Protein AF-A0A7S2QHV6-F1 (afdb_monomer_lite)

Organism: NCBI:txid1333877

Secondary structure (DSSP, 8-state):
-------PPPPP--PPPP-PPPPB--GGGTTTS-------HHHHHHHHHHB------HHHHHHHHHHHTTSTTTTT--HHHHHHHHHH-EEEEE-TT-EEEBTTB---EEEEEEEEEEEEEETTEEEEEE-TT-EE-TT---TT--S--EEEEEEEEEEEEEEHHHHHHHHHHHHHHHHHHHHHHHHTSGGGTT--HHHHHHHHHHPEEEEE-TT-EEE-TT----EEEEEEES-EEEESSSS-TTPPEEEEE-TT-EE-HHHHHS-PPPSSEEEESS-EEEEEEEHHHHHHHHGGGHHHHHHHHHHHHHHHHSTTGGGS-HHHHHHHHHH-------TT-B--S--SSSEEEEE--SSEEEETTEEEEETT-EEEEES-----EE-

Radius of gyration: 29.72 Å; chains: 1; bounding box: 81×38×84 Å

Sequence (387 aa):
MPSSSAVPSSPGSAASEPAAVAPRATSAKATRRLAVQPEAAAVRERLQRHWRSRAKDAEARRLIRHGVKQIPGCQEHSDADLLPLENAMEFYAFSDGEAVEVEEEPSGYLFVVHEGSLRVRKAGQPAGQLTRGCVFGGDNFLWGAQGLVSAHAEGAAGVWATSGPTFQRLLRQRVEEYAAENARFLASLASFAGLPAKQLALLANAFFEEVVEAGTVLVSKGDTTTALYFVRKGSLRVVDGSAAEGAQELGRIGPGHGFGERALLYGEPRAATVVAVEDCELLRIGAPELRAALGADLLAYLEGCLILAALRGSPTYSEFSFTQQSAIVRAMQVRDFPRDARDVIPSGGELFLLVVIAGNLVRDGVPLLSRGDYLEADGCSIVATAS

Structure (mmCIF, N/CA/C/O backbone):
data_AF-A0A7S2QHV6-F1
#
_entry.id   AF-A0A7S2QHV6-F1
#
loop_
_atom_site.group_PDB
_atom_site.id
_atom_site.type_symbol
_atom_site.label_atom_id
_atom_site.label_alt_id
_atom_site.label_comp_id
_atom_site.label_asym_id
_atom_site.label_entity_id
_atom_site.label_seq_id
_atom_site.pdbx_PDB_ins_code
_atom_site.Cartn_x
_atom_site.Cartn_y
_atom_site.Cartn_z
_atom_site.occupancy
_atom_site.B_iso_or_equiv
_atom_site.auth_seq_id
_atom_site.auth_comp_id
_atom_site.auth_asym_id
_atom_site.auth_atom_id
_atom_site.pdbx_PDB_model_num
ATOM 1 N N . MET A 1 1 ? -46.762 21.021 -45.444 1.00 43.72 1 MET A N 1
ATOM 2 C CA . MET A 1 1 ? -47.208 20.690 -44.074 1.00 43.72 1 MET A CA 1
ATOM 3 C C . MET A 1 1 ? -48.193 19.536 -44.177 1.00 43.72 1 MET A C 1
ATOM 5 O O . MET A 1 1 ? -48.998 19.597 -45.101 1.00 43.72 1 MET A O 1
ATOM 9 N N . PRO A 1 2 ? -48.161 18.520 -43.295 1.00 42.91 2 PRO A N 1
ATOM 10 C CA . PRO A 1 2 ? -47.127 18.237 -42.287 1.00 42.91 2 PRO A CA 1
ATOM 11 C C . PRO A 1 2 ? -45.820 17.777 -43.012 1.00 42.91 2 PRO A C 1
ATOM 13 O O . PRO A 1 2 ? -45.589 18.286 -44.111 1.00 42.91 2 PRO A O 1
ATOM 16 N N . SER A 1 3 ? -44.848 17.006 -42.510 1.00 26.61 3 SER A N 1
ATOM 17 C CA . SER A 1 3 ? -44.702 16.202 -41.284 1.00 26.61 3 SER A CA 1
ATOM 18 C C . SER A 1 3 ? -43.245 16.209 -40.795 1.00 26.61 3 SER A C 1
ATOM 20 O O . SER A 1 3 ? -42.355 16.685 -41.493 1.00 26.61 3 SER A O 1
ATOM 22 N N . SER A 1 4 ? -43.004 15.640 -39.611 1.00 37.62 4 SER A N 1
ATOM 23 C CA . SER A 1 4 ? -41.677 15.303 -39.083 1.00 37.62 4 SER A CA 1
ATOM 24 C C . SER A 1 4 ? -41.693 13.852 -38.598 1.00 37.62 4 SER A C 1
ATOM 26 O O . SER A 1 4 ? -42.656 13.442 -37.950 1.00 37.62 4 SER A O 1
ATOM 28 N N . SER A 1 5 ? -40.644 13.085 -38.896 1.00 29.56 5 SER A N 1
ATOM 29 C CA . SER A 1 5 ? -40.405 11.761 -38.314 1.00 29.56 5 SER A CA 1
ATOM 30 C C . SER A 1 5 ? -38.927 11.629 -37.953 1.00 29.56 5 SER A C 1
ATOM 32 O O . SER A 1 5 ? -38.096 11.263 -38.785 1.00 29.56 5 SER A O 1
ATOM 34 N N . ALA A 1 6 ? -38.600 11.963 -36.707 1.00 31.89 6 ALA A N 1
ATOM 35 C CA . ALA A 1 6 ? -37.291 11.676 -36.141 1.00 31.89 6 ALA A CA 1
ATOM 36 C C . ALA A 1 6 ? -37.147 10.165 -35.893 1.00 31.89 6 ALA A C 1
ATOM 38 O O . ALA A 1 6 ? -38.071 9.530 -35.384 1.00 31.89 6 ALA A O 1
ATOM 39 N N . VAL A 1 7 ? -35.973 9.614 -36.198 1.00 31.64 7 VAL A N 1
ATOM 40 C CA . VAL A 1 7 ? -35.534 8.299 -35.714 1.00 31.64 7 VAL A CA 1
ATOM 41 C C . VAL A 1 7 ? -34.332 8.553 -34.800 1.00 31.64 7 VAL A C 1
ATOM 43 O O . VAL A 1 7 ? -33.402 9.238 -35.231 1.00 31.64 7 VAL A O 1
ATOM 46 N N . PRO A 1 8 ? -34.346 8.091 -33.538 1.00 28.58 8 PRO A N 1
ATOM 47 C CA . PRO A 1 8 ? -33.295 8.418 -32.584 1.00 28.58 8 PRO A CA 1
ATOM 48 C C . PRO A 1 8 ? -32.030 7.595 -32.848 1.00 28.58 8 PRO A C 1
ATOM 50 O O . PRO A 1 8 ? -32.081 6.377 -33.010 1.00 28.58 8 PRO A O 1
ATOM 53 N N . SER A 1 9 ? -30.880 8.263 -32.827 1.00 29.02 9 SER A N 1
ATOM 54 C CA . SER A 1 9 ? -29.572 7.616 -32.748 1.00 29.02 9 SER A CA 1
ATOM 55 C C . SER A 1 9 ? -29.386 6.985 -31.366 1.00 29.02 9 SER A C 1
ATOM 57 O O . SER A 1 9 ? -29.380 7.701 -30.361 1.00 29.02 9 SER A O 1
ATOM 59 N N . SER A 1 10 ? -29.215 5.664 -31.312 1.00 29.34 10 SER A N 1
ATOM 60 C CA . SER A 1 10 ? -28.913 4.937 -30.075 1.00 29.34 10 SER A CA 1
ATOM 61 C C . SER A 1 10 ? -27.640 5.482 -29.410 1.00 29.34 10 SER A C 1
ATOM 63 O O . SER A 1 10 ? -26.626 5.618 -30.100 1.00 29.34 10 SER A O 1
ATOM 65 N N . PRO A 1 11 ? -27.635 5.761 -28.093 1.00 29.77 11 PRO A N 1
ATOM 66 C CA . PRO A 1 11 ? -26.401 6.075 -27.389 1.00 29.77 11 PRO A CA 1
ATOM 67 C C . PRO A 1 11 ? -25.504 4.834 -27.368 1.00 29.77 11 PRO A C 1
ATOM 69 O O . PRO A 1 11 ? -25.950 3.735 -27.031 1.00 29.77 11 PRO A O 1
ATOM 72 N N . GLY A 1 12 ? -24.240 5.010 -27.758 1.00 27.19 12 GLY A N 1
ATOM 73 C CA . GLY A 1 12 ? -23.244 3.946 -27.704 1.00 27.19 12 GLY A CA 1
ATOM 74 C C . GLY A 1 12 ? -23.049 3.445 -26.274 1.00 27.19 12 GLY A C 1
ATOM 75 O O . GLY A 1 12 ? -23.110 4.227 -25.326 1.00 27.19 12 GLY A O 1
ATOM 76 N N . SER A 1 13 ? -22.812 2.139 -26.141 1.00 26.39 13 SER A N 1
ATOM 77 C CA . SER A 1 13 ? -22.499 1.488 -24.868 1.00 26.39 13 SER A CA 1
ATOM 78 C C . SER A 1 13 ? -21.359 2.222 -24.160 1.00 26.39 13 SER A C 1
ATOM 80 O O . SER A 1 13 ? -20.215 2.183 -24.617 1.00 26.39 13 SER A O 1
ATOM 82 N N . ALA A 1 14 ? -21.670 2.889 -23.048 1.00 25.50 14 ALA A N 1
ATOM 83 C CA . ALA A 1 14 ? -20.652 3.338 -22.117 1.00 25.50 14 ALA A CA 1
ATOM 84 C C . ALA A 1 14 ? -20.036 2.083 -21.493 1.00 25.50 14 ALA A C 1
ATOM 86 O O . ALA A 1 14 ? -20.691 1.392 -20.711 1.00 25.50 14 ALA A O 1
ATOM 87 N N . ALA A 1 15 ? -18.796 1.769 -21.873 1.00 25.89 15 ALA A N 1
ATOM 88 C CA . ALA A 1 15 ? -18.032 0.730 -21.206 1.00 25.89 15 ALA A CA 1
ATOM 89 C C . ALA A 1 15 ? -17.903 1.117 -19.728 1.00 25.89 15 ALA A C 1
ATOM 91 O O . ALA A 1 15 ? -17.345 2.165 -19.403 1.00 25.89 15 ALA A O 1
ATOM 92 N N . SER A 1 16 ? -18.471 0.298 -18.847 1.00 24.73 16 SER A N 1
ATOM 93 C CA . SER A 1 16 ? -18.361 0.481 -17.405 1.00 24.73 16 SER A CA 1
ATOM 94 C C . SER A 1 16 ? -16.895 0.384 -16.998 1.00 24.73 16 SER A C 1
ATOM 96 O O . SER A 1 16 ? -16.276 -0.662 -17.207 1.00 24.73 16 SER A O 1
ATOM 98 N N . GLU A 1 17 ? -16.357 1.448 -16.402 1.00 25.11 17 GLU A N 1
ATOM 99 C CA . GLU A 1 17 ? -15.065 1.387 -15.720 1.00 25.11 17 GLU A CA 1
ATOM 100 C C . GLU A 1 17 ? -15.107 0.248 -14.682 1.00 25.11 17 GLU A C 1
ATOM 102 O O . GLU A 1 17 ? -16.084 0.156 -13.927 1.00 25.11 17 GLU A O 1
ATOM 107 N N . PRO A 1 18 ? -14.099 -0.644 -14.631 1.00 27.06 18 PRO A N 1
ATOM 108 C CA . PRO A 1 18 ? -14.024 -1.631 -13.566 1.00 27.06 18 PRO A CA 1
ATOM 109 C C . PRO A 1 18 ? -13.892 -0.894 -12.232 1.00 27.06 18 PRO A C 1
ATOM 111 O O . PRO A 1 18 ? -13.081 0.023 -12.094 1.00 27.06 18 PRO A O 1
ATOM 114 N N . ALA A 1 19 ? -14.714 -1.276 -11.255 1.00 27.72 19 ALA A N 1
ATOM 115 C CA . ALA A 1 19 ? -14.740 -0.625 -9.954 1.00 27.72 19 ALA A CA 1
ATOM 116 C C . ALA A 1 19 ? -13.365 -0.744 -9.279 1.00 27.72 19 ALA A C 1
ATOM 118 O O . ALA A 1 19 ? -12.976 -1.825 -8.841 1.00 27.72 19 ALA A O 1
ATOM 119 N N . ALA A 1 20 ? -12.637 0.373 -9.191 1.00 29.36 20 ALA A N 1
ATOM 120 C CA . ALA A 1 20 ? -11.370 0.423 -8.479 1.00 29.36 20 ALA A CA 1
ATOM 121 C C . ALA A 1 20 ? -11.591 -0.005 -7.021 1.00 29.36 20 ALA A C 1
ATOM 123 O O . ALA A 1 20 ? -12.338 0.642 -6.280 1.00 29.36 20 ALA A O 1
ATOM 124 N N . VAL A 1 21 ? -10.946 -1.102 -6.615 1.00 33.69 21 VAL A N 1
ATOM 125 C CA . VAL A 1 21 ? -10.949 -1.558 -5.223 1.00 33.69 21 VAL A CA 1
ATOM 126 C C . VAL A 1 21 ? -10.386 -0.427 -4.366 1.00 33.69 21 VAL A C 1
ATOM 128 O O . VAL A 1 21 ? -9.312 0.102 -4.653 1.00 33.69 21 VAL A O 1
ATOM 131 N N . ALA A 1 22 ? -11.136 -0.016 -3.341 1.00 31.11 22 ALA A N 1
ATOM 132 C CA . ALA A 1 22 ? -10.750 1.120 -2.515 1.00 31.11 22 ALA A CA 1
ATOM 133 C C . ALA A 1 22 ? -9.360 0.873 -1.890 1.00 31.11 22 ALA A C 1
ATOM 135 O O . ALA A 1 22 ? -9.153 -0.188 -1.290 1.00 31.11 22 ALA A O 1
ATOM 136 N N . PRO A 1 23 ? -8.407 1.818 -2.015 1.00 35.72 23 PRO A N 1
ATOM 137 C CA . PRO A 1 23 ? -7.075 1.645 -1.453 1.00 35.72 23 PRO A CA 1
ATOM 138 C C . PRO A 1 23 ? -7.175 1.503 0.066 1.00 35.72 23 PRO A C 1
ATOM 140 O O . PRO A 1 23 ? -7.913 2.244 0.711 1.00 35.72 23 PRO A O 1
ATOM 143 N N . ARG A 1 24 ? -6.395 0.593 0.658 1.00 41.44 24 ARG A N 1
ATOM 144 C CA . ARG A 1 24 ? -6.215 0.579 2.115 1.00 41.44 24 ARG A CA 1
ATOM 145 C C . ARG A 1 24 ? -5.326 1.763 2.490 1.00 41.44 24 ARG A C 1
ATOM 147 O O . ARG A 1 24 ? -4.117 1.699 2.253 1.00 41.44 24 ARG A O 1
ATOM 154 N N . ALA A 1 25 ? -5.873 2.846 3.049 1.00 38.34 25 ALA A N 1
ATOM 155 C CA . ALA A 1 25 ? -5.022 3.958 3.460 1.00 38.34 25 ALA A CA 1
ATOM 156 C C . ALA A 1 25 ? -4.052 3.548 4.573 1.00 38.34 25 ALA A C 1
ATOM 158 O O . ALA A 1 25 ? -4.424 2.956 5.590 1.00 38.34 25 ALA A O 1
ATOM 159 N N . THR A 1 26 ? -2.803 3.987 4.439 1.00 41.47 26 THR A N 1
ATOM 160 C CA . THR A 1 26 ? -1.880 4.062 5.568 1.00 41.47 26 THR A CA 1
ATOM 161 C C . THR A 1 26 ? -2.423 5.091 6.569 1.00 41.47 26 THR A C 1
ATOM 163 O O . THR A 1 26 ? -2.436 6.299 6.318 1.00 41.47 26 THR A O 1
ATOM 166 N N . SER A 1 27 ? -2.901 4.635 7.736 1.00 43.44 27 SER A N 1
ATOM 167 C CA . SER A 1 27 ? -3.654 5.478 8.689 1.00 43.44 27 SER A CA 1
ATOM 168 C C . SER A 1 27 ? -2.802 6.504 9.469 1.00 43.44 27 SER A C 1
ATOM 170 O O . SER A 1 27 ? -3.228 7.057 10.484 1.00 43.44 27 SER A O 1
ATOM 172 N N . ALA A 1 28 ? -1.629 6.870 8.942 1.00 39.69 28 ALA A N 1
ATOM 173 C CA . ALA A 1 28 ? -0.712 7.883 9.471 1.00 39.69 28 ALA A CA 1
ATOM 174 C C . ALA A 1 28 ? -1.341 9.288 9.633 1.00 39.69 28 ALA A C 1
ATOM 176 O O . ALA A 1 28 ? -0.853 10.105 10.417 1.00 39.69 28 ALA A O 1
ATOM 177 N N . LYS A 1 29 ? -2.442 9.590 8.924 1.00 36.50 29 LYS A N 1
ATOM 178 C CA . LYS A 1 29 ? -3.247 10.807 9.157 1.00 36.50 29 LYS A CA 1
ATOM 179 C C . LYS A 1 29 ? -4.182 10.698 10.371 1.00 36.50 29 LYS A C 1
ATOM 181 O O . LYS A 1 29 ? -4.443 11.724 10.997 1.00 36.50 29 LYS A O 1
ATOM 186 N N . ALA A 1 30 ? -4.664 9.503 10.717 1.00 36.59 30 ALA A N 1
ATOM 187 C CA . ALA A 1 30 ? -5.619 9.286 11.808 1.00 36.59 30 ALA A CA 1
ATOM 188 C C . ALA A 1 30 ? -4.948 9.379 13.189 1.00 36.59 30 ALA A C 1
ATOM 190 O O . ALA A 1 30 ? -5.420 10.089 14.077 1.00 36.59 30 ALA A O 1
ATOM 191 N N . THR A 1 31 ? -3.782 8.746 13.352 1.00 36.47 31 THR A N 1
ATOM 192 C CA . THR A 1 31 ? -3.024 8.726 14.618 1.00 36.47 31 THR A CA 1
ATOM 193 C C . THR A 1 31 ? -2.484 10.092 15.053 1.00 36.47 31 THR A C 1
ATOM 195 O O . THR A 1 31 ? -2.134 10.262 16.218 1.00 36.47 31 THR A O 1
ATOM 198 N N . ARG A 1 32 ? -2.432 11.091 14.161 1.00 36.31 32 ARG A N 1
ATOM 199 C CA . ARG A 1 32 ? -1.796 12.395 14.424 1.00 36.31 32 ARG A CA 1
ATOM 200 C C . ARG A 1 32 ? -2.684 13.429 15.136 1.00 36.31 32 ARG A C 1
ATOM 202 O O . ARG A 1 32 ? -2.203 14.525 15.412 1.00 36.31 32 ARG A O 1
ATOM 209 N N . ARG A 1 33 ? -3.965 13.125 15.388 1.00 37.44 33 ARG A N 1
ATOM 210 C CA . ARG A 1 33 ? -4.943 14.057 15.998 1.00 37.44 33 ARG A CA 1
ATOM 211 C C . ARG A 1 33 ? -5.517 13.625 17.344 1.00 37.44 33 ARG A C 1
ATOM 213 O O . ARG A 1 33 ? -6.157 14.441 17.998 1.00 37.44 33 ARG A O 1
ATOM 220 N N . LEU A 1 34 ? -5.290 12.385 17.761 1.00 42.38 34 LEU A N 1
ATOM 221 C CA . LEU A 1 34 ? -5.773 11.896 19.045 1.00 42.38 34 LEU A CA 1
ATOM 222 C C . LEU A 1 34 ? -4.774 12.320 20.134 1.00 42.38 34 LEU A C 1
ATOM 224 O O . LEU A 1 34 ? -3.744 11.674 20.340 1.00 42.38 34 LEU A O 1
ATOM 228 N N . ALA A 1 35 ? -5.065 13.424 20.822 1.00 37.78 35 ALA A N 1
ATOM 229 C CA . ALA A 1 35 ? -4.463 13.673 22.128 1.00 37.78 35 ALA A CA 1
ATOM 230 C C . ALA A 1 35 ? -4.906 12.569 23.112 1.00 37.78 35 ALA A C 1
ATOM 232 O O . ALA A 1 35 ? -5.857 11.835 22.850 1.00 37.78 35 ALA A O 1
ATOM 233 N N . VAL A 1 36 ? -4.180 12.411 24.218 1.00 44.94 36 VAL A N 1
ATOM 234 C CA . VAL A 1 36 ? -4.599 11.553 25.334 1.00 44.94 36 VAL A CA 1
ATOM 235 C C . VAL A 1 36 ? -4.432 12.353 26.603 1.00 44.94 36 VAL A C 1
ATOM 237 O O . VAL A 1 36 ? -3.305 12.696 26.966 1.00 44.94 36 VAL A O 1
ATOM 240 N N . GLN A 1 37 ? -5.531 12.611 27.302 1.00 50.34 37 GLN A N 1
ATOM 241 C CA . GLN A 1 37 ? -5.430 12.891 28.727 1.00 50.34 37 GLN A CA 1
ATOM 242 C C . GLN A 1 37 ? -5.133 11.574 29.461 1.00 50.34 37 GLN A C 1
ATOM 244 O O . GLN A 1 37 ? -5.752 10.554 29.143 1.00 50.34 37 GLN A O 1
ATOM 249 N N . PRO A 1 38 ? -4.163 11.545 30.395 1.00 50.72 38 PRO A N 1
ATOM 250 C CA . PRO A 1 38 ? -3.884 10.344 31.169 1.00 50.72 38 PRO A CA 1
ATOM 251 C C . PRO A 1 38 ? -5.138 9.911 31.934 1.00 50.72 38 PRO A C 1
ATOM 253 O O . PRO A 1 38 ? -5.833 10.733 32.523 1.00 50.72 38 PRO A O 1
ATOM 256 N N . GLU A 1 39 ? -5.400 8.606 31.916 1.00 59.81 39 GLU A N 1
ATOM 257 C CA . GLU A 1 39 ? -6.546 7.972 32.567 1.00 59.81 39 GLU A CA 1
ATOM 258 C C . GLU A 1 39 ? -6.599 8.353 34.057 1.00 59.81 39 GLU A C 1
ATOM 260 O O . GLU A 1 39 ? -5.723 7.969 34.839 1.00 59.81 39 GLU A O 1
ATOM 265 N N . ALA A 1 40 ? -7.614 9.123 34.459 1.00 63.81 40 ALA A N 1
ATOM 266 C CA . ALA A 1 40 ? -7.789 9.516 35.851 1.00 63.81 40 ALA A CA 1
ATOM 267 C C . ALA A 1 40 ? -8.090 8.272 36.703 1.00 63.81 40 ALA A C 1
ATOM 269 O O . ALA A 1 40 ? -9.060 7.551 36.457 1.00 63.81 40 ALA A O 1
ATOM 270 N N . ALA A 1 41 ? -7.267 8.017 37.726 1.00 71.12 41 ALA A N 1
ATOM 271 C CA . ALA A 1 41 ? -7.353 6.797 38.537 1.00 71.12 41 ALA A CA 1
ATOM 272 C C . ALA A 1 41 ? -8.740 6.591 39.183 1.00 71.12 41 ALA A C 1
ATOM 274 O O . ALA A 1 41 ? -9.208 5.457 39.282 1.00 71.12 41 ALA A O 1
ATOM 275 N N . ALA A 1 42 ? -9.422 7.683 39.544 1.00 73.75 42 ALA A N 1
ATOM 276 C CA . ALA A 1 42 ? -10.784 7.665 40.073 1.00 73.75 42 ALA A CA 1
ATOM 277 C C . ALA A 1 42 ? -11.818 7.138 39.057 1.00 73.75 42 ALA A C 1
ATOM 279 O O . ALA A 1 42 ? -12.709 6.371 39.430 1.00 73.75 42 ALA A O 1
ATOM 280 N N . VAL A 1 43 ? -11.669 7.454 37.763 1.00 77.88 43 VAL A N 1
ATOM 281 C CA . VAL A 1 43 ? -12.558 6.937 36.712 1.00 77.88 43 VAL A CA 1
ATOM 282 C C . VAL A 1 43 ? -12.327 5.448 36.475 1.00 77.88 43 VAL A C 1
ATOM 284 O O . VAL A 1 43 ? -13.297 4.695 36.376 1.00 77.88 43 VAL A O 1
ATOM 287 N N . ARG A 1 44 ? -11.065 4.991 36.476 1.00 81.56 44 ARG A N 1
ATOM 288 C CA . ARG A 1 44 ? -10.747 3.552 36.453 1.00 81.56 44 ARG A CA 1
ATOM 289 C C . ARG A 1 44 ? -11.427 2.825 37.612 1.00 81.56 44 ARG A C 1
ATOM 291 O O . ARG A 1 44 ? -12.075 1.804 37.405 1.00 81.56 44 ARG A O 1
ATOM 298 N N . GLU A 1 45 ? -11.310 3.359 38.825 1.00 84.44 45 GLU A N 1
ATOM 299 C CA . GLU A 1 45 ? -11.911 2.774 40.027 1.00 84.44 45 GLU A CA 1
ATOM 300 C C . GLU A 1 45 ? -13.451 2.829 40.016 1.00 84.44 45 GLU A C 1
ATOM 302 O O . GLU A 1 45 ? -14.105 1.932 40.557 1.00 84.44 45 GLU A O 1
ATOM 307 N N . ARG A 1 46 ? -14.062 3.841 39.380 1.00 85.94 46 ARG A N 1
ATOM 308 C CA . ARG A 1 46 ? -15.504 3.850 39.078 1.00 85.94 46 ARG A CA 1
ATOM 309 C C . ARG A 1 46 ? -15.847 2.695 38.142 1.00 85.94 46 ARG A C 1
ATOM 311 O O . ARG A 1 46 ? -16.603 1.814 38.538 1.00 85.94 46 ARG A O 1
ATOM 318 N N . LEU A 1 47 ? -15.257 2.648 36.947 1.00 89.12 47 LEU A N 1
ATOM 319 C CA . LEU A 1 47 ? -15.556 1.623 35.940 1.00 89.12 47 LEU A CA 1
ATOM 320 C C . LEU A 1 47 ? -15.324 0.200 36.469 1.00 89.12 47 LEU A C 1
ATOM 322 O O . LEU A 1 47 ? -16.158 -0.673 36.239 1.00 89.12 47 LEU A O 1
ATOM 326 N N . GLN A 1 48 ? -14.277 -0.038 37.263 1.00 91.00 48 GLN A N 1
ATOM 327 C CA . GLN A 1 48 ? -13.991 -1.363 37.823 1.00 91.00 48 GLN A CA 1
ATOM 328 C C . GLN A 1 48 ? -15.132 -1.918 38.700 1.00 91.00 48 GLN A C 1
ATOM 330 O O . GLN A 1 48 ? -15.343 -3.130 38.723 1.00 91.00 48 GLN A O 1
ATOM 335 N N . ARG A 1 49 ? -15.920 -1.061 39.368 1.00 93.56 49 ARG A N 1
ATOM 336 C CA . ARG A 1 49 ? -17.117 -1.474 40.133 1.00 93.56 49 ARG A CA 1
ATOM 337 C C . ARG A 1 49 ? -18.261 -1.961 39.232 1.00 93.56 49 ARG A C 1
ATOM 339 O O . ARG A 1 49 ? -19.053 -2.815 39.641 1.00 93.56 49 ARG A O 1
ATOM 346 N N . HIS A 1 50 ? -18.314 -1.476 37.994 1.00 96.00 50 HIS A N 1
ATOM 347 C CA . HIS A 1 50 ? -19.301 -1.852 36.976 1.00 96.00 50 HIS A CA 1
ATOM 348 C C . HIS A 1 50 ? -18.831 -3.003 36.072 1.00 96.00 50 HIS A C 1
ATOM 350 O O . HIS A 1 50 ? -19.653 -3.574 35.359 1.00 96.00 50 HIS A O 1
ATOM 356 N N . TRP A 1 51 ? -17.550 -3.396 36.118 1.00 96.88 51 TRP A N 1
ATOM 357 C CA . TRP A 1 51 ? -17.005 -4.506 35.323 1.00 96.88 51 TRP A CA 1
ATOM 358 C C . TRP A 1 51 ? -17.769 -5.809 35.583 1.00 96.88 51 TRP A C 1
ATOM 360 O O . TRP A 1 51 ? -18.017 -6.179 36.736 1.00 96.88 51 TRP A O 1
ATOM 370 N N . ARG A 1 52 ? -18.134 -6.533 34.522 1.00 96.19 52 ARG A N 1
ATOM 371 C CA . ARG A 1 52 ? -18.735 -7.871 34.612 1.00 96.19 52 ARG A CA 1
ATOM 372 C C . ARG A 1 52 ? -18.109 -8.784 33.564 1.00 96.19 52 ARG A C 1
ATOM 374 O O . ARG A 1 52 ? -17.976 -8.409 32.402 1.00 96.19 52 ARG A O 1
ATOM 381 N N . SER A 1 53 ? -17.806 -10.020 33.953 1.00 93.88 53 SER A N 1
ATOM 382 C CA . SER A 1 53 ? -17.400 -11.050 32.994 1.00 93.88 53 SER A CA 1
ATOM 383 C C . SER A 1 53 ? -18.543 -11.332 32.012 1.00 93.88 53 SER A C 1
ATOM 385 O O . SER A 1 53 ? -19.624 -11.761 32.418 1.00 93.88 53 SER A O 1
ATOM 387 N N . ARG A 1 54 ? -18.307 -11.082 30.719 1.00 93.56 54 ARG A N 1
ATOM 388 C CA . ARG A 1 54 ? -19.240 -11.361 29.619 1.00 93.56 54 ARG A CA 1
ATOM 389 C C . ARG A 1 54 ? -18.458 -11.865 28.411 1.00 93.56 54 ARG A C 1
ATOM 391 O O . ARG A 1 54 ? -17.445 -11.280 28.030 1.00 93.56 54 ARG A O 1
ATOM 398 N N . ALA A 1 55 ? -18.928 -12.947 27.796 1.00 90.62 55 ALA A N 1
ATOM 399 C CA . ALA A 1 55 ? -18.327 -13.465 26.572 1.00 90.62 55 ALA A CA 1
ATOM 400 C C . ALA A 1 55 ? -18.575 -12.506 25.392 1.00 90.62 55 ALA A C 1
ATOM 402 O O . ALA A 1 55 ? -19.666 -11.956 25.250 1.00 90.62 55 ALA A O 1
ATOM 403 N N . LYS A 1 56 ? -17.576 -12.338 24.516 1.00 93.50 56 LYS A N 1
ATOM 404 C CA . LYS A 1 56 ? -17.740 -11.647 23.226 1.00 93.50 56 LYS A CA 1
ATOM 405 C C . LYS A 1 56 ? -18.166 -12.641 22.155 1.00 93.50 56 LYS A C 1
ATOM 407 O O . LYS A 1 56 ? -17.327 -13.158 21.412 1.00 93.50 56 LYS A O 1
ATOM 412 N N . ASP A 1 57 ? -19.463 -12.913 22.111 1.00 92.00 57 ASP A N 1
ATOM 413 C CA . ASP A 1 57 ? -20.082 -13.671 21.028 1.00 92.00 57 ASP A CA 1
ATOM 414 C C . ASP A 1 57 ? -20.011 -12.927 19.674 1.00 92.00 57 ASP A C 1
ATOM 416 O O . ASP A 1 57 ? -19.498 -11.807 19.551 1.00 92.00 57 ASP A O 1
ATOM 420 N N . ALA A 1 58 ? -20.518 -13.572 18.623 1.00 91.88 58 ALA A N 1
ATOM 421 C CA . ALA A 1 58 ? -20.505 -13.023 17.272 1.00 91.88 58 ALA A CA 1
ATOM 422 C C . ALA A 1 58 ? -21.386 -11.769 17.103 1.00 91.88 58 ALA A C 1
ATOM 424 O O . ALA A 1 58 ? -21.173 -11.006 16.161 1.00 91.88 58 ALA A O 1
ATOM 425 N N . GLU A 1 59 ? -22.386 -11.537 17.957 1.00 91.06 59 GLU A N 1
ATOM 426 C CA . GLU A 1 59 ? -23.190 -10.314 17.923 1.00 91.06 59 GLU A CA 1
ATOM 427 C C . GLU A 1 59 ? -22.437 -9.155 18.584 1.00 91.06 59 GLU A C 1
ATOM 429 O O . GLU A 1 59 ? -22.254 -8.111 17.956 1.00 91.06 59 GLU A O 1
ATOM 434 N N . ALA A 1 60 ? -21.909 -9.361 19.794 1.00 92.62 60 ALA A N 1
ATOM 435 C CA . ALA A 1 60 ? -21.113 -8.371 20.514 1.00 92.62 60 ALA A CA 1
ATOM 436 C C . ALA A 1 60 ? -19.913 -7.889 19.681 1.00 92.62 60 ALA A C 1
ATOM 438 O O . ALA A 1 60 ? -19.679 -6.685 19.577 1.00 92.62 60 ALA A O 1
ATOM 439 N N . ARG A 1 61 ? -19.202 -8.809 19.011 1.00 94.44 61 ARG A N 1
ATOM 440 C CA . ARG A 1 61 ? -18.093 -8.472 18.099 1.00 94.44 61 ARG A CA 1
ATOM 441 C C . ARG A 1 61 ? -18.532 -7.636 16.904 1.00 94.44 61 ARG A C 1
ATOM 443 O O . ARG A 1 61 ? -17.905 -6.620 16.619 1.00 94.44 61 ARG A O 1
ATOM 450 N N . ARG A 1 62 ? -19.624 -8.020 16.230 1.00 93.00 62 ARG A N 1
ATOM 451 C CA . ARG A 1 62 ? -20.180 -7.244 15.106 1.00 93.00 62 ARG A CA 1
ATOM 452 C C . ARG A 1 62 ? -20.605 -5.844 15.542 1.00 93.00 62 ARG A C 1
ATOM 454 O O . ARG A 1 62 ? -20.336 -4.894 14.815 1.00 93.00 62 ARG A O 1
ATOM 461 N N . LEU A 1 63 ? -21.195 -5.709 16.730 1.00 93.44 63 LEU A N 1
ATOM 462 C CA . LEU A 1 63 ? -21.606 -4.421 17.283 1.00 93.44 63 LEU A CA 1
ATOM 463 C C . LEU A 1 63 ? -20.404 -3.518 17.603 1.00 93.44 63 LEU A C 1
ATOM 465 O O . LEU A 1 63 ? -20.379 -2.371 17.162 1.00 93.44 63 LEU A O 1
ATOM 469 N N . ILE A 1 64 ? -19.391 -4.046 18.305 1.00 93.31 64 ILE A N 1
ATOM 470 C CA . ILE A 1 64 ? -18.133 -3.334 18.587 1.00 93.31 64 ILE A CA 1
ATOM 471 C C . ILE A 1 64 ? -17.488 -2.870 17.279 1.00 93.31 64 ILE A C 1
ATOM 473 O O . ILE A 1 64 ? -17.182 -1.691 17.125 1.00 93.31 64 ILE A O 1
ATOM 477 N N . ARG A 1 65 ? -17.323 -3.782 16.315 1.00 92.62 65 ARG A N 1
ATOM 478 C CA . ARG A 1 65 ? -16.701 -3.502 15.018 1.00 92.62 65 ARG A CA 1
ATOM 479 C C . ARG A 1 65 ? -17.455 -2.437 14.232 1.00 92.62 65 ARG A C 1
ATOM 481 O O . ARG A 1 65 ? -16.834 -1.505 13.731 1.00 92.62 65 ARG A O 1
ATOM 488 N N . HIS A 1 66 ? -18.778 -2.562 14.130 1.00 90.06 66 HIS A N 1
ATOM 489 C CA . HIS A 1 66 ? -19.621 -1.588 13.442 1.00 90.06 66 HIS A CA 1
ATOM 490 C C . HIS A 1 66 ? -19.490 -0.196 14.069 1.00 90.06 66 HIS A C 1
ATOM 492 O O . HIS A 1 66 ? -19.322 0.782 13.341 1.00 90.06 66 HIS A O 1
ATOM 498 N N . GLY A 1 67 ? -19.506 -0.129 15.403 1.00 87.12 67 GLY A N 1
ATOM 499 C CA . GLY A 1 67 ? -19.319 1.105 16.152 1.00 87.12 67 GLY A CA 1
ATOM 500 C C . GLY A 1 67 ? -17.935 1.726 15.942 1.00 87.12 67 GLY A C 1
ATOM 501 O O . GLY A 1 67 ? -17.832 2.901 15.600 1.00 87.12 67 GLY A O 1
ATOM 502 N N . VAL A 1 68 ? -16.860 0.946 16.091 1.00 84.88 68 VAL A N 1
ATOM 503 C CA . VAL A 1 68 ? -15.481 1.415 15.862 1.00 84.88 68 VAL A CA 1
ATOM 504 C C . VAL A 1 68 ? -15.301 1.921 14.429 1.00 84.88 68 VAL A C 1
ATOM 506 O O . VAL A 1 68 ? -14.674 2.957 14.228 1.00 84.88 68 VAL A O 1
ATOM 509 N N . LYS A 1 69 ? -15.914 1.271 13.431 1.00 85.56 69 LYS A N 1
ATOM 510 C CA . LYS A 1 69 ? -15.918 1.748 12.037 1.00 85.56 69 LYS A CA 1
ATOM 511 C C . LYS A 1 69 ? -16.746 3.024 11.799 1.00 85.56 69 LYS A C 1
ATOM 513 O O . LYS A 1 69 ? -16.742 3.514 10.678 1.00 85.56 69 LYS A O 1
ATOM 518 N N . GLN A 1 70 ? -17.407 3.601 12.808 1.00 81.38 70 GLN A N 1
ATOM 519 C CA . GLN A 1 70 ? -17.944 4.971 12.725 1.00 81.38 70 GLN A CA 1
ATOM 520 C C . GLN A 1 70 ? -16.894 6.042 13.077 1.00 81.38 70 GLN A C 1
ATOM 522 O O . GLN A 1 70 ? -17.103 7.221 12.798 1.00 81.38 70 GLN A O 1
ATOM 527 N N . ILE A 1 71 ? -15.763 5.659 13.682 1.00 77.81 71 ILE A N 1
ATOM 528 C CA . ILE A 1 71 ? -14.697 6.588 14.072 1.00 77.81 71 ILE A CA 1
ATOM 529 C C . ILE A 1 71 ? -13.906 7.024 12.822 1.00 77.81 71 ILE A C 1
ATOM 531 O O . ILE A 1 71 ? -13.441 6.161 12.069 1.00 77.81 71 ILE A O 1
ATOM 535 N N . PRO A 1 72 ? -13.683 8.336 12.602 1.00 68.94 72 PRO A N 1
ATOM 536 C CA . PRO A 1 72 ? -12.833 8.830 11.521 1.00 68.94 72 PRO A CA 1
ATOM 537 C C . PRO A 1 72 ? -11.425 8.222 11.538 1.00 68.94 72 PRO A C 1
ATOM 539 O O . PRO A 1 72 ? -10.718 8.277 12.542 1.00 68.94 72 PRO A O 1
ATOM 542 N N . GLY A 1 73 ? -11.009 7.650 10.408 1.00 68.19 73 GLY A N 1
ATOM 543 C CA . GLY A 1 73 ? -9.742 6.933 10.263 1.00 68.19 73 GLY A CA 1
ATOM 544 C C . GLY A 1 73 ? -9.791 5.455 10.665 1.00 68.19 73 GLY A C 1
ATOM 545 O O . GLY A 1 73 ? -8.821 4.749 10.416 1.00 68.19 73 GLY A O 1
ATOM 546 N N . CYS A 1 74 ? -10.901 4.967 11.232 1.00 75.75 74 CYS A N 1
ATOM 547 C CA . CYS A 1 74 ? -11.117 3.538 11.496 1.00 75.75 74 CYS A CA 1
ATOM 548 C C . CYS A 1 74 ? -11.974 2.841 10.426 1.00 75.75 74 CYS A C 1
ATOM 550 O O . CYS A 1 74 ? -12.096 1.617 10.456 1.00 75.75 74 CYS A O 1
ATOM 552 N N . GLN A 1 75 ? -12.564 3.589 9.486 1.00 76.88 75 GLN A N 1
ATOM 553 C CA . GLN A 1 75 ? -13.482 3.046 8.475 1.00 76.88 75 GLN A CA 1
ATOM 554 C C . GLN A 1 75 ? -12.805 2.062 7.508 1.00 76.88 75 GLN A C 1
ATOM 556 O O . GLN A 1 75 ? -13.420 1.082 7.093 1.00 76.88 75 GLN A O 1
ATOM 561 N N . GLU A 1 76 ? -11.539 2.318 7.176 1.00 70.50 76 GLU A N 1
ATOM 562 C CA . GLU A 1 76 ? -10.767 1.577 6.168 1.00 70.50 76 GLU A CA 1
ATOM 563 C C . GLU A 1 76 ? -10.012 0.364 6.739 1.00 70.50 76 GLU A C 1
ATOM 565 O O . GLU A 1 76 ? -9.467 -0.446 5.990 1.00 70.50 76 GLU A O 1
ATOM 570 N N . HIS A 1 77 ? -9.994 0.203 8.066 1.00 74.81 77 HIS A N 1
ATOM 571 C CA . HIS A 1 77 ? -9.376 -0.953 8.708 1.00 74.81 77 HIS A CA 1
ATOM 572 C C . HIS A 1 77 ? -10.197 -2.228 8.462 1.00 74.81 77 HIS A C 1
ATOM 574 O O . HIS A 1 77 ? -11.431 -2.252 8.576 1.00 74.81 77 HIS A O 1
ATOM 580 N N . SER A 1 78 ? -9.498 -3.318 8.140 1.00 78.31 78 SER A N 1
ATOM 581 C CA . SER A 1 78 ? -10.124 -4.619 7.941 1.00 78.31 78 SER A CA 1
ATOM 582 C C . SER A 1 78 ? -10.606 -5.210 9.266 1.00 78.31 78 SER A C 1
ATOM 584 O O . SER A 1 78 ? -10.192 -4.824 10.361 1.00 78.31 78 SER A O 1
ATOM 586 N N . ASP A 1 79 ? -11.480 -6.205 9.178 1.00 83.12 79 ASP A N 1
ATOM 587 C CA . ASP A 1 79 ? -12.026 -6.888 10.351 1.00 83.12 79 ASP A CA 1
ATOM 588 C C . ASP A 1 79 ? -10.926 -7.605 11.168 1.00 83.12 79 ASP A C 1
ATOM 590 O O . ASP A 1 79 ? -11.054 -7.751 12.383 1.00 83.12 79 ASP A O 1
ATOM 594 N N . ALA A 1 80 ? -9.817 -7.989 10.522 1.00 81.00 80 ALA A N 1
ATOM 595 C CA . ALA A 1 80 ? -8.633 -8.560 11.166 1.00 81.00 80 ALA A CA 1
ATOM 596 C C . ALA A 1 80 ? -7.730 -7.502 11.839 1.00 81.00 80 ALA A C 1
ATOM 598 O O . ALA A 1 80 ? -7.033 -7.810 12.811 1.00 81.00 80 ALA A O 1
ATOM 599 N N . ASP A 1 81 ? -7.762 -6.252 11.369 1.00 77.56 81 ASP A N 1
ATOM 600 C CA . ASP A 1 81 ? -7.028 -5.132 11.977 1.00 77.56 81 ASP A CA 1
ATOM 601 C C . ASP A 1 81 ? -7.681 -4.669 13.274 1.00 77.56 81 ASP A C 1
ATOM 603 O O . ASP A 1 81 ? -6.989 -4.326 14.230 1.00 77.56 81 ASP A O 1
ATOM 607 N N . LEU A 1 82 ? -9.017 -4.703 13.317 1.00 83.88 82 LEU A N 1
ATOM 608 C CA . LEU A 1 82 ? -9.808 -4.312 14.483 1.00 83.88 82 LEU A CA 1
ATOM 609 C C . LEU A 1 82 ? -9.944 -5.434 15.527 1.00 83.88 82 LEU A C 1
ATOM 611 O O . LEU A 1 82 ? -10.301 -5.156 16.671 1.00 83.88 82 LEU A O 1
ATOM 615 N N . LEU A 1 83 ? -9.616 -6.686 15.191 1.00 88.06 83 LEU A N 1
ATOM 616 C CA . LEU A 1 83 ? -9.729 -7.829 16.106 1.00 88.06 83 LEU A CA 1
ATOM 617 C C . LEU A 1 83 ? -8.954 -7.667 17.440 1.00 88.06 83 LEU A C 1
ATOM 619 O O . LEU A 1 83 ? -9.519 -8.009 18.483 1.00 88.06 83 LEU A O 1
ATOM 623 N N . PRO A 1 84 ? -7.713 -7.133 17.487 1.00 89.12 84 PRO A N 1
ATOM 624 C CA . PRO A 1 84 ? -7.025 -6.854 18.751 1.00 89.12 84 PRO A CA 1
ATOM 625 C C . PRO A 1 84 ? -7.780 -5.847 19.626 1.00 89.12 84 PRO A C 1
ATOM 627 O O . PRO A 1 84 ? -7.835 -6.016 20.844 1.00 89.12 84 PRO A O 1
ATOM 630 N N . LEU A 1 85 ? -8.406 -4.838 19.011 1.00 87.31 85 LEU A N 1
ATOM 631 C CA . LEU A 1 85 ? -9.228 -3.850 19.706 1.00 87.31 85 LEU A CA 1
ATOM 632 C C . LEU A 1 85 ? -10.536 -4.466 20.214 1.00 87.31 85 LEU A C 1
ATOM 634 O O . LEU A 1 85 ? -10.853 -4.294 21.388 1.00 87.31 85 LEU A O 1
ATOM 638 N N . GLU A 1 86 ? -11.245 -5.248 19.390 1.00 91.19 86 GLU A N 1
ATOM 639 C CA . GLU A 1 86 ? -12.412 -6.026 19.836 1.00 91.19 86 GLU A CA 1
ATOM 640 C C . GLU A 1 86 ? -12.076 -6.881 21.060 1.00 91.19 86 GLU A C 1
ATOM 642 O O . GLU A 1 86 ? -12.858 -6.962 22.003 1.00 91.19 86 GLU A O 1
ATOM 647 N N . ASN A 1 87 ? -10.910 -7.531 21.057 1.00 92.38 87 ASN A N 1
ATOM 648 C CA . ASN A 1 87 ? -10.478 -8.372 22.165 1.00 92.38 87 ASN A CA 1
ATOM 649 C C . ASN A 1 87 ? -10.206 -7.547 23.434 1.00 92.38 87 ASN A C 1
ATOM 651 O O . ASN A 1 87 ? -10.612 -7.986 24.511 1.00 92.38 87 ASN A O 1
ATOM 655 N N . ALA A 1 88 ? -9.602 -6.360 23.296 1.00 92.06 88 ALA A N 1
ATOM 656 C CA . ALA A 1 88 ? -9.194 -5.467 24.384 1.00 92.06 88 ALA A CA 1
ATOM 657 C C . ALA A 1 88 ? -10.312 -4.608 25.011 1.00 92.06 88 ALA A C 1
ATOM 659 O O . ALA A 1 88 ? -10.045 -3.889 25.975 1.00 92.06 88 ALA A O 1
ATOM 660 N N . MET A 1 89 ? -11.544 -4.641 24.489 1.00 93.88 89 MET A N 1
ATOM 661 C CA . MET A 1 89 ? -12.688 -4.025 25.176 1.00 93.88 89 MET A CA 1
ATOM 662 C C . MET A 1 89 ? -13.199 -4.920 26.311 1.00 93.88 89 MET A C 1
ATOM 664 O O . MET A 1 89 ? -13.278 -6.131 26.153 1.00 93.88 89 MET A O 1
ATOM 668 N N . GLU A 1 90 ? -13.619 -4.363 27.436 1.00 95.38 90 GLU A N 1
ATOM 669 C CA . GLU A 1 90 ? -14.252 -5.096 28.541 1.00 95.38 90 GLU A CA 1
ATOM 670 C C . GLU A 1 90 ? -15.720 -4.696 28.696 1.00 95.38 90 GLU A C 1
ATOM 672 O O . GLU A 1 90 ? -16.128 -3.664 28.168 1.00 95.38 90 GLU A O 1
ATOM 677 N N . PHE A 1 91 ? -16.529 -5.516 29.372 1.00 97.38 91 PHE A N 1
ATOM 678 C CA . PHE A 1 91 ? -17.954 -5.238 29.559 1.00 97.38 91 PHE A CA 1
ATOM 679 C C . PHE A 1 91 ? -18.235 -4.620 30.929 1.00 97.38 91 PHE A C 1
ATOM 681 O O . PHE A 1 91 ? -17.787 -5.129 31.960 1.00 97.38 91 PHE A O 1
ATOM 688 N N . TYR A 1 92 ? -19.034 -3.557 30.932 1.00 97.25 92 TYR A N 1
ATOM 689 C CA . TYR A 1 92 ? -19.426 -2.816 32.124 1.00 97.25 92 TYR A CA 1
ATOM 690 C C . TYR A 1 92 ? -20.949 -2.659 32.155 1.00 97.25 92 TYR A C 1
ATOM 692 O O . TYR A 1 92 ? -21.554 -2.287 31.148 1.00 97.25 92 TYR A O 1
ATOM 700 N N . ALA A 1 93 ? -21.559 -2.957 33.303 1.00 97.75 93 ALA A N 1
ATOM 701 C CA . ALA A 1 93 ? -23.004 -2.934 33.515 1.00 97.75 93 ALA A CA 1
ATOM 702 C C . ALA A 1 93 ? -23.399 -1.876 34.553 1.00 97.75 93 ALA A C 1
ATOM 704 O O . ALA A 1 93 ? -22.823 -1.814 35.643 1.00 97.75 93 ALA A O 1
ATOM 705 N N . PHE A 1 94 ? -24.414 -1.091 34.208 1.00 97.38 94 PHE A N 1
ATOM 706 C CA . PHE A 1 94 ? -24.888 0.073 34.945 1.00 97.38 94 PHE A CA 1
ATOM 707 C C . PHE A 1 94 ? -26.384 -0.046 35.250 1.00 97.38 94 PHE A C 1
ATOM 709 O O . PHE A 1 94 ? -27.164 -0.574 34.452 1.00 97.38 94 PHE A O 1
ATOM 716 N N . SER A 1 95 ? -26.766 0.455 36.417 1.00 97.62 95 SER A N 1
ATOM 717 C CA . SER A 1 95 ? -28.140 0.601 36.901 1.00 97.62 95 SER A CA 1
ATOM 718 C C . SER A 1 95 ? -28.678 1.997 36.574 1.00 97.62 95 SER A C 1
ATOM 720 O O . SER A 1 95 ? -27.908 2.896 36.239 1.00 97.62 95 SER A O 1
ATOM 722 N N . ASP A 1 96 ? -29.992 2.198 36.708 1.00 97.50 96 ASP A N 1
ATOM 723 C CA . ASP A 1 96 ? -30.639 3.475 36.378 1.00 97.50 96 ASP A CA 1
ATOM 724 C C . ASP A 1 96 ? -29.980 4.673 37.084 1.00 97.50 96 ASP A C 1
ATOM 726 O O . ASP A 1 96 ? -29.729 4.647 38.290 1.00 97.50 96 ASP A O 1
ATOM 730 N N . GLY A 1 97 ? -29.686 5.723 36.317 1.00 95.19 97 GLY A N 1
ATOM 731 C CA . GLY A 1 97 ? -29.045 6.943 36.800 1.00 95.19 97 GLY A CA 1
ATOM 732 C C . GLY A 1 97 ? -27.536 6.855 37.058 1.00 95.19 97 GLY A C 1
ATOM 733 O O . GLY A 1 97 ? -26.927 7.897 37.301 1.00 95.19 97 GLY A O 1
ATOM 734 N N . GLU A 1 98 ? -26.899 5.680 36.983 1.00 95.38 98 GLU A N 1
ATOM 735 C CA . GLU A 1 98 ? -25.447 5.566 37.182 1.00 95.38 98 GLU A CA 1
ATOM 736 C C . GLU A 1 98 ? -24.663 6.241 36.040 1.00 95.38 98 GLU A C 1
ATOM 738 O O . GLU A 1 98 ? -25.005 6.124 34.859 1.00 95.38 98 GLU A O 1
ATOM 743 N N . ALA A 1 99 ? -23.600 6.969 36.397 1.00 91.44 99 ALA A N 1
ATOM 744 C CA . ALA A 1 99 ? -22.778 7.723 35.455 1.00 91.44 99 ALA A CA 1
ATOM 745 C C . ALA A 1 99 ? -21.722 6.834 34.778 1.00 91.44 99 ALA A C 1
ATOM 747 O O . ALA A 1 99 ? -20.851 6.265 35.441 1.00 91.44 99 ALA A O 1
ATOM 748 N N . VAL A 1 100 ? -21.767 6.778 33.446 1.00 91.25 100 VAL A N 1
ATOM 749 C CA . VAL A 1 100 ? -20.751 6.123 32.610 1.00 91.25 100 VAL A CA 1
ATOM 750 C C . VAL A 1 100 ? -19.629 7.118 32.301 1.00 91.25 100 VAL A C 1
ATOM 752 O O . VAL A 1 100 ? -18.471 6.879 32.646 1.00 91.25 100 VAL A O 1
ATOM 755 N N . GLU A 1 101 ? -20.000 8.279 31.753 1.00 87.00 101 GLU A N 1
ATOM 756 C CA . GLU A 1 101 ? -19.110 9.408 31.443 1.00 87.00 101 GLU A CA 1
ATOM 757 C C . GLU A 1 101 ? -19.581 10.660 32.195 1.00 87.00 101 GLU A C 1
ATOM 759 O O . GLU A 1 101 ? -20.787 10.865 32.357 1.00 87.00 101 GLU A O 1
ATOM 764 N N . VAL A 1 102 ? -18.648 11.511 32.628 1.00 86.44 102 VAL A N 1
ATOM 765 C CA . VAL A 1 102 ? -18.935 12.781 33.310 1.00 86.44 102 VAL A CA 1
ATOM 766 C C . VAL A 1 102 ? -18.151 13.896 32.618 1.00 86.44 102 VAL A C 1
ATOM 768 O O . VAL A 1 102 ? -16.939 13.802 32.480 1.00 86.44 102 VAL A O 1
ATOM 771 N N . GLU A 1 103 ? -18.835 14.962 32.202 1.00 80.38 103 GLU A N 1
ATOM 772 C CA . GLU A 1 103 ? -18.267 16.100 31.457 1.00 80.38 103 GLU A CA 1
ATOM 773 C C . GLU A 1 103 ? -17.089 16.777 32.179 1.00 80.38 103 GLU A C 1
ATOM 775 O O . GLU A 1 103 ? -16.141 17.228 31.542 1.00 80.38 103 GLU A O 1
ATOM 780 N N . GLU A 1 104 ? -17.143 16.817 33.509 1.00 77.81 104 GLU A N 1
ATOM 781 C CA . GLU A 1 104 ? -16.145 17.428 34.398 1.00 77.81 104 GLU A CA 1
ATOM 782 C C . GLU A 1 104 ? -14.987 16.472 34.752 1.00 77.81 104 GLU A C 1
ATOM 784 O O . GLU A 1 104 ? -13.952 16.909 35.250 1.00 77.81 104 GLU A O 1
ATOM 789 N N . GLU A 1 105 ? -15.147 15.171 34.486 1.00 76.38 105 GLU A N 1
ATOM 790 C CA . GLU A 1 105 ? -14.178 14.111 34.786 1.00 76.38 105 GLU A CA 1
ATOM 791 C C . GLU A 1 105 ? -14.103 13.131 33.592 1.00 76.38 105 GLU A C 1
ATOM 793 O O . GLU A 1 105 ? -14.608 12.001 33.673 1.00 76.38 105 GLU A O 1
ATOM 798 N N . PRO A 1 106 ? -13.520 13.566 32.454 1.00 68.50 106 PRO A N 1
ATOM 799 C CA . PRO A 1 106 ? -13.452 12.758 31.242 1.00 68.50 106 PRO A CA 1
ATOM 800 C C . PRO A 1 106 ? -12.680 11.464 31.497 1.00 68.50 106 PRO A C 1
ATOM 802 O O . PRO A 1 106 ? -11.569 11.473 32.029 1.00 68.50 106 PRO A O 1
ATOM 805 N N . SER A 1 107 ? -13.250 10.334 31.087 1.00 70.00 107 SER A N 1
ATOM 806 C CA . SER A 1 107 ? -12.670 9.020 31.392 1.00 70.00 107 SER A CA 1
ATOM 807 C C . SER A 1 107 ? -11.389 8.723 30.622 1.00 70.00 107 SER A C 1
ATOM 809 O O . SE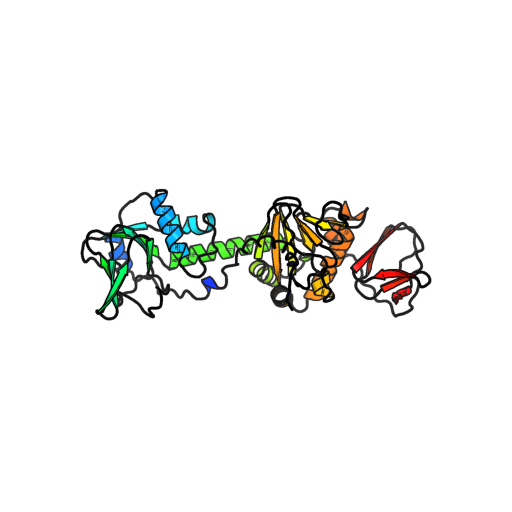R A 1 107 ? -10.566 7.917 31.058 1.00 70.00 107 SER A O 1
ATOM 811 N N . GLY A 1 108 ? -11.253 9.312 29.432 1.00 76.31 108 GLY A N 1
ATOM 812 C CA . GLY A 1 108 ? -10.277 8.879 28.439 1.00 76.31 108 GLY A CA 1
ATOM 813 C C . GLY A 1 108 ? -10.556 7.475 27.883 1.00 76.31 108 GLY A C 1
ATOM 814 O O . GLY A 1 108 ? -9.680 6.918 27.230 1.00 76.31 108 GLY A O 1
ATOM 815 N N . TYR A 1 109 ? -11.732 6.883 28.122 1.00 84.50 109 TYR A N 1
ATOM 816 C CA . TYR A 1 109 ? -12.149 5.588 27.571 1.00 84.50 109 TYR A CA 1
ATOM 817 C C . TYR A 1 109 ? -12.962 5.754 26.283 1.00 84.50 109 TYR A C 1
ATOM 819 O O . TYR A 1 109 ? -13.711 6.712 26.120 1.00 84.50 109 TYR A O 1
ATOM 827 N N . LEU A 1 110 ? -12.848 4.773 25.387 1.00 87.38 110 LEU A N 1
ATOM 828 C CA . LEU A 1 110 ? -13.746 4.583 24.251 1.00 87.38 110 LEU A CA 1
ATOM 829 C C . LEU A 1 110 ? -14.813 3.551 24.629 1.00 87.38 110 LEU A C 1
ATOM 831 O O . LEU A 1 110 ? -14.463 2.433 25.010 1.00 87.38 110 LEU A O 1
ATOM 835 N N . PHE A 1 111 ? -16.087 3.898 24.462 1.00 90.62 111 PHE A N 1
ATOM 836 C CA . PHE A 1 111 ? -17.240 3.061 24.792 1.00 90.62 111 PHE A CA 1
ATOM 837 C C . PHE A 1 111 ? -18.083 2.726 23.557 1.00 90.62 111 PHE A C 1
ATOM 839 O O . PHE A 1 111 ? -18.255 3.567 22.678 1.00 90.62 111 PHE A O 1
ATOM 846 N N . VAL A 1 112 ? -18.690 1.537 23.536 1.00 93.12 112 VAL A N 1
ATOM 847 C CA . VAL A 1 112 ? -19.762 1.137 22.610 1.00 93.12 112 VAL A CA 1
ATOM 848 C C . VAL A 1 112 ? -20.966 0.664 23.424 1.00 93.12 112 VAL A C 1
ATOM 850 O O . VAL A 1 112 ? -20.844 -0.274 24.214 1.00 93.12 112 VAL A O 1
ATOM 853 N N . VAL A 1 113 ? -22.138 1.273 23.229 1.00 94.56 113 VAL A N 1
ATOM 854 C CA . VAL A 1 113 ? -23.377 0.845 23.903 1.00 94.56 113 VAL A CA 1
ATOM 855 C C . VAL A 1 113 ? -23.800 -0.526 23.376 1.00 94.56 113 VAL A C 1
ATOM 857 O O . VAL A 1 113 ? -24.017 -0.698 22.177 1.00 94.56 113 VAL A O 1
ATOM 860 N N . HIS A 1 114 ? -23.939 -1.505 24.268 1.00 95.81 114 HIS A N 1
ATOM 861 C CA . HIS A 1 114 ? -24.371 -2.861 23.935 1.00 95.81 114 HIS A CA 1
ATOM 862 C C . HIS A 1 114 ? -25.858 -3.077 24.217 1.00 95.81 114 HIS A C 1
ATOM 864 O O . HIS A 1 114 ? -26.566 -3.637 23.386 1.00 95.81 114 HIS A O 1
ATOM 870 N N . GLU A 1 115 ? -26.355 -2.626 25.363 1.00 94.50 115 GLU A N 1
ATOM 871 C CA . GLU A 1 115 ? -27.745 -2.818 25.787 1.00 94.50 115 GLU A CA 1
ATOM 872 C C . GLU A 1 115 ? -28.223 -1.658 26.663 1.00 94.50 115 GLU A C 1
ATOM 874 O O . GLU A 1 115 ? -27.409 -0.937 27.241 1.00 94.50 115 GLU A O 1
ATOM 879 N N . GLY A 1 116 ? -29.542 -1.465 26.726 1.00 95.44 116 GLY A N 1
ATOM 880 C CA . GLY A 1 116 ? -30.149 -0.271 27.313 1.00 95.44 116 GLY A CA 1
ATOM 881 C C . GLY A 1 116 ? -29.900 0.997 26.488 1.00 95.44 116 GLY A C 1
ATOM 882 O O . GLY A 1 116 ? -29.564 0.945 25.299 1.00 95.44 116 GLY A O 1
ATOM 883 N N . SER A 1 117 ? -30.076 2.144 27.138 1.00 95.75 117 SER A N 1
ATOM 884 C CA . SER A 1 117 ? -29.821 3.475 26.585 1.00 95.75 117 SER A CA 1
ATOM 885 C C . SER A 1 117 ? -29.161 4.375 27.626 1.00 95.75 117 SER A C 1
ATOM 887 O O . SER A 1 117 ? -29.327 4.172 28.828 1.00 95.75 117 SER A O 1
ATOM 889 N N . LEU A 1 118 ? -28.411 5.377 27.164 1.00 95.50 118 LEU A N 1
ATOM 890 C CA . LEU A 1 118 ? -27.767 6.372 28.020 1.00 95.50 118 LEU A CA 1
ATOM 891 C C . LEU A 1 118 ? -28.311 7.770 27.711 1.00 95.50 118 LEU A C 1
ATOM 893 O O . LEU A 1 118 ? -28.285 8.205 26.558 1.00 95.50 118 LEU A O 1
ATOM 897 N N . ARG A 1 119 ? -28.728 8.512 28.737 1.00 94.94 119 ARG A N 1
ATOM 898 C CA . ARG A 1 119 ? -29.080 9.933 28.643 1.00 94.94 119 ARG A CA 1
ATOM 899 C C . ARG A 1 119 ? -27.818 10.778 28.555 1.00 94.94 119 ARG A C 1
ATOM 901 O O . ARG A 1 119 ? -26.982 10.722 29.458 1.00 94.94 119 ARG A O 1
ATOM 908 N N . VAL A 1 120 ? -27.722 11.617 27.528 1.00 91.94 120 VAL A N 1
ATOM 909 C CA . VAL A 1 120 ? -26.604 12.550 27.341 1.00 91.94 120 VAL A CA 1
ATOM 910 C C . VAL A 1 120 ? -26.993 13.943 27.818 1.00 91.94 120 VAL A C 1
ATOM 912 O O . VAL A 1 120 ? -28.062 14.461 27.478 1.00 91.94 120 VAL A O 1
ATOM 915 N N . ARG A 1 121 ? -26.101 14.574 28.580 1.00 88.94 121 ARG A N 1
ATOM 916 C CA . ARG A 1 121 ? -26.191 15.980 28.982 1.00 88.94 121 ARG A CA 1
ATOM 917 C C . ARG A 1 121 ? -24.909 16.734 28.654 1.00 88.94 121 ARG A C 1
ATOM 919 O O . ARG A 1 121 ? -23.835 16.141 28.652 1.00 88.94 121 ARG A O 1
ATOM 926 N N . LYS A 1 122 ? -25.041 18.038 28.420 1.00 86.19 122 LYS A N 1
ATOM 927 C CA . LYS A 1 122 ? -23.933 18.970 28.195 1.00 86.19 122 LYS A CA 1
ATOM 928 C C . LYS A 1 122 ? -24.199 20.282 28.926 1.00 86.19 122 LYS A C 1
ATOM 930 O O . LYS A 1 122 ? -25.296 20.823 28.787 1.00 86.19 122 LYS A O 1
ATOM 935 N N . ALA A 1 123 ? -23.248 20.776 29.715 1.00 84.75 123 ALA A N 1
ATOM 936 C CA . ALA A 1 123 ? -23.440 21.884 30.656 1.00 84.75 123 ALA A CA 1
ATOM 937 C C . ALA A 1 123 ? -24.743 21.731 31.480 1.00 84.75 123 ALA A C 1
ATOM 939 O O . ALA A 1 123 ? -25.542 22.658 31.623 1.00 84.75 123 ALA A O 1
ATOM 940 N N . GLY A 1 124 ? -25.022 20.501 31.931 1.00 84.06 124 GLY A N 1
ATOM 941 C CA . GLY A 1 124 ? -26.246 20.116 32.648 1.00 84.06 124 GLY A CA 1
ATOM 942 C C . GLY A 1 124 ? -27.529 20.001 31.803 1.00 84.06 124 GLY A C 1
ATOM 943 O O . GLY A 1 124 ? -28.480 19.353 32.254 1.00 84.06 124 GLY A O 1
ATOM 944 N N . GLN A 1 125 ? -27.569 20.558 30.588 1.00 87.25 125 GLN A N 1
ATOM 945 C CA . GLN A 1 125 ? -28.735 20.545 29.694 1.00 87.25 125 GLN A CA 1
ATOM 946 C C . GLN A 1 125 ? -28.888 19.203 28.957 1.00 87.25 125 GLN A C 1
ATOM 948 O O . GLN A 1 125 ? -27.876 18.574 28.647 1.00 87.25 125 GLN A O 1
ATOM 953 N N . PRO A 1 126 ? -30.116 18.745 28.635 1.00 88.44 126 PRO A N 1
ATOM 954 C CA . PRO A 1 126 ? -30.326 17.568 27.790 1.00 88.44 126 PRO A CA 1
ATOM 955 C C . PRO A 1 126 ? -29.702 17.757 26.401 1.00 88.44 126 PRO A C 1
ATOM 957 O O . PRO A 1 126 ? -30.004 18.730 25.716 1.00 88.44 126 PRO A O 1
ATOM 960 N N . ALA A 1 127 ? -28.850 16.817 25.985 1.00 86.00 127 ALA A N 1
ATOM 961 C CA . ALA A 1 127 ? -28.135 16.866 24.706 1.00 86.00 127 ALA A CA 1
ATOM 962 C C . ALA A 1 127 ? -28.513 15.719 23.749 1.00 86.00 127 ALA A C 1
ATOM 964 O O . ALA A 1 127 ? -28.247 15.811 22.554 1.00 86.00 127 ALA A O 1
ATOM 965 N N . GLY A 1 128 ? -29.142 14.652 24.252 1.00 88.38 128 GLY A N 1
ATOM 966 C CA . GLY A 1 128 ? -29.620 13.532 23.442 1.00 88.38 128 GLY A CA 1
ATOM 967 C C . GLY A 1 128 ? -29.646 12.213 24.209 1.00 88.38 128 GLY A C 1
ATOM 968 O O . GLY A 1 128 ? -29.644 12.191 25.442 1.00 88.38 128 GLY A O 1
ATOM 969 N N . GLN A 1 129 ? -29.644 11.114 23.461 1.00 91.69 129 GLN A N 1
ATOM 970 C CA . GLN A 1 129 ? -29.616 9.747 23.973 1.00 91.69 129 GLN A CA 1
ATOM 971 C C . GLN A 1 129 ? -28.647 8.910 23.125 1.00 91.69 129 GLN A C 1
ATOM 973 O O . GLN A 1 129 ? -28.585 9.086 21.908 1.00 91.69 129 GLN A O 1
ATOM 978 N N . LEU A 1 130 ? -27.904 8.000 23.755 1.00 92.12 130 LEU A N 1
ATOM 979 C CA . LEU A 1 130 ? -27.102 6.975 23.082 1.00 92.12 130 LEU A CA 1
ATOM 980 C C . LEU A 1 130 ? -27.813 5.630 23.218 1.00 92.12 130 LEU A C 1
ATOM 982 O O . LEU A 1 130 ? -28.277 5.273 24.301 1.00 92.12 130 LEU A O 1
ATOM 986 N N . THR A 1 131 ? -27.883 4.877 22.127 1.00 93.12 131 THR A N 1
ATOM 987 C CA . THR A 1 131 ? -28.563 3.578 22.047 1.00 93.12 131 THR A CA 1
ATOM 988 C C . THR A 1 131 ? -27.608 2.508 21.512 1.00 93.12 131 THR A C 1
ATOM 990 O O . THR A 1 131 ? -26.460 2.800 21.173 1.00 93.12 131 THR A O 1
ATOM 993 N N . ARG A 1 132 ? -28.042 1.241 21.483 1.00 93.75 132 ARG A N 1
ATOM 994 C CA . ARG A 1 132 ? -27.240 0.084 21.039 1.00 93.75 132 ARG A CA 1
ATOM 995 C C . ARG A 1 132 ? -26.496 0.360 19.723 1.00 93.75 132 ARG A C 1
ATOM 997 O O . ARG A 1 132 ? -27.114 0.632 18.701 1.00 93.75 132 ARG A O 1
ATOM 1004 N N . GLY A 1 133 ? -25.169 0.237 19.754 1.00 88.94 133 GLY A N 1
ATOM 1005 C CA . GLY A 1 133 ? -24.264 0.496 18.628 1.00 88.94 133 GLY A CA 1
ATOM 1006 C C . GLY A 1 133 ? -23.639 1.895 18.604 1.00 88.94 133 GLY A C 1
ATOM 1007 O O . GLY A 1 133 ? -22.625 2.077 17.932 1.00 88.94 133 GLY A O 1
ATOM 1008 N N . CYS A 1 134 ? -24.167 2.866 19.358 1.00 89.19 134 CYS A N 1
ATOM 1009 C CA . CYS A 1 134 ? -23.535 4.178 19.502 1.00 89.19 134 CYS A CA 1
ATOM 1010 C C . CYS A 1 134 ? -22.161 4.066 20.179 1.00 89.19 134 CYS A C 1
ATOM 1012 O O . CYS A 1 134 ? -21.990 3.319 21.146 1.00 89.19 134 CYS A O 1
ATOM 1014 N N . VAL A 1 135 ? -21.205 4.865 19.698 1.00 87.19 135 VAL A N 1
ATOM 1015 C CA . VAL A 1 135 ? -19.826 4.935 20.207 1.00 87.19 135 VAL A CA 1
ATOM 1016 C C . VAL A 1 135 ? -19.539 6.318 20.758 1.00 87.19 135 VAL A C 1
ATOM 1018 O O . VAL A 1 135 ? -19.911 7.303 20.128 1.00 87.19 135 VAL A O 1
ATOM 1021 N N . PHE A 1 136 ? -18.894 6.394 21.921 1.00 84.56 136 PHE A N 1
ATOM 1022 C CA . PHE A 1 136 ? -18.636 7.648 22.629 1.00 84.56 136 PHE A CA 1
ATOM 1023 C C . PHE A 1 136 ? -17.350 7.604 23.470 1.00 84.56 136 PHE A C 1
ATOM 1025 O O . PHE A 1 136 ? -16.785 6.535 23.696 1.00 84.56 136 PHE A O 1
ATOM 1032 N N . GLY A 1 137 ? -16.911 8.774 23.942 1.00 77.06 137 GLY A N 1
ATOM 1033 C CA . GLY A 1 137 ? -15.723 8.940 24.787 1.00 77.06 137 GLY A CA 1
ATOM 1034 C C . GLY A 1 137 ? -14.394 9.020 24.020 1.00 77.06 137 GLY A C 1
ATOM 1035 O O . GLY A 1 137 ? -14.350 8.926 22.791 1.00 77.06 137 GLY A O 1
ATOM 1036 N N . GLY A 1 138 ? -13.304 9.220 24.767 1.00 61.12 138 GLY A N 1
ATOM 1037 C CA . GLY A 1 138 ? -11.926 9.103 24.275 1.00 61.12 138 GLY A CA 1
ATOM 1038 C C . GLY A 1 138 ? -11.541 10.095 23.173 1.00 61.12 138 GLY A C 1
ATOM 1039 O O . GLY A 1 138 ? -11.065 9.664 22.126 1.00 61.12 138 GLY A O 1
ATOM 1040 N N . ASP A 1 139 ? -11.784 11.395 23.388 1.00 54.91 139 ASP A N 1
ATOM 1041 C CA . ASP A 1 139 ? -11.485 12.524 22.476 1.00 54.91 139 ASP A CA 1
ATOM 1042 C C . ASP A 1 139 ? -12.038 12.407 21.034 1.00 54.91 139 ASP A C 1
ATOM 1044 O O . ASP A 1 139 ? -11.808 13.275 20.187 1.00 54.91 139 ASP A O 1
ATOM 1048 N N . ASN A 1 140 ? -12.844 11.379 20.748 1.00 49.94 140 ASN A N 1
ATOM 1049 C CA . ASN A 1 140 ? -13.561 11.251 19.492 1.00 49.94 140 ASN A CA 1
ATOM 1050 C C . ASN A 1 140 ? -14.756 12.201 19.473 1.00 49.94 140 ASN A C 1
ATOM 1052 O O . ASN A 1 140 ? -15.685 12.090 20.274 1.00 49.94 140 ASN A O 1
ATOM 1056 N N . PHE A 1 141 ? -14.743 13.104 18.493 1.00 48.22 141 PHE A N 1
ATOM 1057 C CA . PHE A 1 141 ? -15.851 13.992 18.167 1.00 48.22 141 PHE A CA 1
ATOM 1058 C C . PHE A 1 141 ? -17.111 13.185 17.820 1.00 48.22 141 PHE A C 1
ATOM 1060 O O . PHE A 1 141 ? -17.351 12.829 16.665 1.00 48.22 141 PHE A O 1
ATOM 1067 N N . LEU A 1 142 ? -17.955 12.966 18.827 1.00 37.94 142 LEU A N 1
ATOM 1068 C CA . LEU A 1 142 ? -19.371 12.685 18.648 1.00 37.94 142 LEU A CA 1
ATOM 1069 C C . LEU A 1 142 ? -20.006 13.827 17.837 1.00 37.94 142 LEU A C 1
ATOM 1071 O O . LEU A 1 142 ? -20.248 14.916 18.354 1.00 37.94 142 LEU A O 1
ATOM 1075 N N . TRP A 1 143 ? -20.274 13.554 16.559 1.00 42.69 143 TRP A N 1
ATOM 1076 C CA . TRP A 1 143 ? -21.357 14.145 15.766 1.00 42.69 143 TRP A CA 1
ATOM 1077 C C . TRP A 1 143 ? -21.665 15.629 16.037 1.00 42.69 143 TRP A C 1
ATOM 1079 O O . TRP A 1 143 ? -22.682 15.973 16.633 1.00 42.69 143 TRP A O 1
ATOM 1089 N N . GLY A 1 144 ? -20.794 16.529 15.573 1.00 32.59 144 GLY A N 1
ATOM 1090 C CA . GLY A 1 144 ? -21.070 17.974 15.523 1.00 32.59 144 GLY A CA 1
ATOM 1091 C C . GLY A 1 144 ? -21.105 18.715 16.869 1.00 32.59 144 GLY A C 1
ATOM 1092 O O . GLY A 1 144 ? -21.123 19.946 16.874 1.00 32.59 144 GLY A O 1
ATOM 1093 N N . ALA A 1 145 ? -21.052 18.019 18.006 1.00 32.91 145 ALA A N 1
ATOM 1094 C CA . ALA A 1 145 ? -21.007 18.633 19.326 1.00 32.91 145 ALA A CA 1
ATOM 1095 C C . ALA A 1 145 ? -19.550 18.843 19.774 1.00 32.91 145 ALA A C 1
ATOM 1097 O O . ALA A 1 145 ? -18.892 17.926 20.252 1.00 32.91 145 ALA A O 1
ATOM 1098 N N . GLN A 1 146 ? -19.038 20.074 19.670 1.00 39.28 146 GLN A N 1
ATOM 1099 C CA . GLN A 1 146 ? -17.727 20.410 20.243 1.00 39.28 146 GLN A CA 1
ATOM 1100 C C . GLN A 1 146 ? -17.785 20.389 21.779 1.00 39.28 146 GLN A C 1
ATOM 1102 O O . GLN A 1 146 ? -18.307 21.333 22.374 1.00 39.28 146 GLN A O 1
ATOM 1107 N N . GLY A 1 147 ? -17.279 19.341 22.429 1.00 54.00 147 GLY A N 1
ATOM 1108 C CA . GLY A 1 147 ? -17.047 19.316 23.879 1.00 54.00 147 GLY A CA 1
ATOM 1109 C C . GLY A 1 147 ? -17.384 17.994 24.564 1.00 54.00 147 GLY A C 1
ATOM 1110 O O . GLY A 1 147 ? -18.062 17.139 23.998 1.00 54.00 147 GLY A O 1
ATOM 1111 N N . LEU A 1 148 ? -16.907 17.870 25.803 1.00 64.62 148 LEU A N 1
ATOM 1112 C CA . LEU A 1 148 ? -17.228 16.778 26.719 1.00 64.62 148 LEU A CA 1
ATOM 1113 C C . LEU A 1 148 ? -18.734 16.756 27.044 1.00 64.62 148 LEU A C 1
ATOM 1115 O O . LEU A 1 148 ? -19.431 17.761 26.888 1.00 64.62 148 LEU A O 1
ATOM 1119 N N . VAL A 1 149 ? -19.235 15.593 27.465 1.00 78.00 149 VAL A N 1
ATOM 1120 C CA . VAL A 1 149 ? -20.643 15.361 27.823 1.00 78.00 149 VAL A CA 1
ATOM 1121 C C . VAL A 1 149 ? -20.735 14.353 28.964 1.00 78.00 149 VAL A C 1
ATOM 1123 O O . VAL A 1 149 ? -19.897 13.461 29.070 1.00 78.00 149 VAL A O 1
ATOM 1126 N N . SER A 1 150 ? -21.786 14.444 29.776 1.00 88.50 150 SER A N 1
ATOM 1127 C CA . SER A 1 150 ? -22.097 13.427 30.783 1.00 88.50 150 SER A CA 1
ATOM 1128 C C . SER A 1 150 ? -23.105 12.419 30.232 1.00 88.50 150 SER A C 1
ATOM 1130 O O . SER A 1 150 ? -24.169 12.812 29.748 1.00 88.50 150 SER A O 1
ATOM 1132 N N . ALA A 1 151 ? -22.811 11.125 30.353 1.00 91.50 151 ALA A N 1
ATOM 1133 C CA . ALA A 1 151 ? -23.666 10.024 29.912 1.00 91.50 151 ALA A CA 1
ATOM 1134 C C . ALA A 1 151 ? -24.063 9.148 31.109 1.00 91.50 151 ALA A C 1
ATOM 1136 O O . ALA A 1 151 ? -23.199 8.579 31.775 1.00 91.50 151 ALA A O 1
ATOM 1137 N N . HIS A 1 152 ? -25.367 9.031 31.368 1.00 94.94 152 HIS A N 1
ATOM 1138 C CA . HIS A 1 152 ? -25.924 8.265 32.491 1.00 94.94 152 HIS A CA 1
ATOM 1139 C C . HIS A 1 152 ? -26.877 7.189 31.980 1.00 94.94 152 HIS A C 1
ATOM 1141 O O . HIS A 1 152 ? -27.601 7.439 31.018 1.00 94.94 152 HIS A O 1
ATOM 1147 N N . ALA A 1 153 ? -26.915 6.023 32.617 1.00 97.00 153 ALA A N 1
ATOM 1148 C CA . ALA A 1 153 ? -27.839 4.959 32.235 1.00 97.00 153 ALA A CA 1
ATOM 1149 C C . ALA A 1 153 ? -29.314 5.356 32.442 1.00 97.00 153 ALA A C 1
ATOM 1151 O O . ALA A 1 153 ? -29.662 6.010 33.426 1.00 97.00 153 ALA A O 1
ATOM 1152 N N . GLU A 1 154 ? -30.175 4.955 31.505 1.00 95.75 154 GLU A N 1
ATOM 1153 C CA . GLU A 1 154 ? -31.634 5.001 31.637 1.00 95.75 154 GLU A CA 1
ATOM 1154 C C . GLU A 1 154 ? -32.149 3.564 31.750 1.00 95.75 154 GLU A C 1
ATOM 1156 O O . GLU A 1 154 ? -32.171 2.815 30.771 1.00 95.75 154 GLU A O 1
ATOM 1161 N N . GLY A 1 155 ? -32.530 3.161 32.961 1.00 96.12 155 GLY A N 1
ATOM 1162 C CA . GLY A 1 155 ? -32.718 1.756 33.306 1.00 96.12 155 GLY A CA 1
ATOM 1163 C C . GLY A 1 155 ? -31.393 0.986 33.374 1.00 96.12 155 GLY A C 1
ATOM 1164 O O . GLY A 1 155 ? -30.325 1.554 33.592 1.00 96.12 155 GLY A O 1
ATOM 1165 N N . ALA A 1 156 ? -31.462 -0.336 33.201 1.00 97.00 156 ALA A N 1
ATOM 1166 C CA . ALA A 1 156 ? -30.269 -1.170 33.104 1.00 97.00 156 ALA A CA 1
ATOM 1167 C C . ALA A 1 156 ? -29.590 -0.977 31.737 1.00 97.00 156 ALA A C 1
ATOM 1169 O O . ALA A 1 156 ? -30.222 -1.171 30.695 1.00 97.00 156 ALA A O 1
ATOM 1170 N N . ALA A 1 157 ? -28.301 -0.637 31.743 1.00 97.62 157 ALA A N 1
ATOM 1171 C CA . ALA A 1 157 ? -27.507 -0.427 30.538 1.00 97.62 157 ALA A CA 1
ATOM 1172 C C . ALA A 1 157 ? -26.174 -1.183 30.599 1.00 97.62 157 ALA A C 1
ATOM 1174 O O . ALA A 1 157 ? -25.609 -1.413 31.667 1.00 97.62 157 ALA A O 1
ATOM 1175 N N . GLY A 1 158 ? -25.650 -1.554 29.435 1.00 96.88 158 GLY A N 1
ATOM 1176 C CA . GLY A 1 158 ? -24.389 -2.274 29.308 1.00 96.88 158 GLY A CA 1
ATOM 1177 C C . GLY A 1 158 ? -23.556 -1.735 28.158 1.00 96.88 158 GLY A C 1
ATOM 1178 O O . GLY A 1 158 ? -24.074 -1.499 27.064 1.00 96.88 158 GLY A O 1
ATOM 1179 N N . VAL A 1 159 ? -22.258 -1.556 28.390 1.00 96.19 159 VAL A N 1
ATOM 1180 C CA . VAL A 1 159 ? -21.309 -1.002 27.414 1.00 96.19 159 VAL A CA 1
ATOM 1181 C C . VAL A 1 159 ? -20.064 -1.876 27.313 1.00 96.19 159 VAL A C 1
ATOM 1183 O O . VAL A 1 159 ? -19.631 -2.483 28.292 1.00 96.19 159 VAL A O 1
ATOM 1186 N N . TRP A 1 160 ? -19.459 -1.906 26.130 1.00 96.31 160 TRP A N 1
ATOM 1187 C CA . TRP A 1 160 ? -18.079 -2.354 25.955 1.00 96.31 160 TRP A CA 1
ATOM 1188 C C . TRP A 1 160 ? -17.161 -1.139 26.046 1.00 96.31 160 TRP A C 1
ATOM 1190 O O . TRP A 1 160 ? -17.448 -0.149 25.380 1.00 96.31 160 TRP A O 1
ATOM 1200 N N . ALA A 1 161 ? -16.073 -1.185 26.818 1.00 92.94 161 ALA A N 1
ATOM 1201 C CA . ALA A 1 161 ? -15.130 -0.066 26.925 1.00 92.94 161 ALA A CA 1
ATOM 1202 C C . ALA A 1 161 ? -13.659 -0.496 26.850 1.00 92.94 161 ALA A C 1
ATOM 1204 O O . ALA A 1 161 ? -13.307 -1.592 27.274 1.00 92.94 161 ALA A O 1
ATOM 1205 N N . THR A 1 162 ? -12.784 0.370 26.344 1.00 90.81 162 THR A N 1
ATOM 1206 C CA . THR A 1 162 ? -11.322 0.218 26.460 1.00 90.81 162 THR A CA 1
ATOM 1207 C C . THR A 1 162 ? -10.666 1.578 26.682 1.00 90.81 162 THR A C 1
ATOM 1209 O O . THR A 1 162 ? -11.219 2.599 26.271 1.00 90.81 162 THR A O 1
ATOM 1212 N N . SER A 1 163 ? -9.508 1.625 27.339 1.00 85.12 163 SER A N 1
ATOM 1213 C CA . SER A 1 163 ? -8.847 2.904 27.614 1.00 85.12 163 SER A CA 1
ATOM 1214 C C . SER A 1 163 ? -8.235 3.499 26.340 1.00 85.12 163 SER A C 1
ATOM 1216 O O . SER A 1 163 ? -7.699 2.782 25.492 1.00 85.12 163 SER A O 1
ATOM 1218 N N . GLY A 1 164 ? -8.269 4.823 26.208 1.00 77.56 164 GLY A N 1
ATOM 1219 C CA . GLY A 1 164 ? -7.668 5.582 25.108 1.00 77.56 164 GLY A CA 1
ATOM 1220 C C . GLY A 1 164 ? -6.198 5.229 24.848 1.00 77.56 164 GLY A C 1
ATOM 1221 O O . GLY A 1 164 ? -5.860 4.955 23.696 1.00 77.56 164 GLY A O 1
ATOM 1222 N N . PRO A 1 165 ? -5.328 5.113 25.877 1.00 77.19 165 PRO A N 1
ATOM 1223 C CA . PRO A 1 165 ? -3.971 4.588 25.713 1.00 77.19 165 PRO A CA 1
ATOM 1224 C C . PRO A 1 165 ? -3.914 3.200 25.052 1.00 77.19 165 PRO A C 1
ATOM 1226 O O . PRO A 1 165 ? -3.029 2.939 24.238 1.00 77.19 165 PRO A O 1
ATOM 1229 N N . THR A 1 166 ? -4.860 2.309 25.367 1.00 84.50 166 THR A N 1
ATOM 1230 C CA . THR A 1 166 ? -4.945 0.966 24.769 1.00 84.50 166 THR A CA 1
ATOM 1231 C C . THR A 1 166 ? -5.417 1.037 23.321 1.00 84.50 166 THR A C 1
ATOM 1233 O O . THR A 1 166 ? -4.753 0.479 22.448 1.00 84.50 166 THR A O 1
ATOM 1236 N N . PHE A 1 167 ? -6.496 1.774 23.048 1.00 80.56 167 PHE A N 1
ATOM 1237 C CA . PHE A 1 167 ? -7.007 2.027 21.696 1.00 80.56 167 PHE A CA 1
ATOM 1238 C C . PHE A 1 167 ? -5.918 2.602 20.778 1.00 80.56 167 PHE A C 1
ATOM 1240 O O . PHE A 1 167 ? -5.629 2.036 19.723 1.00 80.56 167 PHE A O 1
ATOM 1247 N N . GLN A 1 168 ? -5.239 3.666 21.217 1.00 74.19 168 GLN A N 1
ATOM 1248 C CA . GLN A 1 168 ? -4.154 4.284 20.459 1.00 74.19 168 GLN A CA 1
ATOM 1249 C C . GLN A 1 168 ? -2.975 3.350 20.223 1.00 74.19 168 GLN A C 1
ATOM 1251 O O . GLN A 1 168 ? -2.437 3.328 19.118 1.00 74.19 168 GLN A O 1
ATOM 1256 N N . ARG A 1 169 ? -2.547 2.604 21.250 1.00 80.44 169 ARG A N 1
ATOM 1257 C CA . ARG A 1 169 ? -1.434 1.662 21.121 1.00 80.44 169 ARG A CA 1
ATOM 1258 C C . ARG A 1 169 ? -1.758 0.580 20.099 1.00 80.44 169 ARG A C 1
ATOM 1260 O O . ARG A 1 169 ? -0.902 0.282 19.283 1.00 80.44 169 ARG A O 1
ATOM 1267 N N . LEU A 1 170 ? -2.975 0.034 20.108 1.00 81.62 170 LEU A N 1
ATOM 1268 C CA . LEU A 1 170 ? -3.387 -1.006 19.162 1.00 81.62 170 LEU A CA 1
ATOM 1269 C C . LEU A 1 170 ? -3.491 -0.477 17.724 1.00 81.62 170 LEU A C 1
ATOM 1271 O O . LEU A 1 170 ? -2.982 -1.126 16.813 1.00 81.62 170 LEU A O 1
ATOM 1275 N N . LEU A 1 171 ? -4.060 0.718 17.515 1.00 73.56 171 LEU A N 1
ATOM 1276 C CA . LEU A 1 171 ? -4.071 1.355 16.191 1.00 73.56 171 LEU A CA 1
ATOM 1277 C C . LEU A 1 171 ? -2.653 1.666 15.692 1.00 73.56 171 LEU A C 1
ATOM 1279 O O . LEU A 1 171 ? -2.317 1.363 14.550 1.00 73.56 171 LEU A O 1
ATOM 1283 N N . ARG A 1 172 ? -1.800 2.246 16.546 1.00 72.88 172 ARG A N 1
ATOM 1284 C CA . ARG A 1 172 ? -0.421 2.602 16.184 1.00 72.88 172 ARG A CA 1
ATOM 1285 C C . ARG A 1 172 ? 0.428 1.370 15.896 1.00 72.88 172 ARG A C 1
ATOM 1287 O O . ARG A 1 172 ? 1.124 1.360 14.889 1.00 72.88 172 ARG A O 1
ATOM 1294 N N . GLN A 1 173 ? 0.326 0.338 16.731 1.00 75.56 173 GLN A N 1
ATOM 1295 C CA . GLN A 1 173 ? 1.052 -0.916 16.558 1.00 75.56 173 GLN A CA 1
ATOM 1296 C C . GLN A 1 173 ? 0.748 -1.540 15.191 1.00 75.56 173 GLN A C 1
ATOM 1298 O O . GLN A 1 173 ? 1.679 -1.971 14.523 1.00 75.56 173 GLN A O 1
ATOM 1303 N N . ARG A 1 174 ? -0.508 -1.511 14.718 1.00 72.88 174 ARG A N 1
ATOM 1304 C CA . ARG A 1 174 ? -0.826 -1.966 13.354 1.00 72.88 174 ARG A CA 1
ATOM 1305 C C . ARG A 1 174 ? -0.147 -1.131 12.271 1.00 72.88 174 ARG A C 1
ATOM 1307 O O . ARG A 1 174 ? 0.417 -1.705 11.348 1.00 72.88 174 ARG A O 1
ATOM 1314 N N . VAL A 1 175 ? -0.149 0.199 12.383 1.00 70.69 175 VAL A N 1
ATOM 1315 C CA . VAL A 1 175 ? 0.560 1.070 11.420 1.00 70.69 175 VAL A CA 1
ATOM 1316 C C . VAL A 1 175 ? 2.064 0.789 11.414 1.00 70.69 175 VAL A C 1
ATOM 1318 O O . VAL A 1 175 ? 2.669 0.719 10.348 1.00 70.69 175 VAL A O 1
ATOM 1321 N N . GLU A 1 176 ? 2.664 0.596 12.588 1.00 73.94 176 GLU A N 1
ATOM 1322 C CA . GLU A 1 176 ? 4.086 0.277 12.747 1.00 73.94 176 GLU A CA 1
ATOM 1323 C C . GLU A 1 176 ? 4.427 -1.130 12.223 1.00 73.94 176 GLU A C 1
ATOM 1325 O O . GLU A 1 176 ? 5.461 -1.296 11.579 1.00 73.94 176 GLU A O 1
ATOM 1330 N N . GLU A 1 177 ? 3.552 -2.123 12.420 1.00 76.94 177 GLU A N 1
ATOM 1331 C CA . GLU A 1 177 ? 3.669 -3.473 11.849 1.00 76.94 177 GLU A CA 1
ATOM 1332 C C . GLU A 1 177 ? 3.627 -3.431 10.313 1.00 76.94 177 GLU A C 1
ATOM 1334 O O . GLU A 1 177 ? 4.582 -3.882 9.677 1.00 76.94 177 GLU A O 1
ATOM 1339 N N . TYR A 1 178 ? 2.603 -2.802 9.720 1.00 74.81 178 TYR A N 1
ATOM 1340 C CA . TYR A 1 178 ? 2.486 -2.623 8.265 1.00 74.81 178 TYR A CA 1
ATOM 1341 C C . TYR A 1 178 ? 3.681 -1.861 7.676 1.00 74.81 178 TYR A C 1
ATOM 1343 O O . TYR A 1 178 ? 4.271 -2.293 6.685 1.00 74.81 178 TYR A O 1
ATOM 1351 N N . ALA A 1 179 ? 4.104 -0.758 8.302 1.00 76.69 179 ALA A N 1
ATOM 1352 C CA . ALA A 1 179 ? 5.275 -0.008 7.855 1.00 76.69 179 ALA A CA 1
ATOM 1353 C C . ALA A 1 179 ? 6.572 -0.829 7.989 1.00 76.69 179 ALA A C 1
ATOM 1355 O O . ALA A 1 179 ? 7.448 -0.732 7.132 1.00 76.69 179 ALA A O 1
ATOM 1356 N N . ALA A 1 180 ? 6.713 -1.668 9.019 1.00 80.56 180 ALA A N 1
ATOM 1357 C CA . ALA A 1 180 ? 7.876 -2.538 9.183 1.00 80.56 180 ALA A CA 1
ATOM 1358 C C . ALA A 1 180 ? 7.888 -3.712 8.188 1.00 80.56 180 ALA A C 1
ATOM 1360 O O . ALA A 1 180 ? 8.967 -4.155 7.791 1.00 80.56 180 ALA A O 1
ATOM 1361 N N . GLU A 1 181 ? 6.725 -4.231 7.796 1.00 83.56 181 GLU A N 1
ATOM 1362 C CA . GLU A 1 181 ? 6.582 -5.255 6.754 1.00 83.56 181 GLU A CA 1
ATOM 1363 C C . GLU A 1 181 ? 6.863 -4.677 5.367 1.00 83.56 181 GLU A C 1
ATOM 1365 O O . GLU A 1 181 ? 7.700 -5.222 4.646 1.00 83.56 181 GLU A O 1
ATOM 1370 N N . ASN A 1 182 ? 6.294 -3.512 5.046 1.00 85.56 182 ASN A N 1
ATOM 1371 C CA . ASN A 1 182 ? 6.620 -2.772 3.829 1.00 85.56 182 ASN A CA 1
ATOM 1372 C C . ASN A 1 182 ? 8.110 -2.414 3.776 1.00 85.56 182 ASN A C 1
ATOM 1374 O O . ASN A 1 182 ? 8.744 -2.638 2.752 1.00 85.56 182 ASN A O 1
ATOM 1378 N N . ALA A 1 183 ? 8.717 -1.942 4.869 1.00 84.12 183 ALA A N 1
ATOM 1379 C CA . ALA A 1 183 ? 10.151 -1.648 4.909 1.00 84.12 183 ALA A CA 1
ATOM 1380 C C . ALA A 1 183 ? 11.015 -2.899 4.673 1.00 84.12 183 ALA A C 1
ATOM 1382 O O . ALA A 1 183 ? 12.003 -2.820 3.946 1.00 84.12 183 ALA A O 1
ATOM 1383 N N . ARG A 1 184 ? 10.638 -4.056 5.241 1.00 84.56 184 ARG A N 1
ATOM 1384 C CA . ARG A 1 184 ? 11.311 -5.346 5.002 1.00 84.56 184 ARG A CA 1
ATOM 1385 C C . ARG A 1 184 ? 11.184 -5.793 3.547 1.00 84.56 184 ARG A C 1
ATOM 1387 O O . ARG A 1 184 ? 12.186 -6.176 2.951 1.00 84.56 184 ARG A O 1
ATOM 1394 N N . PHE A 1 185 ? 9.985 -5.708 2.974 1.00 85.75 185 PHE A N 1
ATOM 1395 C CA . PHE A 1 185 ? 9.752 -6.042 1.572 1.00 85.75 185 PHE A CA 1
ATOM 1396 C C . PHE A 1 185 ? 10.534 -5.104 0.644 1.00 85.75 185 PHE A C 1
ATOM 1398 O O . PHE A 1 185 ? 11.329 -5.586 -0.154 1.00 85.75 185 PHE A O 1
ATOM 1405 N N . LEU A 1 186 ? 10.424 -3.783 0.808 1.00 85.44 186 LEU A N 1
ATOM 1406 C CA . LEU A 1 186 ? 11.170 -2.797 0.017 1.00 85.44 186 LEU A CA 1
ATOM 1407 C C . LEU A 1 186 ? 12.690 -2.976 0.140 1.00 85.44 186 LEU A C 1
ATOM 1409 O O . LEU A 1 186 ? 13.386 -2.925 -0.865 1.00 85.44 186 LEU A O 1
ATOM 1413 N N . ALA A 1 187 ? 13.217 -3.257 1.336 1.00 83.31 187 ALA A N 1
ATOM 1414 C CA . ALA A 1 187 ? 14.641 -3.552 1.527 1.00 83.31 187 ALA A CA 1
ATOM 1415 C C . ALA A 1 187 ? 15.097 -4.847 0.823 1.00 83.31 187 ALA A C 1
ATOM 1417 O O . ALA A 1 187 ? 16.284 -4.998 0.535 1.00 83.31 187 ALA A O 1
ATOM 1418 N N . SER A 1 188 ? 14.167 -5.763 0.529 1.00 81.44 188 SER A N 1
ATOM 1419 C CA . SER A 1 188 ? 14.405 -6.955 -0.292 1.00 81.44 188 SER A CA 1
ATOM 1420 C C . SER A 1 188 ? 14.277 -6.714 -1.800 1.00 81.44 188 SER A C 1
ATOM 1422 O O . SER A 1 188 ? 14.433 -7.672 -2.544 1.00 81.44 188 SER A O 1
ATOM 1424 N N . LEU A 1 189 ? 14.014 -5.481 -2.266 1.00 82.06 189 LEU A N 1
ATOM 1425 C CA . LEU A 1 189 ? 13.841 -5.139 -3.685 1.00 82.06 189 LEU A CA 1
ATOM 1426 C C . LEU A 1 189 ? 15.081 -4.457 -4.290 1.00 82.06 189 LEU A C 1
ATOM 1428 O O . LEU A 1 189 ? 15.686 -3.571 -3.688 1.00 82.06 189 LEU A O 1
ATOM 1432 N N . ALA A 1 190 ? 15.431 -4.835 -5.524 1.00 73.44 190 ALA A N 1
ATOM 1433 C CA . ALA A 1 190 ? 16.715 -4.507 -6.150 1.00 73.44 190 ALA A CA 1
ATOM 1434 C C . ALA A 1 190 ? 16.844 -3.008 -6.423 1.00 73.44 190 ALA A C 1
ATOM 1436 O O . ALA A 1 190 ? 17.888 -2.410 -6.175 1.00 73.44 190 ALA A O 1
ATOM 1437 N N . SER A 1 191 ? 15.742 -2.393 -6.854 1.00 78.69 191 SER A N 1
ATOM 1438 C CA . SER A 1 191 ? 15.615 -0.954 -7.079 1.00 78.69 191 SER A CA 1
ATOM 1439 C C . SER A 1 191 ? 15.878 -0.122 -5.822 1.00 78.69 191 SER A C 1
ATOM 1441 O O . SER A 1 191 ? 16.344 1.006 -5.926 1.00 78.69 191 SER A O 1
ATOM 1443 N N . PHE A 1 192 ? 15.616 -0.662 -4.630 1.00 81.75 192 PHE A N 1
ATOM 1444 C CA . PHE A 1 192 ? 15.818 0.028 -3.352 1.00 81.75 192 PHE A CA 1
ATOM 1445 C C . PHE A 1 192 ? 17.106 -0.416 -2.630 1.00 81.75 192 PHE A C 1
ATOM 1447 O O . PHE A 1 192 ? 17.425 0.085 -1.545 1.00 81.75 192 PHE A O 1
ATOM 1454 N N . ALA A 1 193 ? 17.865 -1.352 -3.208 1.00 73.38 193 ALA A N 1
ATOM 1455 C CA . ALA A 1 193 ? 19.005 -1.984 -2.562 1.00 73.38 193 ALA A CA 1
ATOM 1456 C C . ALA A 1 193 ? 20.199 -1.021 -2.450 1.00 73.38 193 ALA A C 1
ATOM 1458 O O . ALA A 1 193 ? 21.005 -0.887 -3.373 1.00 73.38 193 ALA A O 1
ATOM 1459 N N . GLY A 1 194 ? 20.369 -0.420 -1.272 1.00 73.81 194 GLY A N 1
ATOM 1460 C CA . GLY A 1 194 ? 21.435 0.546 -0.971 1.00 73.81 194 GLY A CA 1
ATOM 1461 C C . GLY A 1 194 ? 20.923 1.895 -0.464 1.00 73.81 194 GLY A C 1
ATOM 1462 O O . GLY A 1 194 ? 21.725 2.704 -0.005 1.00 73.81 194 GLY A O 1
ATOM 1463 N N . LEU A 1 195 ? 19.606 2.127 -0.487 1.00 82.94 195 LEU A N 1
ATOM 1464 C CA . LEU A 1 195 ? 19.019 3.335 0.086 1.00 82.94 195 LEU A CA 1
ATOM 1465 C C . LEU A 1 195 ? 19.205 3.380 1.618 1.00 82.94 195 LEU A C 1
ATOM 1467 O O . LEU A 1 195 ? 18.975 2.376 2.301 1.00 82.94 195 LEU A O 1
ATOM 1471 N N . PRO A 1 196 ? 19.552 4.546 2.195 1.00 86.12 196 PRO A N 1
ATOM 1472 C CA . PRO A 1 196 ? 19.520 4.785 3.631 1.00 86.12 196 PRO A CA 1
ATOM 1473 C C . PRO A 1 196 ? 18.217 4.334 4.306 1.00 86.12 196 PRO A C 1
ATOM 1475 O O . PRO A 1 196 ? 17.116 4.630 3.839 1.00 86.12 196 PRO A O 1
ATOM 1478 N N . ALA A 1 197 ? 18.332 3.731 5.494 1.00 84.56 197 ALA A N 1
ATOM 1479 C CA . ALA A 1 197 ? 17.189 3.257 6.285 1.00 84.56 197 ALA A CA 1
ATOM 1480 C C . ALA A 1 197 ? 16.111 4.336 6.532 1.00 84.56 197 ALA A C 1
ATOM 1482 O O . ALA A 1 197 ? 14.924 4.027 6.598 1.00 84.56 197 ALA A O 1
ATOM 1483 N N . LYS A 1 198 ? 16.505 5.617 6.609 1.00 86.19 198 LYS A N 1
ATOM 1484 C CA . LYS A 1 198 ? 15.575 6.752 6.713 1.00 86.19 198 LYS A CA 1
ATOM 1485 C C . LYS A 1 198 ? 14.691 6.907 5.467 1.00 86.19 198 LYS A C 1
ATOM 1487 O O . LYS A 1 198 ? 13.505 7.179 5.614 1.00 86.19 198 LYS A O 1
ATOM 1492 N N . GLN A 1 199 ? 15.242 6.736 4.265 1.00 89.12 199 GLN A N 1
ATOM 1493 C CA . GLN A 1 199 ? 14.467 6.797 3.021 1.00 89.12 199 GLN A CA 1
ATOM 1494 C C . GLN A 1 199 ? 13.571 5.567 2.881 1.00 89.12 199 GLN A C 1
ATOM 1496 O O . GLN A 1 199 ? 12.388 5.725 2.600 1.00 89.12 199 GLN A O 1
ATOM 1501 N N . 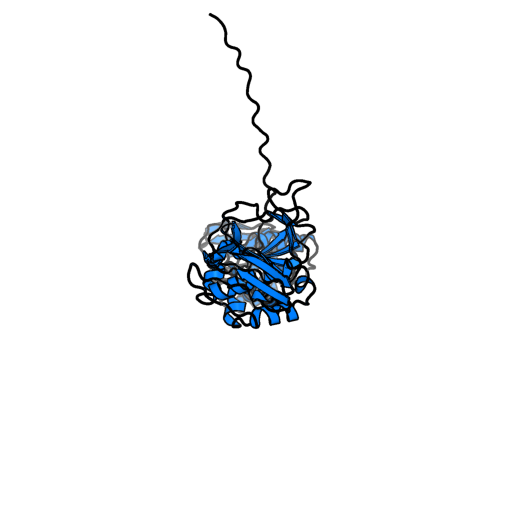LEU A 1 200 ? 14.081 4.367 3.186 1.00 87.75 200 LEU A N 1
ATOM 1502 C CA . LEU A 1 200 ? 13.266 3.144 3.236 1.00 87.75 200 LEU A CA 1
ATOM 1503 C C . LEU A 1 200 ? 12.076 3.281 4.200 1.00 87.75 200 LEU A C 1
ATOM 1505 O O . LEU A 1 200 ? 10.966 2.893 3.853 1.00 87.75 200 LEU A O 1
ATOM 1509 N N . ALA A 1 201 ? 12.271 3.894 5.372 1.00 85.06 201 ALA A N 1
ATOM 1510 C CA . ALA A 1 201 ? 11.186 4.171 6.311 1.00 85.06 201 ALA A CA 1
ATOM 1511 C C . ALA A 1 201 ? 10.176 5.205 5.774 1.00 85.06 201 ALA A C 1
ATOM 1513 O O . ALA A 1 201 ? 8.972 5.019 5.947 1.00 85.06 201 ALA A O 1
ATOM 1514 N N . LEU A 1 202 ? 10.628 6.275 5.106 1.00 87.25 202 LEU A N 1
ATOM 1515 C CA . LEU A 1 202 ? 9.730 7.245 4.460 1.00 87.25 202 LEU A CA 1
ATOM 1516 C C . LEU A 1 202 ? 8.892 6.583 3.358 1.00 87.25 202 LEU A C 1
ATOM 1518 O O . LEU A 1 202 ? 7.678 6.766 3.324 1.00 87.25 202 LEU A O 1
ATOM 1522 N N . LEU A 1 203 ? 9.527 5.768 2.514 1.00 89.00 203 LEU A N 1
ATOM 1523 C CA . LEU A 1 203 ? 8.875 4.989 1.464 1.00 89.00 203 LEU A CA 1
ATOM 1524 C C . LEU A 1 203 ? 7.845 4.016 2.047 1.00 89.00 203 LEU A C 1
ATOM 1526 O O . LEU A 1 203 ? 6.690 4.039 1.639 1.00 89.00 203 LEU A O 1
ATOM 1530 N N . ALA A 1 204 ? 8.221 3.211 3.041 1.00 86.75 204 ALA A N 1
ATOM 1531 C CA . ALA A 1 204 ? 7.347 2.196 3.631 1.00 86.75 204 ALA A CA 1
ATOM 1532 C C . ALA A 1 204 ? 6.057 2.755 4.263 1.00 86.75 204 ALA A C 1
ATOM 1534 O O . ALA A 1 204 ? 5.049 2.053 4.310 1.00 86.75 204 ALA A O 1
ATOM 1535 N N . ASN A 1 205 ? 6.080 4.014 4.717 1.00 82.75 205 ASN A N 1
ATOM 1536 C CA . ASN A 1 205 ? 4.900 4.742 5.201 1.00 82.75 205 ASN A CA 1
ATOM 1537 C C . ASN A 1 205 ? 4.086 5.416 4.075 1.00 82.75 205 ASN A C 1
ATOM 1539 O O . ASN A 1 205 ? 2.926 5.775 4.285 1.00 82.75 205 ASN A O 1
ATOM 1543 N N . ALA A 1 206 ? 4.696 5.629 2.907 1.00 85.19 206 ALA A N 1
ATOM 1544 C CA . ALA A 1 206 ? 4.110 6.301 1.749 1.00 85.19 206 ALA A CA 1
ATOM 1545 C C . ALA A 1 206 ? 3.502 5.343 0.708 1.00 85.19 206 ALA A C 1
ATOM 1547 O O . ALA A 1 206 ? 2.682 5.772 -0.104 1.00 85.19 206 ALA A O 1
ATOM 1548 N N . PHE A 1 207 ? 3.903 4.071 0.714 1.00 84.62 207 PHE A N 1
ATOM 1549 C CA . PHE A 1 207 ? 3.296 3.035 -0.116 1.00 84.62 207 PHE A CA 1
ATOM 1550 C C . PHE A 1 207 ? 1.896 2.661 0.388 1.00 84.62 207 PHE A C 1
ATOM 1552 O O . PHE A 1 207 ? 1.689 2.442 1.580 1.00 84.62 207 PHE A O 1
ATOM 1559 N N . PHE A 1 208 ? 0.957 2.540 -0.546 1.00 81.31 208 PHE A N 1
ATOM 1560 C CA . PHE A 1 208 ? -0.384 2.001 -0.334 1.00 81.31 208 PHE A CA 1
ATOM 1561 C C . PHE A 1 208 ? -0.435 0.545 -0.786 1.00 81.31 208 PHE A C 1
ATOM 1563 O O . PHE A 1 208 ? 0.166 0.196 -1.805 1.00 81.31 208 PHE A O 1
ATOM 1570 N N . GLU A 1 209 ? -1.176 -0.288 -0.057 1.00 83.88 209 GLU A N 1
ATOM 1571 C CA . GLU A 1 209 ? -1.494 -1.644 -0.505 1.00 83.88 209 GLU A CA 1
ATOM 1572 C C . GLU A 1 209 ? -2.706 -1.617 -1.438 1.00 83.88 209 GLU A C 1
ATOM 1574 O O . GLU A 1 209 ? -3.772 -1.111 -1.077 1.00 83.88 209 GLU A O 1
ATOM 1579 N N . GLU A 1 210 ? -2.542 -2.195 -2.624 1.00 85.56 210 GLU A N 1
ATOM 1580 C CA . GLU A 1 210 ? -3.589 -2.356 -3.629 1.00 85.56 210 GLU A CA 1
ATOM 1581 C C . GLU A 1 210 ? -3.746 -3.859 -3.904 1.00 85.56 210 GLU A C 1
ATOM 1583 O O . GLU A 1 210 ? -2.811 -4.521 -4.358 1.00 85.56 210 GLU A O 1
ATOM 1588 N N . VAL A 1 211 ? -4.909 -4.415 -3.555 1.00 88.06 211 VAL A N 1
ATOM 1589 C CA . VAL A 1 211 ? -5.261 -5.817 -3.822 1.00 88.06 211 VAL A CA 1
ATOM 1590 C C . VAL A 1 211 ? -6.237 -5.823 -4.988 1.00 88.06 211 VAL A C 1
ATOM 1592 O O . VAL A 1 211 ? -7.263 -5.147 -4.921 1.00 88.06 211 VAL A O 1
ATOM 1595 N N . VAL A 1 212 ? -5.909 -6.558 -6.049 1.00 90.38 212 VAL A N 1
ATOM 1596 C CA . VAL A 1 212 ? -6.691 -6.588 -7.292 1.00 90.38 212 VAL A CA 1
ATOM 1597 C C . VAL A 1 212 ? -7.002 -8.018 -7.711 1.00 90.38 212 VAL A C 1
ATOM 1599 O O . VAL A 1 212 ? -6.170 -8.910 -7.549 1.00 90.38 212 VAL A O 1
ATOM 1602 N N . GLU A 1 213 ? -8.193 -8.224 -8.263 1.00 95.19 213 GLU A N 1
ATOM 1603 C CA . GLU A 1 213 ? -8.643 -9.521 -8.775 1.00 95.19 213 GLU A CA 1
ATOM 1604 C C . GLU A 1 213 ? -8.059 -9.799 -10.169 1.00 95.19 213 GLU A C 1
ATOM 1606 O O . GLU A 1 213 ? -7.739 -8.870 -10.927 1.00 95.19 213 GLU A O 1
ATOM 1611 N N . ALA A 1 214 ? -7.956 -11.079 -10.528 1.00 96.12 214 ALA A N 1
ATOM 1612 C CA . ALA A 1 214 ? -7.565 -11.519 -11.867 1.00 96.12 214 ALA A CA 1
ATOM 1613 C C . ALA A 1 214 ? -8.339 -10.776 -12.983 1.00 96.12 214 ALA A C 1
ATOM 1615 O O . ALA A 1 214 ? -9.558 -10.627 -12.933 1.00 96.12 214 ALA A O 1
ATOM 1616 N N . GLY A 1 215 ? -7.634 -10.310 -14.018 1.00 94.25 215 GLY A N 1
ATOM 1617 C CA . GLY A 1 215 ? -8.208 -9.540 -15.129 1.00 94.25 215 GLY A CA 1
ATOM 1618 C C . GLY A 1 215 ? -8.309 -8.025 -14.905 1.00 94.25 215 GLY A C 1
ATOM 1619 O O . GLY A 1 215 ? -8.573 -7.298 -15.863 1.00 94.25 215 GLY A O 1
ATOM 1620 N N . THR A 1 216 ? -8.050 -7.519 -13.693 1.00 95.12 216 THR A N 1
ATOM 1621 C CA . THR A 1 216 ? -8.061 -6.073 -13.407 1.00 95.12 216 THR A CA 1
ATOM 1622 C C . THR A 1 216 ? -7.007 -5.328 -14.231 1.00 95.12 216 THR A C 1
ATOM 1624 O O . THR A 1 216 ? -5.822 -5.670 -14.205 1.00 95.12 216 THR A O 1
ATOM 1627 N N . VAL A 1 217 ? -7.427 -4.272 -14.934 1.00 94.88 217 VAL A N 1
ATOM 1628 C CA . VAL A 1 217 ? -6.530 -3.339 -15.631 1.00 94.88 217 VAL A CA 1
ATOM 1629 C C . VAL A 1 217 ? -6.047 -2.282 -14.640 1.00 94.88 217 VAL A C 1
ATOM 1631 O O . VAL A 1 217 ? -6.851 -1.542 -14.083 1.00 94.88 217 VAL A O 1
ATOM 1634 N N . LEU A 1 218 ? -4.735 -2.213 -14.426 1.00 93.81 218 LEU A N 1
ATOM 1635 C CA . LEU A 1 218 ? -4.114 -1.337 -13.423 1.00 93.81 218 LEU A CA 1
ATOM 1636 C C . LEU A 1 218 ? -3.724 0.030 -13.979 1.00 93.81 218 LEU A C 1
ATOM 1638 O O . LEU A 1 218 ? -3.821 1.050 -13.300 1.00 93.81 218 LEU A O 1
ATOM 1642 N N . VAL A 1 219 ? -3.247 0.027 -15.221 1.00 94.38 219 VAL A N 1
ATOM 1643 C CA . VAL A 1 219 ? -3.003 1.212 -16.042 1.00 94.38 219 VAL A CA 1
ATOM 1644 C C . VAL A 1 219 ? -3.253 0.844 -17.499 1.00 94.38 219 VAL A C 1
ATOM 1646 O O . VAL A 1 219 ? -2.940 -0.276 -17.914 1.00 94.38 219 VAL A O 1
ATOM 1649 N N . SER A 1 220 ? -3.774 1.786 -18.273 1.00 94.44 220 SER A N 1
ATOM 1650 C CA . SER A 1 220 ? -3.961 1.663 -19.718 1.00 94.44 220 SER A CA 1
ATOM 1651 C C . SER A 1 220 ? -2.868 2.407 -20.484 1.00 94.44 220 SER A C 1
ATOM 1653 O O . SER A 1 220 ? -2.346 3.428 -20.030 1.00 94.44 220 SER A O 1
ATOM 1655 N N . LYS A 1 221 ? -2.532 1.925 -21.686 1.00 93.00 221 LYS A N 1
ATOM 1656 C CA . LYS A 1 221 ? -1.662 2.644 -22.623 1.00 93.00 221 LYS A CA 1
ATOM 1657 C C . LYS A 1 221 ? -2.249 4.030 -22.915 1.00 93.00 221 LYS A C 1
ATOM 1659 O O . LYS A 1 221 ? -3.405 4.145 -23.312 1.00 93.00 221 LYS A O 1
ATOM 1664 N N . GLY A 1 222 ? -1.437 5.072 -22.753 1.00 92.31 222 GLY A N 1
ATOM 1665 C CA . GLY A 1 222 ? -1.851 6.470 -22.891 1.00 92.31 222 GLY A CA 1
ATOM 1666 C C . GLY A 1 222 ? -2.281 7.154 -21.587 1.00 92.31 222 GLY A C 1
ATOM 1667 O O . GLY A 1 222 ? -2.439 8.374 -21.594 1.00 92.31 222 GLY A O 1
ATOM 1668 N N . ASP A 1 223 ? -2.400 6.434 -20.464 1.00 91.75 223 ASP A N 1
ATOM 1669 C CA . ASP A 1 223 ? -2.702 7.055 -19.170 1.00 91.75 223 ASP A CA 1
ATOM 1670 C C . ASP A 1 223 ? -1.615 8.061 -18.767 1.00 91.75 223 ASP A C 1
ATOM 1672 O O . ASP A 1 223 ? -0.418 7.783 -18.846 1.00 91.75 223 ASP A O 1
ATOM 1676 N N . THR A 1 224 ? -2.025 9.215 -18.246 1.00 88.25 224 THR A N 1
ATOM 1677 C CA . THR A 1 224 ? -1.121 10.258 -17.724 1.00 88.25 224 THR A CA 1
ATOM 1678 C C . THR A 1 224 ? -0.864 10.132 -16.216 1.00 88.25 224 THR A C 1
ATOM 1680 O O . THR A 1 224 ? -0.217 10.987 -15.609 1.00 88.25 224 THR A O 1
ATOM 1683 N N . THR A 1 225 ? -1.367 9.069 -15.578 1.00 79.25 225 THR A N 1
ATOM 1684 C CA . THR A 1 225 ? -1.245 8.858 -14.129 1.00 79.25 225 THR A CA 1
ATOM 1685 C C . THR A 1 225 ? 0.201 8.541 -13.738 1.00 79.25 225 THR A C 1
ATOM 1687 O O . THR A 1 225 ? 0.797 7.577 -14.216 1.00 79.25 225 THR A O 1
ATOM 1690 N N . THR A 1 226 ? 0.780 9.325 -12.824 1.00 83.44 226 THR A N 1
ATOM 1691 C CA . THR A 1 226 ? 2.181 9.169 -12.392 1.00 83.44 226 THR A CA 1
ATOM 1692 C C . THR A 1 226 ? 2.274 8.468 -11.034 1.00 83.44 226 THR A C 1
ATOM 1694 O O . THR A 1 226 ? 2.189 9.076 -9.966 1.00 83.44 226 THR A O 1
ATOM 1697 N N . ALA A 1 227 ? 2.447 7.149 -11.087 1.00 90.12 227 ALA A N 1
ATOM 1698 C CA . ALA A 1 227 ? 2.647 6.281 -9.927 1.00 90.12 227 ALA A CA 1
ATOM 1699 C C . ALA A 1 227 ? 3.612 5.136 -10.264 1.00 90.12 227 ALA A C 1
ATOM 1701 O O . ALA A 1 227 ? 3.675 4.703 -11.422 1.00 90.12 227 ALA A O 1
ATOM 1702 N N . LEU A 1 228 ? 4.323 4.648 -9.249 1.00 91.88 228 LEU A N 1
ATOM 1703 C CA . LEU A 1 228 ? 5.192 3.475 -9.315 1.00 91.88 228 LEU A CA 1
ATOM 1704 C C . LEU A 1 228 ? 4.530 2.325 -8.548 1.00 91.88 228 LEU A C 1
ATOM 1706 O O . LEU A 1 228 ? 3.998 2.542 -7.456 1.00 91.88 228 LEU A O 1
ATOM 1710 N N . TYR A 1 229 ? 4.570 1.124 -9.117 1.00 92.81 229 TYR A N 1
ATOM 1711 C CA . TYR A 1 229 ? 3.962 -0.080 -8.551 1.00 92.81 229 TYR A CA 1
ATOM 1712 C C . TYR A 1 229 ? 5.015 -1.170 -8.352 1.00 92.81 229 TYR A C 1
ATOM 1714 O O . TYR A 1 229 ? 5.924 -1.287 -9.173 1.00 92.81 229 TYR A O 1
ATOM 1722 N N . PHE A 1 230 ? 4.852 -2.001 -7.321 1.00 92.69 230 PHE A N 1
ATOM 1723 C CA . PHE A 1 230 ? 5.638 -3.213 -7.073 1.00 92.69 230 PHE A CA 1
ATOM 1724 C C . PHE A 1 230 ? 4.727 -4.397 -6.773 1.00 92.69 230 PHE A C 1
ATOM 1726 O O . PHE A 1 230 ? 3.803 -4.279 -5.972 1.00 92.69 230 PHE A O 1
ATOM 1733 N N . VAL A 1 231 ? 5.009 -5.548 -7.379 1.00 93.38 231 VAL A N 1
ATOM 1734 C CA . VAL A 1 231 ? 4.275 -6.790 -7.130 1.00 93.38 231 VAL A CA 1
ATOM 1735 C C . VAL A 1 231 ? 4.806 -7.442 -5.857 1.00 93.38 231 VAL A C 1
ATOM 1737 O O . VAL A 1 231 ? 5.966 -7.853 -5.808 1.00 93.38 231 VAL A O 1
ATOM 1740 N N . ARG A 1 232 ? 3.963 -7.555 -4.826 1.00 91.81 232 ARG A N 1
ATOM 1741 C CA . ARG A 1 232 ? 4.247 -8.337 -3.611 1.00 91.81 232 ARG A CA 1
ATOM 1742 C C . ARG A 1 232 ? 3.856 -9.801 -3.799 1.00 91.81 232 ARG A C 1
ATOM 1744 O O . ARG A 1 232 ? 4.587 -10.686 -3.361 1.00 91.81 232 ARG A O 1
ATOM 1751 N N . LYS A 1 233 ? 2.738 -10.053 -4.482 1.00 94.00 233 LYS A N 1
ATOM 1752 C CA . LYS A 1 233 ? 2.203 -11.389 -4.776 1.00 94.00 233 LYS A CA 1
ATOM 1753 C C . LYS A 1 233 ? 1.401 -11.370 -6.079 1.00 94.00 233 LYS A C 1
ATOM 1755 O O . LYS A 1 233 ? 0.815 -10.342 -6.410 1.00 94.00 233 LYS A O 1
ATOM 1760 N N . GLY A 1 234 ? 1.346 -12.517 -6.751 1.00 96.00 234 GLY A N 1
ATOM 1761 C CA . GLY A 1 234 ? 0.649 -12.709 -8.021 1.00 96.00 234 GLY A CA 1
ATOM 1762 C C . GLY A 1 234 ? 1.518 -12.329 -9.220 1.00 96.00 234 GLY A C 1
ATOM 1763 O O . GLY A 1 234 ? 2.731 -12.136 -9.088 1.00 96.00 234 GLY A O 1
ATOM 1764 N N . SER A 1 235 ? 0.901 -12.217 -10.392 1.00 96.12 235 SER A N 1
ATOM 1765 C CA . SER A 1 235 ? 1.579 -11.904 -11.646 1.00 96.12 235 SER A CA 1
ATOM 1766 C C . SER A 1 235 ? 0.748 -10.980 -12.536 1.00 96.12 235 SER A C 1
ATOM 1768 O O . SER A 1 235 ? -0.480 -11.061 -12.618 1.00 96.12 235 SER A O 1
ATOM 1770 N N . LEU A 1 236 ? 1.444 -10.073 -13.219 1.00 96.81 236 LEU A N 1
ATOM 1771 C CA . LEU A 1 236 ? 0.874 -9.129 -14.176 1.00 96.81 236 LEU A CA 1
ATOM 1772 C C . LEU A 1 236 ? 1.395 -9.439 -15.580 1.00 96.81 236 LEU A C 1
ATOM 1774 O O . LEU A 1 236 ? 2.550 -9.843 -15.742 1.00 96.81 236 LEU A O 1
ATOM 1778 N N . ARG A 1 237 ? 0.576 -9.173 -16.598 1.00 94.69 237 ARG A N 1
ATOM 1779 C CA . ARG A 1 237 ? 0.994 -9.127 -18.004 1.00 94.69 237 ARG A CA 1
ATOM 1780 C C . ARG A 1 237 ? 0.993 -7.688 -18.508 1.00 94.69 237 ARG A C 1
ATOM 1782 O O . ARG A 1 237 ? 0.131 -6.892 -18.133 1.00 94.69 237 ARG A O 1
ATOM 1789 N N . VAL A 1 238 ? 1.954 -7.375 -19.365 1.00 94.00 238 VAL A N 1
ATOM 1790 C CA . VAL A 1 238 ? 2.080 -6.094 -20.063 1.00 94.00 238 VAL A CA 1
ATOM 1791 C C . VAL A 1 238 ? 1.678 -6.328 -21.513 1.00 94.00 238 VAL A C 1
ATOM 1793 O O . VAL A 1 238 ? 2.200 -7.247 -22.140 1.00 94.00 238 VAL A O 1
ATOM 1796 N N . VAL A 1 239 ? 0.753 -5.533 -22.049 1.00 93.94 239 VAL A N 1
ATOM 1797 C CA . VAL A 1 239 ? 0.241 -5.691 -23.420 1.00 93.94 239 VAL A CA 1
ATOM 1798 C C . VAL A 1 239 ? 0.300 -4.383 -24.201 1.00 93.94 239 VAL A C 1
ATOM 1800 O O . VAL A 1 239 ? 0.104 -3.303 -23.633 1.00 93.94 239 VAL A O 1
ATOM 1803 N N . ASP A 1 240 ? 0.553 -4.478 -25.507 1.00 89.81 240 ASP A N 1
ATOM 1804 C CA . ASP A 1 240 ? 0.453 -3.320 -26.391 1.00 89.81 240 ASP A CA 1
ATOM 1805 C C . ASP A 1 240 ? -1.006 -3.052 -26.795 1.00 89.81 240 ASP A C 1
ATOM 1807 O O . ASP A 1 240 ? -1.723 -3.949 -27.238 1.00 89.81 240 ASP A O 1
ATOM 1811 N N . GLY A 1 241 ? -1.449 -1.802 -26.655 1.00 87.12 241 GLY A N 1
ATOM 1812 C CA . GLY A 1 241 ? -2.834 -1.397 -26.902 1.00 87.12 241 GLY A CA 1
ATOM 1813 C C . GLY A 1 241 ? -3.756 -1.631 -25.703 1.00 87.12 241 GLY A C 1
ATOM 1814 O O . GLY A 1 241 ? -3.369 -1.388 -24.562 1.00 87.12 241 GLY A O 1
ATOM 1815 N N . SER A 1 242 ? -5.006 -2.022 -25.955 1.00 84.44 242 SER A N 1
ATOM 1816 C CA . SER A 1 242 ? -6.018 -2.275 -24.918 1.00 84.44 242 SER A CA 1
ATOM 1817 C C . SER A 1 242 ? -5.928 -3.700 -24.356 1.00 84.44 242 SER A C 1
ATOM 1819 O O . SER A 1 242 ? -5.328 -4.585 -24.958 1.00 84.44 242 SER A O 1
ATOM 1821 N N . ALA A 1 243 ? -6.579 -3.958 -23.218 1.00 81.62 243 ALA A N 1
ATOM 1822 C CA . ALA A 1 243 ? -6.622 -5.276 -22.569 1.00 81.62 243 ALA A CA 1
ATOM 1823 C C . ALA A 1 243 ? -7.484 -6.340 -23.302 1.00 81.62 243 ALA A C 1
ATOM 1825 O O . ALA A 1 243 ? -7.931 -7.304 -22.681 1.00 81.62 243 ALA A O 1
ATOM 1826 N N . ALA A 1 244 ? -7.749 -6.161 -24.600 1.00 81.31 244 ALA A N 1
ATOM 1827 C CA . ALA A 1 244 ? -8.608 -7.031 -25.398 1.00 81.31 244 ALA A CA 1
ATOM 1828 C C . ALA A 1 244 ? -8.020 -8.442 -25.599 1.00 81.31 244 ALA A C 1
ATOM 1830 O O . ALA A 1 244 ? -6.808 -8.665 -25.514 1.00 81.31 244 ALA A O 1
ATOM 1831 N N . GLU A 1 245 ? -8.886 -9.409 -25.909 1.00 70.62 245 GLU A N 1
ATOM 1832 C CA . GLU A 1 245 ? -8.453 -10.741 -26.338 1.00 70.62 245 GLU A CA 1
ATOM 1833 C C . GLU A 1 245 ? -7.626 -10.642 -27.631 1.00 70.62 245 GLU A C 1
ATOM 1835 O O . GLU A 1 245 ? -8.001 -9.947 -28.575 1.00 70.62 245 GLU A O 1
ATOM 1840 N N . GLY A 1 246 ? -6.474 -11.317 -27.661 1.00 71.25 246 GLY A N 1
ATOM 1841 C CA . GLY A 1 246 ? -5.527 -11.252 -28.780 1.00 71.25 246 GLY A CA 1
ATOM 1842 C C . GLY A 1 246 ? -4.551 -10.066 -28.763 1.00 71.25 246 GLY A C 1
ATOM 1843 O O . GLY A 1 246 ? -3.730 -9.974 -29.673 1.00 71.25 246 GLY A O 1
ATOM 1844 N N . ALA A 1 247 ? -4.584 -9.185 -27.753 1.00 82.25 247 ALA A N 1
ATOM 1845 C CA . ALA A 1 247 ? -3.562 -8.146 -27.587 1.00 82.25 247 ALA A CA 1
ATOM 1846 C C . ALA A 1 247 ? -2.153 -8.755 -27.431 1.00 82.25 247 ALA A C 1
ATOM 1848 O O . ALA A 1 247 ? -1.975 -9.756 -26.730 1.00 82.25 247 ALA A O 1
ATOM 1849 N N . GLN A 1 248 ? -1.150 -8.143 -28.069 1.00 87.50 248 GLN A N 1
ATOM 1850 C CA . GLN A 1 248 ? 0.229 -8.630 -28.037 1.00 87.50 248 GLN A CA 1
ATOM 1851 C C . GLN A 1 248 ? 0.816 -8.475 -26.629 1.00 87.50 248 GLN A C 1
ATOM 1853 O O . GLN A 1 248 ? 0.946 -7.359 -26.124 1.00 87.50 248 GLN A O 1
ATOM 1858 N N . GLU A 1 249 ? 1.199 -9.591 -26.008 1.00 90.31 249 GLU A N 1
ATOM 1859 C CA . GLU A 1 249 ? 1.920 -9.583 -24.737 1.00 90.31 249 GLU A CA 1
ATOM 1860 C C . GLU A 1 249 ? 3.377 -9.153 -24.967 1.00 90.31 249 GLU A C 1
ATOM 1862 O O . GLU A 1 249 ? 4.100 -9.755 -25.759 1.00 90.31 249 GLU A O 1
ATOM 1867 N N . LEU A 1 250 ? 3.786 -8.084 -24.284 1.00 87.88 250 LEU A N 1
ATOM 1868 C CA . LEU A 1 250 ? 5.140 -7.524 -24.311 1.00 87.88 250 LEU A CA 1
ATOM 1869 C C . LEU A 1 250 ? 6.036 -8.109 -23.210 1.00 87.88 250 LEU A C 1
ATOM 1871 O O . LEU A 1 250 ? 7.254 -7.974 -23.270 1.00 87.88 250 LEU A O 1
ATOM 1875 N N . GLY A 1 251 ? 5.441 -8.723 -22.185 1.00 87.81 251 GLY A N 1
ATOM 1876 C CA . GLY A 1 251 ? 6.159 -9.349 -21.079 1.00 87.81 251 GLY A CA 1
ATOM 1877 C C . GLY A 1 251 ? 5.306 -9.507 -19.823 1.00 87.81 251 GLY A C 1
ATOM 1878 O O . GLY A 1 251 ? 4.111 -9.194 -19.806 1.00 87.81 251 GLY A O 1
ATOM 1879 N N . ARG A 1 252 ? 5.937 -9.980 -18.743 1.00 91.19 252 ARG A N 1
ATOM 1880 C CA . ARG A 1 252 ? 5.294 -10.228 -17.443 1.00 91.19 252 ARG A CA 1
ATOM 1881 C C . ARG A 1 252 ? 6.050 -9.586 -16.289 1.00 91.19 252 ARG A C 1
ATOM 1883 O O . ARG A 1 252 ? 7.252 -9.345 -16.362 1.00 91.19 252 ARG A O 1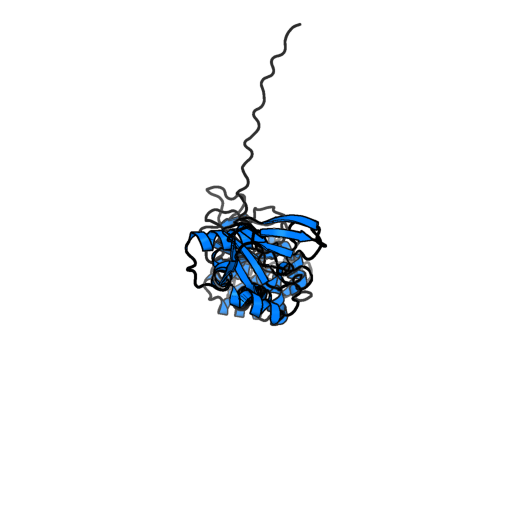
ATOM 1890 N N . ILE A 1 253 ? 5.328 -9.314 -15.208 1.00 91.94 253 ILE A N 1
ATOM 1891 C CA . ILE A 1 253 ? 5.864 -8.737 -13.974 1.00 91.94 253 ILE A CA 1
ATOM 1892 C C . ILE A 1 253 ? 5.399 -9.620 -12.818 1.00 91.94 253 ILE A C 1
ATOM 1894 O O . ILE A 1 253 ? 4.209 -9.676 -12.516 1.00 91.94 253 ILE A O 1
ATOM 1898 N N . GLY A 1 254 ? 6.343 -10.332 -12.205 1.00 91.38 254 GLY A N 1
ATOM 1899 C CA . GLY A 1 254 ? 6.111 -11.162 -11.022 1.00 91.38 254 GLY A CA 1
ATOM 1900 C C . GLY A 1 254 ? 6.606 -10.504 -9.729 1.00 91.38 254 GLY A C 1
ATOM 1901 O O . GLY A 1 254 ? 7.109 -9.375 -9.765 1.00 91.38 254 GLY A O 1
ATOM 1902 N N . PRO A 1 255 ? 6.513 -11.213 -8.589 1.00 90.69 255 PRO A N 1
ATOM 1903 C CA . PRO A 1 255 ? 6.874 -10.690 -7.278 1.00 90.69 255 PRO A CA 1
ATOM 1904 C C . PRO A 1 255 ? 8.297 -10.128 -7.218 1.00 90.69 255 PRO A C 1
ATOM 1906 O O . PRO A 1 255 ? 9.202 -10.605 -7.903 1.00 90.69 255 PRO A O 1
ATOM 1909 N N . GLY A 1 256 ? 8.486 -9.091 -6.405 1.00 85.75 256 GLY A N 1
ATOM 1910 C CA . GLY A 1 256 ? 9.764 -8.396 -6.237 1.00 85.75 256 GLY A CA 1
ATOM 1911 C C . GLY A 1 256 ? 10.095 -7.368 -7.328 1.00 85.75 256 GLY A C 1
ATOM 1912 O O . GLY A 1 256 ? 11.082 -6.642 -7.213 1.00 85.75 256 GLY A O 1
ATOM 1913 N N . HIS A 1 257 ? 9.266 -7.261 -8.368 1.00 86.25 257 HIS A N 1
ATOM 1914 C CA . HIS A 1 257 ? 9.492 -6.363 -9.498 1.00 86.25 257 HIS A CA 1
ATOM 1915 C C . HIS A 1 257 ? 8.426 -5.275 -9.586 1.00 86.25 257 HIS A C 1
ATOM 1917 O O . HIS A 1 257 ? 7.315 -5.420 -9.076 1.00 86.25 257 HIS A O 1
ATOM 1923 N N . GLY A 1 258 ? 8.773 -4.177 -10.256 1.00 89.62 258 GLY A N 1
ATOM 1924 C CA . GLY A 1 258 ? 7.890 -3.030 -10.423 1.00 89.62 258 GLY A CA 1
ATOM 1925 C C . GLY A 1 258 ? 7.757 -2.536 -11.856 1.00 89.62 258 GLY A C 1
ATOM 1926 O O . GLY A 1 258 ? 8.386 -3.064 -12.783 1.00 89.62 258 GLY A O 1
ATOM 1927 N N . PHE A 1 259 ? 6.911 -1.520 -12.009 1.00 91.69 259 PHE A N 1
ATOM 1928 C CA . PHE A 1 259 ? 6.721 -0.771 -13.246 1.00 91.69 259 PHE A CA 1
ATOM 1929 C C . PHE A 1 259 ? 6.246 0.658 -12.982 1.00 91.69 259 PHE A C 1
ATOM 1931 O O . PHE A 1 259 ? 5.575 0.950 -11.986 1.00 91.69 259 PHE A O 1
ATOM 1938 N N . GLY A 1 260 ? 6.535 1.535 -13.940 1.00 90.12 260 GLY A N 1
ATOM 1939 C CA . GLY A 1 260 ? 6.020 2.900 -14.003 1.00 90.12 260 GLY A CA 1
ATOM 1940 C C . GLY A 1 260 ? 7.087 3.988 -13.953 1.00 90.12 260 GLY A C 1
ATOM 1941 O O . GLY A 1 260 ? 6.754 5.168 -14.062 1.00 90.12 260 GLY A O 1
ATOM 1942 N N . GLU A 1 261 ? 8.350 3.589 -13.841 1.00 90.62 261 GLU A N 1
ATOM 1943 C CA . GLU A 1 261 ? 9.544 4.426 -13.875 1.00 90.62 261 GLU A CA 1
ATOM 1944 C C . GLU A 1 261 ? 9.597 5.356 -15.094 1.00 90.62 261 GLU A C 1
ATOM 1946 O O . GLU A 1 261 ? 9.831 6.548 -14.910 1.00 90.62 261 GLU A O 1
ATOM 1951 N N . ARG A 1 262 ? 9.266 4.888 -16.310 1.00 88.50 262 ARG A N 1
ATOM 1952 C CA . ARG A 1 262 ? 9.257 5.735 -17.525 1.00 88.50 262 ARG A CA 1
ATOM 1953 C C . ARG A 1 262 ? 8.392 6.997 -17.406 1.00 88.50 262 ARG A C 1
ATOM 1955 O O . ARG A 1 262 ? 8.830 8.083 -17.779 1.00 88.50 262 ARG A O 1
ATOM 1962 N N . ALA A 1 263 ? 7.189 6.880 -16.839 1.00 87.94 263 ALA A N 1
ATOM 1963 C CA . ALA A 1 263 ? 6.279 8.018 -16.661 1.00 87.94 263 ALA A CA 1
ATOM 1964 C C . ALA A 1 263 ? 6.806 9.035 -15.627 1.00 87.94 263 ALA A C 1
ATOM 1966 O O . ALA A 1 263 ? 6.470 10.218 -15.675 1.00 87.94 263 ALA A O 1
ATOM 1967 N N . LEU A 1 264 ? 7.647 8.580 -14.694 1.00 88.50 264 LEU A N 1
ATOM 1968 C CA . LEU A 1 264 ? 8.261 9.401 -13.649 1.00 88.50 264 LEU A CA 1
ATOM 1969 C C . LEU A 1 264 ? 9.588 10.033 -14.098 1.00 88.50 264 LEU A C 1
ATOM 1971 O O . LEU A 1 264 ? 9.860 11.167 -13.707 1.00 88.50 264 LEU A O 1
ATOM 1975 N N . LEU A 1 265 ? 10.365 9.320 -14.923 1.00 87.00 265 LEU A N 1
ATOM 1976 C CA . LEU A 1 265 ? 11.611 9.772 -15.553 1.00 87.00 265 LEU A CA 1
ATOM 1977 C C . LEU A 1 265 ? 11.361 10.821 -16.635 1.00 87.00 265 LEU A C 1
ATOM 1979 O O . LEU A 1 265 ? 11.970 11.887 -16.630 1.00 87.00 265 LEU A O 1
ATOM 1983 N N . TYR A 1 266 ? 10.477 10.501 -17.581 1.00 86.81 266 TYR A N 1
ATOM 1984 C CA . TYR A 1 266 ? 10.368 11.220 -18.850 1.00 86.81 266 TYR A CA 1
ATOM 1985 C C . TYR A 1 266 ? 9.116 12.098 -18.954 1.00 86.81 266 TYR A C 1
ATOM 1987 O O . TYR A 1 266 ? 8.971 12.839 -19.925 1.00 86.81 266 TYR A O 1
ATOM 1995 N N . GLY A 1 267 ? 8.193 12.009 -17.987 1.00 84.12 267 GLY A N 1
ATOM 1996 C CA . GLY A 1 267 ? 6.883 12.666 -18.065 1.00 84.12 267 GLY A CA 1
ATOM 1997 C C . GLY A 1 267 ? 5.983 12.105 -19.175 1.00 84.12 267 GLY A C 1
ATOM 1998 O O . GLY A 1 267 ? 5.044 12.772 -19.602 1.00 84.12 267 GLY A O 1
ATOM 1999 N N . GLU A 1 268 ? 6.288 10.902 -19.668 1.00 84.75 268 GLU A N 1
ATOM 2000 C CA . GLU A 1 268 ? 5.542 10.227 -20.732 1.00 84.75 268 GLU A CA 1
ATOM 2001 C C . GLU A 1 268 ? 4.225 9.622 -20.213 1.00 84.75 268 GLU A C 1
ATOM 2003 O O . GLU A 1 268 ? 4.178 9.130 -19.079 1.00 84.75 268 GLU A O 1
ATOM 2008 N N . PRO A 1 269 ? 3.167 9.565 -21.046 1.00 90.88 269 PRO A N 1
ATOM 2009 C CA . PRO A 1 269 ? 2.043 8.664 -20.816 1.00 90.88 269 PRO A CA 1
ATOM 2010 C C . PRO A 1 269 ? 2.502 7.202 -20.717 1.00 90.88 269 PRO A C 1
ATOM 2012 O O . PRO A 1 269 ? 3.567 6.831 -21.218 1.00 90.88 269 PRO A O 1
ATOM 2015 N N . ARG A 1 270 ? 1.688 6.331 -20.112 1.00 91.88 270 ARG A N 1
ATOM 2016 C CA . ARG A 1 270 ? 1.999 4.895 -20.020 1.00 91.88 270 ARG A CA 1
ATOM 2017 C C . ARG A 1 270 ? 2.177 4.289 -21.415 1.00 91.88 270 ARG A C 1
ATOM 2019 O O . ARG A 1 270 ? 1.276 4.360 -22.248 1.00 91.88 270 ARG A O 1
ATOM 2026 N N . ALA A 1 271 ? 3.329 3.664 -21.653 1.00 88.50 271 ALA A N 1
ATOM 2027 C CA . ALA A 1 271 ? 3.681 3.092 -22.954 1.00 88.50 271 ALA A CA 1
ATOM 2028 C C . ALA A 1 271 ? 2.877 1.826 -23.318 1.00 88.50 271 ALA A C 1
ATOM 2030 O O . ALA A 1 271 ? 2.742 1.508 -24.497 1.00 88.50 271 ALA A O 1
ATOM 2031 N N . ALA A 1 272 ? 2.333 1.128 -22.318 1.00 91.62 272 ALA A N 1
ATOM 2032 C CA . ALA A 1 272 ? 1.618 -0.138 -22.451 1.00 91.62 272 ALA A CA 1
ATOM 2033 C C . ALA A 1 272 ? 0.521 -0.263 -21.380 1.00 91.62 272 ALA A C 1
ATOM 2035 O O . ALA A 1 272 ? 0.541 0.458 -20.378 1.00 91.62 272 ALA A O 1
ATOM 2036 N N . THR A 1 273 ? -0.408 -1.195 -21.586 1.00 94.94 273 THR A N 1
ATOM 2037 C CA . THR A 1 273 ? -1.449 -1.555 -20.613 1.00 94.94 273 THR A CA 1
ATOM 2038 C C . THR A 1 273 ? -0.939 -2.672 -19.704 1.00 94.94 273 THR A C 1
ATOM 2040 O O . THR A 1 273 ? -0.287 -3.603 -20.178 1.00 94.94 273 THR A O 1
ATOM 2043 N N . VAL A 1 274 ? -1.234 -2.606 -18.403 1.00 96.12 274 VAL A N 1
ATOM 2044 C CA . VAL A 1 274 ? -0.833 -3.626 -17.418 1.00 96.12 274 VAL A CA 1
ATOM 2045 C C . VAL A 1 274 ? -2.072 -4.246 -16.783 1.00 96.12 274 VAL A C 1
ATOM 2047 O O . VAL A 1 274 ? -2.943 -3.531 -16.286 1.00 96.12 274 VAL A O 1
ATOM 2050 N N . VAL A 1 275 ? -2.147 -5.578 -16.806 1.00 96.19 275 VAL A N 1
ATOM 2051 C CA . VAL A 1 275 ? -3.328 -6.353 -16.399 1.00 96.19 275 VAL A CA 1
ATOM 2052 C C . VAL A 1 275 ? -2.928 -7.453 -15.419 1.00 96.19 275 VAL A C 1
ATOM 2054 O O . VAL A 1 275 ? -1.942 -8.155 -15.653 1.00 96.19 275 VAL A O 1
ATOM 2057 N N . ALA A 1 276 ? -3.700 -7.634 -14.349 1.00 97.50 276 ALA A N 1
ATOM 2058 C CA . ALA 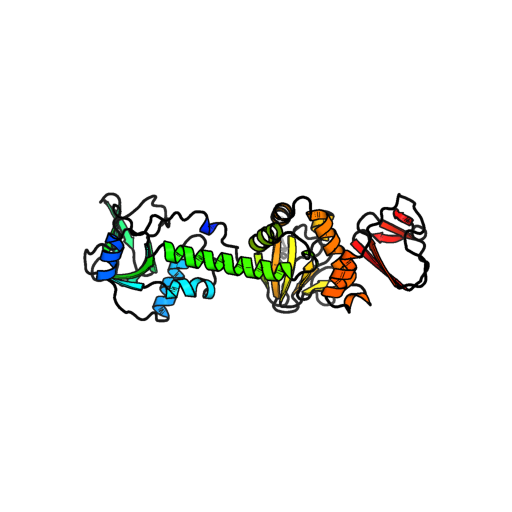A 1 276 ? -3.553 -8.762 -13.435 1.00 97.50 276 ALA A CA 1
ATOM 2059 C C . ALA A 1 276 ? -3.880 -10.089 -14.145 1.00 97.50 276 ALA A C 1
ATOM 2061 O O . ALA A 1 276 ? -4.904 -10.201 -14.819 1.00 97.50 276 ALA A O 1
ATOM 2062 N N . VAL A 1 277 ? -3.007 -11.091 -14.022 1.00 96.25 277 VAL A N 1
ATOM 2063 C CA . VAL A 1 277 ? -3.225 -12.445 -14.574 1.00 96.25 277 VAL A CA 1
ATOM 2064 C C . VAL A 1 277 ? -3.947 -13.334 -13.559 1.00 96.25 277 VAL A C 1
ATOM 2066 O O . VAL A 1 277 ? -4.757 -14.177 -13.932 1.00 96.25 277 VAL A O 1
ATOM 2069 N N . GLU A 1 278 ? -3.670 -13.105 -12.282 1.00 96.81 278 GLU A N 1
ATOM 2070 C CA . GLU A 1 278 ? -4.252 -13.756 -11.109 1.00 96.81 278 GLU A CA 1
ATOM 2071 C C . GLU A 1 278 ? -4.515 -12.692 -10.029 1.00 96.81 278 GLU A C 1
ATOM 2073 O O . GLU A 1 278 ? -4.217 -11.514 -10.245 1.00 96.81 278 GLU A O 1
ATOM 2078 N N . ASP A 1 279 ? -5.043 -13.087 -8.871 1.00 95.44 279 ASP A N 1
ATOM 2079 C CA . ASP A 1 279 ? -5.234 -12.165 -7.748 1.00 95.44 279 ASP A CA 1
ATOM 2080 C C . ASP A 1 279 ? -3.878 -11.667 -7.220 1.00 95.44 279 ASP A C 1
ATOM 2082 O O . ASP A 1 279 ? -3.033 -12.444 -6.756 1.00 95.44 279 ASP A O 1
ATOM 2086 N N . CYS A 1 280 ? -3.676 -10.352 -7.270 1.00 95.31 280 CYS A N 1
ATOM 2087 C CA . CYS A 1 280 ? -2.400 -9.709 -6.973 1.00 95.31 280 CYS A CA 1
ATOM 2088 C C . CYS A 1 280 ? -2.462 -8.858 -5.705 1.00 95.31 280 CYS A C 1
ATOM 2090 O O . CYS A 1 280 ? -3.447 -8.172 -5.433 1.00 95.31 280 CYS A O 1
ATOM 2092 N N . GLU A 1 281 ? -1.346 -8.830 -4.977 1.00 93.50 281 GLU A N 1
ATOM 2093 C CA . GLU A 1 281 ? -1.087 -7.846 -3.926 1.00 93.50 281 GLU A CA 1
ATOM 2094 C C . GLU A 1 281 ? 0.054 -6.945 -4.380 1.00 93.50 281 GLU A C 1
ATOM 2096 O O . GLU A 1 281 ? 1.143 -7.430 -4.709 1.00 93.50 281 GLU A O 1
ATOM 2101 N N . LEU A 1 282 ? -0.183 -5.637 -4.388 1.00 92.19 282 LEU A N 1
ATOM 2102 C CA . LEU A 1 282 ? 0.733 -4.645 -4.930 1.00 92.19 282 LEU A CA 1
ATOM 2103 C C . LEU A 1 282 ? 1.016 -3.542 -3.912 1.00 92.19 282 LEU A C 1
ATOM 2105 O O . LEU A 1 282 ? 0.154 -3.180 -3.112 1.00 92.19 282 LEU A O 1
ATOM 2109 N N . LEU A 1 283 ? 2.212 -2.961 -3.993 1.00 91.31 283 LEU A N 1
ATOM 2110 C CA . LEU A 1 283 ? 2.534 -1.693 -3.348 1.00 91.31 283 LEU A CA 1
ATOM 2111 C C . LEU A 1 283 ? 2.565 -0.578 -4.392 1.00 91.31 283 LEU A C 1
ATOM 2113 O O . LEU A 1 283 ? 3.322 -0.657 -5.359 1.00 91.31 283 LEU A O 1
ATOM 2117 N N . ARG A 1 284 ? 1.787 0.483 -4.174 1.00 91.06 284 ARG A N 1
ATOM 2118 C CA . ARG A 1 284 ? 1.706 1.672 -5.036 1.00 91.06 284 ARG A CA 1
ATOM 2119 C C . ARG A 1 284 ? 2.191 2.927 -4.317 1.00 91.06 284 ARG A C 1
ATOM 2121 O O . ARG A 1 284 ? 1.795 3.174 -3.183 1.00 91.06 284 ARG A O 1
ATOM 2128 N N . ILE A 1 285 ? 2.974 3.767 -4.992 1.00 89.75 285 ILE A N 1
ATOM 2129 C CA . ILE A 1 285 ? 3.354 5.103 -4.504 1.00 89.75 285 ILE A CA 1
ATOM 2130 C C . ILE A 1 285 ? 3.135 6.167 -5.584 1.00 89.75 285 ILE A C 1
ATOM 2132 O O . ILE A 1 285 ? 3.415 5.947 -6.767 1.00 89.75 285 ILE A O 1
ATOM 2136 N N . GLY A 1 286 ? 2.613 7.326 -5.181 1.00 90.25 286 GLY A N 1
ATOM 2137 C CA . GLY A 1 286 ? 2.440 8.481 -6.056 1.00 90.25 286 GLY A CA 1
ATOM 2138 C C . GLY A 1 286 ? 3.755 9.218 -6.319 1.00 90.25 286 GLY A C 1
ATOM 2139 O O . GLY A 1 286 ? 4.703 9.166 -5.533 1.00 90.25 286 GLY A O 1
ATOM 2140 N N . ALA A 1 287 ? 3.820 9.935 -7.443 1.00 89.38 287 ALA A N 1
ATOM 2141 C CA . ALA A 1 287 ? 4.981 10.759 -7.776 1.00 89.38 287 ALA A CA 1
ATOM 2142 C C . ALA A 1 287 ? 5.354 11.811 -6.702 1.00 89.38 287 ALA A C 1
ATOM 2144 O O . ALA A 1 287 ? 6.553 12.001 -6.480 1.00 89.38 287 ALA A O 1
ATOM 2145 N N . PRO A 1 288 ? 4.406 12.513 -6.036 1.00 89.19 288 PRO A N 1
ATOM 2146 C CA . PRO A 1 288 ? 4.736 13.476 -4.981 1.00 89.19 288 PRO A CA 1
ATOM 2147 C C . PRO A 1 288 ? 5.403 12.823 -3.766 1.00 89.19 288 PRO A C 1
ATOM 2149 O O . PRO A 1 288 ? 6.404 13.332 -3.264 1.00 89.19 288 PRO A O 1
ATOM 2152 N N . GLU A 1 289 ? 4.885 11.681 -3.319 1.00 88.88 289 GLU A N 1
ATOM 2153 C CA . GLU A 1 289 ? 5.378 10.964 -2.146 1.00 88.88 289 GLU A CA 1
ATOM 2154 C C . GLU A 1 289 ? 6.748 10.330 -2.416 1.00 88.88 289 GLU A C 1
ATOM 2156 O O . GLU A 1 289 ? 7.656 10.447 -1.593 1.00 88.88 289 GLU A O 1
ATOM 2161 N N . LEU A 1 290 ? 6.935 9.739 -3.602 1.00 91.06 290 LEU A N 1
ATOM 2162 C CA . LEU A 1 290 ? 8.221 9.189 -4.035 1.00 91.06 290 LEU A CA 1
ATOM 2163 C C . LEU A 1 290 ? 9.303 10.284 -4.121 1.00 91.06 290 LEU A C 1
ATOM 2165 O O . LEU A 1 290 ? 10.416 10.092 -3.630 1.00 91.06 290 LEU A O 1
ATOM 2169 N N . ARG A 1 291 ? 8.959 11.463 -4.666 1.00 91.69 291 ARG A N 1
ATOM 2170 C CA . ARG A 1 291 ? 9.832 12.655 -4.677 1.00 91.69 291 ARG A CA 1
ATOM 2171 C C . ARG A 1 291 ? 10.190 13.119 -3.269 1.00 91.69 291 ARG A C 1
ATOM 2173 O O . ARG A 1 291 ? 11.353 13.416 -3.014 1.00 91.69 291 ARG A O 1
ATOM 2180 N N . ALA A 1 292 ? 9.221 13.164 -2.356 1.00 89.88 292 ALA A N 1
ATOM 2181 C CA . ALA A 1 292 ? 9.455 13.572 -0.972 1.00 89.88 292 ALA A CA 1
ATOM 2182 C C . ALA A 1 292 ? 10.334 12.575 -0.193 1.00 89.88 292 ALA A C 1
ATOM 2184 O O . ALA A 1 292 ? 11.090 12.989 0.686 1.00 89.88 292 ALA A O 1
ATOM 2185 N N . ALA A 1 293 ? 10.248 11.279 -0.509 1.00 90.38 293 ALA A N 1
ATOM 2186 C CA . ALA A 1 293 ? 11.020 10.236 0.158 1.00 90.38 293 ALA A CA 1
ATOM 2187 C C . ALA A 1 293 ? 12.469 10.121 -0.353 1.00 90.38 293 ALA A C 1
ATOM 2189 O O . ALA A 1 293 ? 13.376 9.948 0.460 1.00 90.38 293 ALA A O 1
ATOM 2190 N N . LEU A 1 294 ? 12.691 10.225 -1.671 1.00 91.12 294 LEU A N 1
ATOM 2191 C CA . LEU A 1 294 ? 14.015 10.055 -2.294 1.00 91.12 294 LEU A CA 1
ATOM 2192 C C . LEU A 1 294 ? 14.778 11.372 -2.503 1.00 91.12 294 LEU A C 1
ATOM 2194 O O . LEU A 1 294 ? 16.005 11.383 -2.457 1.00 91.12 294 LEU A O 1
ATOM 2198 N N . GLY A 1 295 ? 14.088 12.498 -2.700 1.00 91.25 295 GLY A N 1
ATOM 2199 C CA . GLY A 1 295 ? 14.731 13.796 -2.908 1.00 91.25 295 GLY A CA 1
ATOM 2200 C C . GLY A 1 295 ? 15.687 13.791 -4.107 1.00 91.25 295 GLY A C 1
ATOM 2201 O O . GLY A 1 295 ? 15.269 13.532 -5.234 1.00 91.25 295 GLY A O 1
ATOM 2202 N N . ALA A 1 296 ? 16.967 14.084 -3.858 1.00 89.06 296 ALA A N 1
ATOM 2203 C CA . ALA A 1 296 ? 18.009 14.115 -4.887 1.00 89.06 296 ALA A CA 1
ATOM 2204 C C . ALA A 1 296 ? 18.310 12.731 -5.498 1.00 89.06 296 ALA A C 1
ATOM 2206 O O . ALA A 1 296 ? 18.672 12.655 -6.669 1.00 89.06 296 ALA A O 1
ATOM 2207 N N . ASP A 1 297 ? 18.096 11.645 -4.748 1.00 89.00 297 ASP A N 1
ATOM 2208 C CA . ASP A 1 297 ? 18.412 10.278 -5.187 1.00 89.00 297 ASP A CA 1
ATOM 2209 C C . ASP A 1 297 ? 17.368 9.704 -6.166 1.00 89.00 297 ASP A C 1
ATOM 2211 O O . ASP A 1 297 ? 17.550 8.619 -6.719 1.00 89.00 297 ASP A O 1
ATOM 2215 N N . LEU A 1 298 ? 16.264 10.427 -6.404 1.00 89.88 298 LEU A N 1
ATOM 2216 C CA . LEU A 1 298 ? 15.143 9.971 -7.229 1.00 89.88 298 LEU A CA 1
ATOM 2217 C C . LEU A 1 298 ? 15.551 9.598 -8.659 1.00 89.88 298 LEU A C 1
ATOM 2219 O O . LEU A 1 298 ? 15.045 8.609 -9.183 1.00 89.88 298 LEU A O 1
ATOM 2223 N N . LEU A 1 299 ? 16.416 10.392 -9.297 1.00 88.00 299 LEU A N 1
ATOM 2224 C CA . LEU A 1 299 ? 16.787 10.173 -10.696 1.00 88.00 299 LEU A CA 1
ATOM 2225 C C . LEU A 1 299 ? 17.551 8.851 -10.849 1.00 88.00 299 LEU A C 1
ATOM 2227 O O . LEU A 1 299 ? 17.075 7.955 -11.541 1.00 88.00 299 LEU A O 1
ATOM 2231 N N . ALA A 1 300 ? 18.643 8.689 -10.097 1.00 86.00 300 ALA A N 1
ATOM 2232 C CA . ALA A 1 300 ? 19.454 7.472 -10.088 1.00 86.00 300 ALA A CA 1
ATOM 2233 C C . ALA A 1 300 ? 18.646 6.225 -9.674 1.00 86.00 300 ALA A C 1
ATOM 2235 O O . ALA A 1 300 ? 18.820 5.144 -10.236 1.00 86.00 300 ALA A O 1
ATOM 2236 N N . TYR A 1 301 ? 17.714 6.370 -8.725 1.00 88.19 301 TYR A N 1
ATOM 2237 C CA . TYR A 1 301 ? 16.788 5.300 -8.347 1.00 88.19 301 TYR A CA 1
ATOM 2238 C C . TYR A 1 301 ? 15.899 4.852 -9.522 1.00 88.19 301 TYR A C 1
ATOM 2240 O O . TYR A 1 301 ? 15.744 3.653 -9.772 1.00 88.19 301 TYR A O 1
ATOM 2248 N N . LEU A 1 302 ? 15.308 5.801 -10.257 1.00 89.50 302 LEU A N 1
ATOM 2249 C CA . LEU A 1 302 ? 14.434 5.488 -11.387 1.00 89.50 302 LEU A CA 1
ATOM 2250 C C . LEU A 1 302 ? 15.220 4.937 -12.589 1.00 89.50 302 LEU A C 1
ATOM 2252 O O . LEU A 1 302 ? 14.732 4.030 -13.260 1.00 89.50 302 LEU A O 1
ATOM 2256 N N . GLU A 1 303 ? 16.444 5.413 -12.826 1.00 88.12 303 GLU A N 1
ATOM 2257 C CA . GLU A 1 303 ? 17.376 4.842 -13.810 1.00 88.12 303 GLU A CA 1
ATOM 2258 C C . GLU A 1 303 ? 17.717 3.381 -13.468 1.00 88.12 303 GLU A C 1
ATOM 2260 O O . GLU A 1 303 ? 17.644 2.506 -14.331 1.00 88.12 303 GLU A O 1
ATOM 2265 N N . GLY A 1 304 ? 17.971 3.071 -12.191 1.00 87.31 304 GLY A N 1
ATOM 2266 C CA . GLY A 1 304 ? 18.132 1.692 -11.720 1.00 87.31 304 GLY A CA 1
ATOM 2267 C C . GLY A 1 304 ? 16.888 0.821 -11.956 1.00 87.31 304 GLY A C 1
ATOM 2268 O O . GLY A 1 304 ? 17.009 -0.334 -12.365 1.00 87.31 304 GLY A O 1
ATOM 2269 N N . CYS A 1 305 ? 15.682 1.373 -11.771 1.00 88.25 305 CYS A N 1
ATOM 2270 C CA . CYS A 1 305 ? 14.426 0.681 -12.096 1.00 88.25 305 CYS A CA 1
ATOM 2271 C C . CYS A 1 305 ? 14.294 0.383 -13.599 1.00 88.25 305 CYS A C 1
ATOM 2273 O O . CYS A 1 305 ? 13.828 -0.695 -13.970 1.00 88.25 305 CYS A O 1
ATOM 2275 N N . LEU A 1 306 ? 14.719 1.317 -14.454 1.00 88.56 306 LEU A N 1
ATOM 2276 C CA . LEU A 1 306 ? 14.701 1.173 -15.909 1.00 88.56 306 LEU A CA 1
ATOM 2277 C C . LEU A 1 306 ? 15.665 0.072 -16.377 1.00 88.56 306 LEU A C 1
ATOM 2279 O O . LEU A 1 306 ? 15.292 -0.775 -17.187 1.00 88.56 306 LEU A O 1
ATOM 2283 N N . ILE A 1 307 ? 16.869 0.014 -15.804 1.00 88.75 307 ILE A N 1
ATOM 2284 C CA . ILE A 1 307 ? 17.840 -1.056 -16.076 1.00 88.75 307 ILE A CA 1
ATOM 2285 C C . ILE A 1 307 ? 17.289 -2.422 -15.628 1.00 88.75 307 ILE A C 1
ATOM 2287 O O . ILE A 1 307 ? 17.384 -3.402 -16.365 1.00 88.75 307 ILE A O 1
ATOM 2291 N N . LEU A 1 308 ? 16.634 -2.499 -14.463 1.00 87.00 308 LEU A N 1
ATOM 2292 C CA . LEU A 1 308 ? 15.938 -3.716 -14.014 1.00 87.00 308 LEU A CA 1
ATOM 2293 C C . LEU A 1 308 ? 14.742 -4.095 -14.906 1.00 87.00 308 LEU A C 1
ATOM 2295 O O . LEU A 1 308 ? 14.346 -5.259 -14.943 1.00 87.00 308 LEU A O 1
ATOM 2299 N N . ALA A 1 309 ? 14.127 -3.149 -15.619 1.00 86.69 309 ALA A N 1
ATOM 2300 C CA . ALA A 1 309 ? 13.125 -3.458 -16.640 1.00 86.69 309 ALA A CA 1
ATOM 2301 C C . ALA A 1 309 ? 13.765 -4.078 -17.892 1.00 86.69 309 ALA A C 1
ATOM 2303 O O . ALA A 1 309 ? 13.279 -5.103 -18.366 1.00 86.69 309 ALA A O 1
ATOM 2304 N N . ALA A 1 310 ? 14.891 -3.533 -18.359 1.00 88.06 310 ALA A N 1
ATOM 2305 C CA . ALA A 1 310 ? 15.655 -4.089 -19.475 1.00 88.06 310 ALA A CA 1
ATOM 2306 C C . ALA A 1 310 ? 16.158 -5.520 -19.204 1.00 88.06 310 ALA A C 1
ATOM 2308 O O . ALA A 1 310 ? 15.931 -6.417 -20.012 1.00 88.06 310 ALA A O 1
ATOM 2309 N N . LEU A 1 311 ? 16.760 -5.757 -18.029 1.00 87.44 311 LEU A N 1
ATOM 2310 C CA . LEU A 1 311 ? 17.253 -7.080 -17.611 1.00 87.44 311 LEU A CA 1
ATOM 2311 C C . LEU A 1 311 ? 16.159 -8.163 -17.612 1.00 87.44 311 LEU A C 1
ATOM 2313 O O . LEU A 1 311 ? 16.460 -9.319 -17.878 1.00 87.44 311 LEU A O 1
ATOM 2317 N N . ARG A 1 312 ? 14.897 -7.798 -17.339 1.00 84.12 312 ARG A N 1
ATOM 2318 C CA . ARG A 1 312 ? 13.747 -8.722 -17.374 1.00 84.12 312 ARG A CA 1
ATOM 2319 C C . ARG A 1 312 ? 13.241 -9.037 -18.778 1.00 84.12 312 ARG A C 1
ATOM 2321 O O . ARG A 1 312 ? 12.682 -10.108 -18.976 1.00 84.12 312 ARG A O 1
ATOM 2328 N N . GLY A 1 313 ? 13.340 -8.085 -19.707 1.00 84.25 313 GLY A N 1
ATOM 2329 C CA . GLY A 1 313 ? 12.919 -8.293 -21.095 1.00 84.25 313 GLY A CA 1
ATOM 2330 C C . GLY A 1 313 ? 13.935 -9.102 -21.902 1.00 84.25 313 GLY A C 1
ATOM 2331 O O . GLY A 1 313 ? 13.564 -9.766 -22.865 1.00 84.25 313 GLY A O 1
ATOM 2332 N N . SER A 1 314 ? 15.204 -9.023 -21.502 1.00 87.00 314 SER A N 1
ATOM 2333 C CA . SER A 1 314 ? 16.338 -9.680 -22.142 1.00 87.00 314 SER A CA 1
ATOM 2334 C C . SER A 1 314 ? 16.232 -11.219 -22.104 1.00 87.00 314 SER A C 1
ATOM 2336 O O . SER A 1 314 ? 16.017 -11.769 -21.024 1.00 87.00 314 SER A O 1
ATOM 2338 N N . PRO A 1 315 ? 16.466 -11.922 -23.234 1.00 85.69 315 PRO A N 1
ATOM 2339 C CA . PRO A 1 315 ? 16.491 -13.386 -23.289 1.00 85.69 315 PRO A CA 1
ATOM 2340 C C . PRO A 1 315 ? 17.514 -14.077 -22.377 1.00 85.69 315 PRO A C 1
ATOM 2342 O O . PRO A 1 315 ? 17.235 -15.177 -21.908 1.00 85.69 315 PRO A O 1
ATOM 2345 N N . THR A 1 316 ? 18.693 -13.486 -22.144 1.00 87.88 316 THR A N 1
ATOM 2346 C CA . THR A 1 316 ? 19.728 -14.121 -21.300 1.00 87.88 316 THR A CA 1
ATOM 2347 C C . THR A 1 316 ? 19.675 -13.640 -19.854 1.00 87.88 316 THR A C 1
ATOM 2349 O O . THR A 1 316 ? 19.842 -14.430 -18.924 1.00 87.88 316 THR A O 1
ATOM 2352 N N . TYR A 1 317 ? 19.463 -12.341 -19.631 1.00 86.94 317 TYR A N 1
ATOM 2353 C CA . TYR A 1 317 ? 19.558 -11.757 -18.296 1.00 86.94 317 TYR A CA 1
ATOM 2354 C C . TYR A 1 317 ? 18.285 -11.971 -17.449 1.00 86.94 317 TYR A C 1
ATOM 2356 O O . TYR A 1 317 ? 18.360 -11.851 -16.218 1.00 86.94 317 TYR A O 1
ATOM 2364 N N . SER A 1 318 ? 17.157 -12.366 -18.061 1.00 85.19 318 SER A N 1
ATOM 2365 C CA . SER A 1 318 ? 15.924 -12.748 -17.353 1.00 85.19 318 SER A CA 1
ATOM 2366 C C . SER A 1 318 ? 16.109 -13.969 -16.451 1.00 85.19 318 SER A C 1
ATOM 2368 O O . SER A 1 318 ? 15.506 -14.031 -15.382 1.00 85.19 318 SER A O 1
ATOM 2370 N N . GLU A 1 319 ? 16.972 -14.906 -16.856 1.00 86.56 319 GLU A N 1
ATOM 2371 C CA . GLU A 1 319 ? 17.224 -16.176 -16.161 1.00 86.56 319 GLU A CA 1
ATOM 2372 C C . GLU A 1 319 ? 18.055 -16.012 -14.879 1.00 86.56 319 GLU A C 1
ATOM 2374 O O . GLU A 1 319 ? 18.147 -16.927 -14.055 1.00 86.56 319 GLU A O 1
ATOM 2379 N N . PHE A 1 320 ? 18.687 -14.852 -14.683 1.00 85.62 320 PHE A N 1
ATOM 2380 C CA . PHE A 1 320 ? 19.482 -14.599 -13.490 1.00 85.62 320 PHE A CA 1
ATOM 2381 C C . PHE A 1 320 ? 18.615 -14.364 -12.257 1.00 85.62 320 PHE A C 1
ATOM 2383 O O . PHE A 1 320 ? 17.609 -13.657 -12.282 1.00 85.62 320 PHE A O 1
ATOM 2390 N N . SER A 1 321 ? 19.080 -14.881 -11.117 1.00 82.75 321 SER A N 1
ATOM 2391 C CA . SER A 1 321 ? 18.450 -14.578 -9.839 1.00 82.75 321 SER A CA 1
ATOM 2392 C C . SER A 1 321 ? 18.472 -13.075 -9.558 1.00 82.75 321 SER A C 1
ATOM 2394 O O . SER A 1 321 ? 19.400 -12.347 -9.917 1.00 82.75 321 SER A O 1
ATOM 2396 N N . PHE A 1 322 ? 17.473 -12.629 -8.811 1.00 74.50 322 PHE A N 1
ATOM 2397 C CA . PHE A 1 322 ? 17.326 -11.263 -8.327 1.00 74.50 322 PHE A CA 1
ATOM 2398 C C . PHE A 1 322 ? 18.627 -10.645 -7.752 1.00 74.50 322 PHE A C 1
ATOM 2400 O O . PHE A 1 322 ? 18.950 -9.483 -8.017 1.00 74.50 322 PHE A O 1
ATOM 2407 N N . THR A 1 323 ? 19.423 -11.419 -7.002 1.00 78.81 323 THR A N 1
ATOM 2408 C CA . THR A 1 323 ? 20.706 -10.958 -6.435 1.00 78.81 323 THR A CA 1
ATOM 2409 C C . THR A 1 323 ? 21.769 -10.739 -7.515 1.00 78.81 323 THR A C 1
ATOM 2411 O O . THR A 1 323 ? 22.545 -9.789 -7.429 1.00 78.81 323 THR A O 1
ATOM 2414 N N . GLN A 1 324 ? 21.793 -11.583 -8.551 1.00 86.38 324 GLN A N 1
ATOM 2415 C CA . GLN A 1 324 ? 22.686 -11.429 -9.703 1.00 86.38 324 GLN A CA 1
ATOM 2416 C C . GLN A 1 324 ? 22.279 -10.218 -10.551 1.00 86.38 324 GLN A C 1
ATOM 2418 O O . GLN A 1 324 ? 23.136 -9.394 -10.859 1.00 86.38 324 GLN A O 1
ATOM 2423 N N . GLN A 1 325 ? 20.985 -10.034 -10.837 1.00 83.62 325 GLN A N 1
ATOM 2424 C CA . GLN A 1 325 ? 20.482 -8.834 -11.523 1.00 83.62 325 GLN A CA 1
ATOM 2425 C C . GLN A 1 325 ? 20.830 -7.553 -10.744 1.00 83.62 325 GLN A C 1
ATOM 2427 O O . GLN A 1 325 ? 21.353 -6.602 -11.320 1.00 83.62 325 GLN A O 1
ATOM 2432 N N . SER A 1 326 ? 20.661 -7.555 -9.416 1.00 78.62 326 SER A N 1
ATOM 2433 C CA . SER A 1 326 ? 21.075 -6.445 -8.539 1.00 78.62 326 SER A CA 1
ATOM 2434 C C . SER A 1 326 ? 22.577 -6.137 -8.624 1.00 78.62 326 SER A C 1
ATOM 2436 O O . SER A 1 326 ? 22.981 -4.974 -8.576 1.00 78.62 326 SER A O 1
ATOM 2438 N N . ALA A 1 327 ? 23.420 -7.169 -8.734 1.00 83.50 327 ALA A N 1
ATOM 2439 C CA . ALA A 1 327 ? 24.863 -7.007 -8.894 1.00 83.50 327 ALA A CA 1
ATOM 2440 C C . ALA A 1 327 ? 25.229 -6.443 -10.277 1.00 83.50 327 ALA A C 1
ATOM 2442 O O . ALA A 1 327 ? 26.105 -5.585 -10.359 1.00 83.50 327 ALA A O 1
ATOM 2443 N N . ILE A 1 328 ? 24.523 -6.859 -11.335 1.00 86.31 328 ILE A N 1
ATOM 2444 C CA . ILE A 1 328 ? 24.696 -6.333 -12.697 1.00 86.31 328 ILE A CA 1
ATOM 2445 C C . ILE A 1 328 ? 24.365 -4.838 -12.739 1.00 86.31 328 ILE A C 1
ATOM 2447 O O . ILE A 1 328 ? 25.211 -4.059 -13.166 1.00 86.31 328 ILE A O 1
ATOM 2451 N N . VAL A 1 329 ? 23.209 -4.411 -12.212 1.00 84.69 329 VAL A N 1
ATOM 2452 C CA . VAL A 1 329 ? 22.818 -2.983 -12.158 1.00 84.69 329 VAL A CA 1
ATOM 2453 C C . VAL A 1 329 ? 23.897 -2.127 -11.488 1.00 84.69 329 VAL A C 1
ATOM 2455 O O . VAL A 1 329 ? 24.230 -1.055 -11.980 1.00 84.69 329 VAL A O 1
ATOM 2458 N N . ARG A 1 330 ? 24.487 -2.614 -10.388 1.00 82.06 330 ARG A N 1
ATOM 2459 C CA . ARG A 1 330 ? 25.565 -1.919 -9.660 1.00 82.06 330 ARG A CA 1
ATOM 2460 C C . ARG A 1 330 ? 26.910 -1.904 -10.391 1.00 82.06 330 ARG A C 1
ATOM 2462 O O . ARG A 1 330 ? 27.750 -1.072 -10.064 1.00 82.06 330 ARG A O 1
ATOM 2469 N N . ALA A 1 331 ? 27.133 -2.832 -11.318 1.00 86.12 331 ALA A N 1
ATOM 2470 C CA . ALA A 1 331 ? 28.343 -2.915 -12.132 1.00 86.12 331 ALA A CA 1
ATOM 2471 C C . ALA A 1 331 ? 28.223 -2.159 -13.468 1.00 86.12 331 ALA A C 1
ATOM 2473 O O . ALA A 1 331 ? 29.243 -1.878 -14.102 1.00 86.12 331 ALA A O 1
ATOM 2474 N N . MET A 1 332 ? 27.003 -1.827 -13.906 1.00 87.19 332 MET A N 1
ATOM 2475 C CA . MET A 1 332 ? 26.776 -1.075 -15.138 1.00 87.19 332 MET A CA 1
ATOM 2476 C C . MET A 1 332 ? 27.345 0.345 -15.051 1.00 87.19 332 MET A C 1
ATOM 2478 O O . MET A 1 332 ? 27.256 1.028 -14.033 1.00 87.19 332 MET A O 1
ATOM 2482 N N . GLN A 1 333 ? 27.935 0.788 -16.160 1.00 85.88 333 GLN A N 1
ATOM 2483 C CA . GLN A 1 333 ? 28.548 2.105 -16.297 1.00 85.88 333 GLN A CA 1
ATOM 2484 C C . GLN A 1 333 ? 27.662 2.986 -17.173 1.00 85.88 333 GLN A C 1
ATOM 2486 O O . GLN A 1 333 ? 27.456 2.676 -18.346 1.00 85.88 333 GLN A O 1
ATOM 2491 N N . VAL A 1 334 ? 27.189 4.107 -16.628 1.00 87.06 334 VAL A N 1
ATOM 2492 C CA . VAL A 1 334 ? 26.599 5.177 -17.442 1.00 87.06 334 VAL A CA 1
ATOM 2493 C C . VAL A 1 334 ? 27.706 5.789 -18.305 1.00 87.06 334 VAL A C 1
ATOM 2495 O O . VAL A 1 334 ? 28.817 6.025 -17.823 1.00 87.06 334 VAL A O 1
ATOM 2498 N N . ARG A 1 335 ? 27.422 6.006 -19.592 1.00 88.94 335 ARG A N 1
ATOM 2499 C CA . ARG A 1 335 ? 28.338 6.639 -20.547 1.00 88.94 335 ARG A CA 1
ATOM 2500 C C . ARG A 1 335 ? 27.592 7.687 -21.354 1.00 88.94 335 ARG A C 1
ATOM 2502 O O . ARG A 1 335 ? 26.649 7.357 -22.069 1.00 88.94 335 ARG A O 1
ATOM 2509 N N . ASP A 1 336 ? 28.054 8.924 -21.260 1.00 89.81 336 ASP A N 1
ATOM 2510 C CA . ASP A 1 336 ? 27.585 10.023 -22.092 1.00 89.81 336 ASP A CA 1
ATOM 2511 C C . ASP A 1 336 ? 28.319 10.032 -23.433 1.00 89.81 336 ASP 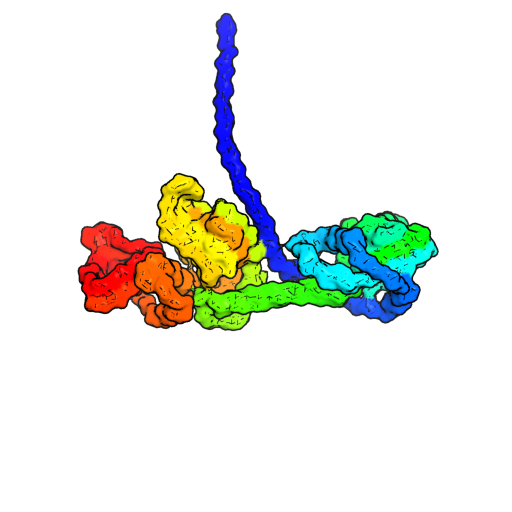A C 1
ATOM 2513 O O . ASP A 1 336 ? 29.543 9.891 -23.498 1.00 89.81 336 ASP A O 1
ATOM 2517 N N . PHE A 1 337 ? 27.567 10.254 -24.506 1.00 89.44 337 PHE A N 1
ATOM 2518 C CA . PHE A 1 337 ? 28.098 10.415 -25.853 1.00 89.44 337 PHE A CA 1
ATOM 2519 C C . PHE A 1 337 ? 27.634 11.763 -26.415 1.00 89.44 337 PHE A C 1
ATOM 2521 O O . PHE A 1 337 ? 26.453 12.096 -26.286 1.00 89.44 337 PHE A O 1
ATOM 2528 N N . PRO A 1 338 ? 28.521 12.561 -27.039 1.00 90.00 338 PRO A N 1
ATOM 2529 C CA . PRO A 1 338 ? 28.084 13.755 -27.742 1.00 90.00 338 PRO A CA 1
ATOM 2530 C C . PRO A 1 338 ? 27.223 13.364 -28.947 1.00 90.00 338 PRO A C 1
ATOM 2532 O O . PRO A 1 338 ? 27.321 12.258 -29.482 1.00 90.00 338 PRO A O 1
ATOM 2535 N N . ARG A 1 339 ? 26.396 14.303 -29.403 1.00 87.19 339 ARG A N 1
ATOM 2536 C CA . ARG A 1 339 ? 25.629 14.139 -30.638 1.00 87.19 339 ARG A CA 1
ATOM 2537 C C . ARG A 1 339 ? 26.556 13.818 -31.813 1.00 87.19 339 ARG A C 1
A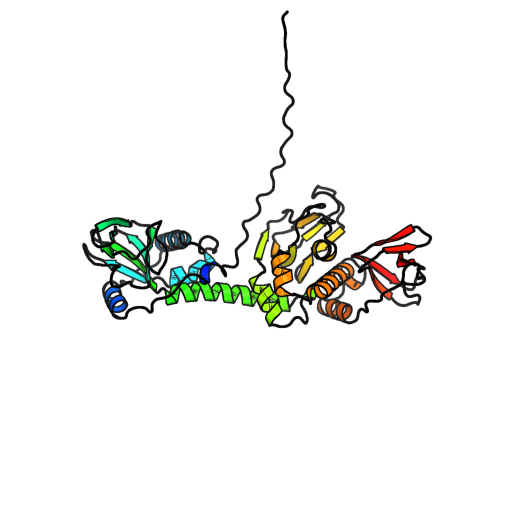TOM 2539 O O . ARG A 1 339 ? 27.667 14.339 -31.885 1.00 87.19 339 ARG A O 1
ATOM 2546 N N . ASP A 1 340 ? 26.088 12.952 -32.703 1.00 86.69 340 ASP A N 1
ATOM 2547 C CA . ASP A 1 340 ? 26.805 12.435 -33.870 1.00 86.69 340 ASP A CA 1
ATOM 2548 C C . ASP A 1 340 ? 28.045 11.566 -33.539 1.00 86.69 340 ASP A C 1
ATOM 2550 O O . ASP A 1 340 ? 28.783 11.164 -34.445 1.00 86.69 340 ASP A O 1
ATOM 2554 N N . ALA A 1 341 ? 28.261 11.202 -32.263 1.00 86.88 341 ALA A N 1
ATOM 2555 C CA . ALA A 1 341 ? 29.254 10.200 -31.872 1.00 86.88 341 ALA A CA 1
ATOM 2556 C C . ALA A 1 341 ? 28.923 8.836 -32.481 1.00 86.88 341 ALA A C 1
ATOM 2558 O O . ALA A 1 341 ? 27.790 8.371 -32.369 1.00 86.88 341 ALA A O 1
ATOM 2559 N N . ARG A 1 342 ? 29.926 8.193 -33.083 1.00 84.31 342 ARG A N 1
ATOM 2560 C CA . ARG A 1 342 ? 29.842 6.856 -33.691 1.00 84.31 342 ARG A CA 1
ATOM 2561 C C . ARG A 1 342 ? 30.388 5.787 -32.750 1.00 84.31 342 ARG A C 1
ATOM 2563 O O . ARG A 1 342 ? 31.048 6.111 -31.766 1.00 84.31 342 ARG A O 1
ATOM 2570 N N . ASP A 1 343 ? 30.120 4.526 -33.085 1.00 79.00 343 ASP A N 1
ATOM 2571 C CA . ASP A 1 343 ? 30.649 3.339 -32.398 1.00 79.00 343 ASP A CA 1
ATOM 2572 C C . ASP A 1 343 ? 30.324 3.318 -30.889 1.00 79.00 343 ASP A C 1
ATOM 2574 O O . ASP A 1 343 ? 31.082 2.821 -30.059 1.00 79.00 343 ASP A O 1
ATOM 2578 N N . VAL A 1 344 ? 29.153 3.865 -30.537 1.00 82.00 344 VAL A N 1
ATOM 2579 C CA . VAL A 1 344 ? 28.661 3.983 -29.150 1.00 82.00 344 VAL A CA 1
ATOM 2580 C C . VAL A 1 344 ? 28.272 2.637 -28.527 1.00 82.00 344 VAL A C 1
ATOM 2582 O O . VAL A 1 344 ? 28.158 2.518 -27.308 1.00 82.00 344 VAL A O 1
ATOM 2585 N N . ILE A 1 345 ? 28.078 1.619 -29.367 1.00 78.94 345 ILE A N 1
ATOM 2586 C CA . ILE A 1 345 ? 27.858 0.230 -28.970 1.00 78.94 345 ILE A CA 1
ATOM 2587 C C . ILE A 1 345 ? 29.225 -0.481 -28.969 1.00 78.94 345 ILE A C 1
ATOM 2589 O O . ILE A 1 345 ? 29.916 -0.443 -29.992 1.00 78.94 345 ILE A O 1
ATOM 2593 N N . PRO A 1 346 ? 29.634 -1.134 -27.862 1.00 71.94 346 PRO A N 1
ATOM 2594 C CA . PRO A 1 346 ? 30.899 -1.860 -27.803 1.00 71.94 346 PRO A CA 1
ATOM 2595 C C . PRO A 1 346 ? 31.020 -2.915 -28.906 1.00 71.94 346 PRO A C 1
ATOM 2597 O O . PRO A 1 346 ? 30.096 -3.685 -29.154 1.00 71.94 346 PRO A O 1
ATOM 2600 N N . SER A 1 347 ? 32.188 -2.974 -29.543 1.00 66.44 347 SER A N 1
ATOM 2601 C CA . SER A 1 347 ? 32.529 -3.992 -30.537 1.00 66.44 347 SER A CA 1
ATOM 2602 C C . SER A 1 347 ? 33.621 -4.911 -29.985 1.00 66.44 347 SER A C 1
ATOM 2604 O O . SER A 1 347 ? 34.714 -4.475 -29.633 1.00 66.44 347 SER A O 1
ATOM 2606 N N . GLY A 1 348 ? 33.301 -6.199 -29.885 1.00 61.00 348 GLY A N 1
ATOM 2607 C CA . GLY A 1 348 ? 34.141 -7.232 -29.281 1.00 61.00 348 GLY A CA 1
ATOM 2608 C C . GLY A 1 348 ? 33.283 -8.450 -28.947 1.00 61.00 348 GLY A C 1
ATOM 2609 O O . GLY A 1 348 ? 32.116 -8.282 -28.621 1.00 61.00 348 GLY A O 1
ATOM 2610 N N . GLY A 1 349 ? 33.835 -9.660 -29.066 1.00 61.22 349 GLY A N 1
ATOM 2611 C CA . GLY A 1 349 ? 33.097 -10.937 -29.047 1.00 61.22 349 GLY A CA 1
ATOM 2612 C C . GLY A 1 349 ? 32.481 -11.375 -27.708 1.00 61.22 349 GLY A C 1
ATOM 2613 O O . GLY A 1 349 ? 32.345 -12.573 -27.483 1.00 61.22 349 GLY A O 1
ATOM 2614 N N . GLU A 1 350 ? 32.160 -10.442 -26.815 1.00 74.56 350 GLU A N 1
ATOM 2615 C CA . GLU A 1 350 ? 31.563 -10.700 -25.503 1.00 74.56 350 GLU A CA 1
ATOM 2616 C C . GLU A 1 350 ? 30.082 -10.288 -25.500 1.00 74.56 350 GLU A C 1
ATOM 2618 O O . GLU A 1 350 ? 29.675 -9.371 -26.215 1.00 74.56 350 GLU A O 1
ATOM 2623 N N . LEU A 1 351 ? 29.268 -10.978 -24.696 1.00 76.31 351 LEU A N 1
ATOM 2624 C CA . LEU A 1 351 ? 27.865 -10.627 -24.476 1.00 76.31 351 LEU A CA 1
ATOM 2625 C C . LEU A 1 351 ? 27.777 -9.331 -23.661 1.00 76.31 351 LEU A C 1
ATOM 2627 O O . LEU A 1 351 ? 28.377 -9.237 -22.588 1.00 76.31 351 LEU A O 1
ATOM 2631 N N . PHE A 1 352 ? 26.981 -8.367 -24.121 1.00 83.75 352 PHE A N 1
ATOM 2632 C CA . PHE A 1 352 ? 26.693 -7.154 -23.358 1.00 83.75 352 PHE A CA 1
ATOM 2633 C C . PHE A 1 352 ? 25.211 -6.770 -23.399 1.00 83.75 352 PHE A C 1
ATOM 2635 O O . PHE A 1 352 ? 24.473 -7.113 -24.324 1.00 83.75 352 PHE A O 1
ATOM 2642 N N . LEU A 1 353 ? 24.806 -5.993 -22.391 1.00 87.19 353 LEU A N 1
ATOM 2643 C CA . LEU A 1 353 ? 23.523 -5.302 -22.328 1.00 87.19 353 LEU A CA 1
ATOM 2644 C C . LEU A 1 353 ? 23.756 -3.790 -22.363 1.00 87.19 353 LEU A C 1
ATOM 2646 O O . LEU A 1 353 ? 24.506 -3.252 -21.546 1.00 87.19 353 LEU A O 1
ATOM 2650 N N . LEU A 1 354 ? 23.074 -3.101 -23.271 1.00 89.44 354 LEU A N 1
ATOM 2651 C CA . LEU A 1 354 ? 23.003 -1.644 -23.329 1.00 89.44 354 LEU A CA 1
ATOM 2652 C C . LEU A 1 354 ? 21.569 -1.190 -23.046 1.00 89.44 354 LEU A C 1
ATOM 2654 O O . LEU A 1 354 ? 20.623 -1.773 -23.565 1.00 89.44 354 LEU A O 1
ATOM 2658 N N . VAL A 1 355 ? 21.410 -0.132 -22.249 1.00 91.00 355 VAL A N 1
ATOM 2659 C CA . VAL A 1 355 ? 20.116 0.498 -21.939 1.00 91.00 355 VAL A CA 1
ATOM 2660 C C . VAL A 1 355 ? 20.235 1.987 -22.240 1.00 91.00 355 VAL A C 1
ATOM 2662 O O . VAL A 1 355 ? 21.141 2.648 -21.732 1.00 91.00 355 VAL A O 1
ATOM 2665 N N . VAL A 1 356 ? 19.344 2.528 -23.071 1.00 90.62 356 VAL A N 1
ATOM 2666 C CA . VAL A 1 356 ? 19.387 3.945 -23.461 1.00 90.62 356 VAL A CA 1
ATOM 2667 C C . VAL A 1 356 ? 18.684 4.779 -22.392 1.00 90.62 356 VAL A C 1
ATOM 2669 O O . VAL A 1 356 ? 17.463 4.872 -22.376 1.00 90.62 356 VAL A O 1
ATOM 2672 N N . ILE A 1 357 ? 19.431 5.407 -21.483 1.00 88.06 357 ILE A N 1
ATOM 2673 C CA . ILE A 1 357 ? 18.831 6.244 -20.424 1.00 88.06 357 ILE A CA 1
ATOM 2674 C C . ILE A 1 357 ? 18.229 7.535 -21.008 1.00 88.06 357 ILE A C 1
ATOM 2676 O O . ILE A 1 357 ? 17.128 7.937 -20.623 1.00 88.06 357 ILE A O 1
ATOM 2680 N N . ALA A 1 358 ? 18.916 8.163 -21.966 1.00 87.38 358 ALA A N 1
ATOM 2681 C CA . ALA A 1 358 ? 18.502 9.403 -22.618 1.00 87.38 358 ALA A CA 1
ATOM 2682 C C . ALA A 1 358 ? 18.972 9.456 -24.084 1.00 87.38 358 ALA A C 1
ATOM 2684 O O . ALA A 1 358 ? 19.901 8.753 -24.473 1.00 87.38 358 ALA A O 1
ATOM 2685 N N . GLY A 1 359 ? 18.335 10.317 -24.886 1.00 89.31 359 GLY A N 1
ATOM 2686 C CA . GLY A 1 359 ? 18.596 10.431 -26.326 1.00 89.31 359 GLY A CA 1
ATOM 2687 C C . GLY A 1 359 ? 18.023 9.264 -27.136 1.00 89.31 359 GLY A C 1
ATOM 2688 O O . GLY A 1 359 ? 17.145 8.540 -26.662 1.00 89.31 359 GLY A O 1
ATOM 2689 N N . ASN A 1 360 ? 18.514 9.105 -28.365 1.00 90.25 360 ASN A N 1
ATOM 2690 C CA . ASN A 1 360 ? 18.246 7.941 -29.210 1.00 90.25 360 ASN A CA 1
ATOM 2691 C C . ASN A 1 360 ? 19.545 7.499 -29.898 1.00 90.25 360 ASN A C 1
ATOM 2693 O O . ASN A 1 360 ? 20.469 8.296 -30.083 1.00 90.25 360 ASN A O 1
ATOM 2697 N N . LEU A 1 361 ? 19.588 6.232 -30.300 1.00 90.00 361 LEU A N 1
ATOM 2698 C CA . LEU A 1 361 ? 20.624 5.668 -31.152 1.00 90.00 361 LEU A CA 1
ATOM 2699 C C . LEU A 1 361 ? 20.044 5.386 -32.537 1.00 90.00 361 LEU A C 1
ATOM 2701 O O . LEU A 1 361 ? 18.970 4.793 -32.665 1.00 90.00 361 LEU A O 1
ATOM 2705 N N . VAL A 1 362 ? 20.778 5.775 -33.576 1.00 89.19 362 VAL A N 1
ATOM 2706 C CA . VAL A 1 362 ? 20.429 5.525 -34.980 1.00 89.19 362 VAL A CA 1
ATOM 2707 C C . VAL A 1 362 ? 21.496 4.672 -35.654 1.00 89.19 362 VAL A C 1
ATOM 2709 O O . VAL A 1 362 ? 22.685 4.792 -35.360 1.00 89.19 362 VAL A O 1
ATOM 2712 N N . ARG A 1 363 ? 21.083 3.828 -36.594 1.00 87.12 363 ARG A N 1
ATOM 2713 C CA . ARG A 1 363 ? 21.964 3.043 -37.460 1.00 87.12 363 ARG A CA 1
ATOM 2714 C C . ARG A 1 363 ? 21.661 3.399 -38.906 1.00 87.12 363 ARG A C 1
ATOM 2716 O O . ARG A 1 363 ? 20.517 3.296 -39.332 1.00 87.12 363 ARG A O 1
ATOM 2723 N N . ASP A 1 364 ? 22.673 3.849 -39.645 1.00 85.25 364 ASP A N 1
ATOM 2724 C CA . ASP A 1 364 ? 22.557 4.195 -41.070 1.00 85.25 364 ASP A CA 1
ATOM 2725 C C . ASP A 1 364 ? 21.410 5.195 -41.382 1.00 85.25 364 ASP A C 1
ATOM 2727 O O . ASP A 1 364 ? 20.798 5.167 -42.446 1.00 85.25 364 ASP A O 1
ATOM 2731 N N . GLY A 1 365 ? 21.107 6.090 -40.429 1.00 81.88 365 GLY A N 1
ATOM 2732 C CA . GLY A 1 365 ? 20.012 7.071 -40.504 1.00 81.88 365 GLY A CA 1
ATOM 2733 C C . GLY A 1 365 ? 18.631 6.556 -40.069 1.00 81.88 365 GLY A C 1
ATOM 2734 O O . GLY A 1 365 ? 17.686 7.340 -40.008 1.00 81.88 365 GLY A O 1
ATOM 2735 N N . VAL A 1 366 ? 18.505 5.271 -39.730 1.00 85.88 366 VAL A N 1
ATOM 2736 C CA . VAL A 1 366 ? 17.276 4.638 -39.229 1.00 85.88 366 VAL A CA 1
ATOM 2737 C C . VAL A 1 366 ? 17.298 4.596 -37.691 1.00 85.88 366 VAL A C 1
ATOM 2739 O O . VAL A 1 366 ? 18.339 4.261 -37.121 1.00 85.88 366 VAL A O 1
ATOM 2742 N N . PRO A 1 367 ? 16.192 4.907 -36.986 1.00 88.38 367 PRO A N 1
ATOM 2743 C CA . PRO A 1 367 ? 16.094 4.703 -35.539 1.00 88.38 367 PRO A CA 1
ATOM 2744 C C . PRO A 1 367 ? 16.384 3.247 -35.150 1.00 88.38 367 PRO A C 1
ATOM 2746 O O . PRO A 1 367 ? 15.789 2.332 -35.715 1.00 88.38 367 PRO A O 1
ATOM 2749 N N . LEU A 1 368 ? 17.296 3.043 -34.195 1.00 89.81 368 LEU A N 1
ATOM 2750 C CA . LEU A 1 368 ? 17.685 1.722 -33.693 1.00 89.81 368 LEU A CA 1
ATOM 2751 C C . LEU A 1 368 ? 17.148 1.481 -32.276 1.00 89.81 368 LEU A C 1
ATOM 2753 O O . LEU A 1 368 ? 16.505 0.466 -32.045 1.00 89.81 368 LEU A O 1
ATOM 2757 N N . LEU A 1 369 ? 17.403 2.412 -31.350 1.00 90.38 369 LEU A N 1
ATOM 2758 C CA . LEU A 1 369 ? 16.915 2.385 -29.965 1.00 90.38 369 LEU A CA 1
ATOM 2759 C C . LEU A 1 369 ? 16.532 3.802 -29.535 1.00 90.38 369 LEU A C 1
ATOM 2761 O O . LEU A 1 369 ? 17.265 4.750 -29.815 1.00 90.38 369 LEU A O 1
ATOM 2765 N N . SER A 1 370 ? 15.427 3.952 -28.816 1.00 89.88 370 SER A N 1
ATOM 2766 C CA . SER A 1 370 ? 15.021 5.200 -28.162 1.00 89.88 370 SER A CA 1
ATOM 2767 C C . SER A 1 370 ? 15.215 5.118 -26.646 1.00 89.88 370 SER A C 1
ATOM 2769 O O . SER A 1 370 ? 15.540 4.068 -26.093 1.00 89.88 370 SER A O 1
ATOM 2771 N N . ARG A 1 371 ? 15.012 6.235 -25.937 1.00 87.31 371 ARG A N 1
ATOM 2772 C CA . ARG A 1 371 ? 15.078 6.263 -24.466 1.00 87.31 371 ARG A CA 1
ATOM 2773 C C . ARG A 1 371 ? 14.190 5.195 -23.810 1.00 87.31 371 ARG A C 1
ATOM 2775 O O . ARG A 1 371 ? 13.004 5.050 -24.123 1.00 87.31 371 ARG A O 1
ATOM 2782 N N . GLY A 1 372 ? 14.781 4.481 -22.863 1.00 84.50 372 GLY A N 1
ATOM 2783 C CA . GLY A 1 372 ? 14.218 3.348 -22.143 1.00 84.50 372 GLY A CA 1
ATOM 2784 C C . GLY A 1 372 ? 14.109 2.047 -22.936 1.00 84.50 372 GLY A C 1
ATOM 2785 O O . GLY A 1 372 ? 13.586 1.081 -22.385 1.00 84.50 372 GLY A O 1
ATOM 2786 N N . ASP A 1 373 ? 14.597 2.006 -24.177 1.00 89.31 373 ASP A N 1
ATOM 2787 C CA . ASP A 1 373 ? 14.828 0.754 -24.893 1.00 89.31 373 ASP A CA 1
ATOM 2788 C C . ASP A 1 373 ? 16.179 0.154 -24.472 1.00 89.31 373 ASP A C 1
ATOM 2790 O O . ASP A 1 373 ? 17.062 0.836 -23.931 1.00 89.31 373 ASP A O 1
ATOM 2794 N N . TYR A 1 374 ? 16.350 -1.138 -24.736 1.00 90.94 374 TYR A N 1
ATOM 2795 C CA . TYR A 1 374 ? 17.579 -1.865 -24.455 1.00 90.94 374 TYR A CA 1
ATOM 2796 C C . TYR A 1 374 ? 17.976 -2.753 -25.633 1.00 90.94 374 TYR A C 1
ATOM 2798 O O . TYR A 1 374 ? 17.162 -3.070 -26.499 1.00 90.94 374 TYR A O 1
ATOM 2806 N N . LEU A 1 375 ? 19.238 -3.167 -25.637 1.00 88.50 375 LEU A N 1
ATOM 2807 C CA . LEU A 1 375 ? 19.799 -4.108 -26.592 1.00 88.50 375 LEU A CA 1
ATOM 2808 C C . LEU A 1 375 ? 20.702 -5.090 -25.855 1.00 88.50 375 LEU A C 1
ATOM 2810 O O . LEU A 1 375 ? 21.665 -4.689 -25.203 1.00 88.50 375 LEU A O 1
ATOM 2814 N N . GLU A 1 376 ? 20.388 -6.371 -25.990 1.00 87.62 376 GLU A N 1
ATOM 2815 C CA . GLU A 1 376 ? 21.314 -7.469 -25.738 1.00 87.62 376 GLU A CA 1
ATOM 2816 C C . GLU A 1 376 ? 21.967 -7.850 -27.073 1.00 87.62 376 GLU A C 1
ATOM 2818 O O . GLU A 1 376 ? 21.262 -7.981 -28.077 1.00 87.62 376 GLU A O 1
ATOM 2823 N N . ALA A 1 377 ? 23.292 -7.999 -27.107 1.00 79.56 377 ALA A N 1
ATOM 2824 C CA . ALA A 1 377 ? 24.001 -8.435 -28.309 1.00 79.56 377 ALA A CA 1
ATOM 2825 C C . ALA A 1 377 ? 25.251 -9.264 -27.982 1.00 79.56 377 ALA A C 1
ATOM 2827 O O . ALA A 1 377 ? 25.976 -8.990 -27.024 1.00 79.56 377 ALA A O 1
ATOM 2828 N N . ASP A 1 378 ? 25.509 -10.262 -28.825 1.00 69.62 378 ASP A N 1
ATOM 2829 C CA . ASP A 1 378 ? 26.577 -11.249 -28.721 1.00 69.62 378 ASP A CA 1
ATOM 2830 C C . ASP A 1 378 ? 27.646 -11.022 -29.804 1.00 69.62 378 ASP A C 1
ATOM 2832 O O . ASP A 1 378 ? 27.617 -11.578 -30.899 1.00 69.62 378 ASP A O 1
ATOM 2836 N N . GLY A 1 379 ? 28.617 -10.149 -29.529 1.00 57.75 379 GLY A N 1
ATOM 2837 C CA . GLY A 1 379 ? 29.778 -9.968 -30.409 1.00 57.75 379 GLY A CA 1
ATOM 2838 C C . GLY A 1 379 ? 29.527 -9.334 -31.785 1.00 57.75 379 GLY A C 1
ATOM 2839 O O . GLY A 1 379 ? 30.483 -9.103 -32.530 1.00 57.75 379 GLY A O 1
ATOM 2840 N N . CYS A 1 380 ? 28.282 -9.009 -32.138 1.00 55.72 380 CYS A N 1
ATOM 2841 C CA . CYS A 1 380 ? 27.958 -8.313 -33.379 1.00 55.72 380 CYS A CA 1
ATOM 2842 C C . CYS A 1 380 ? 28.472 -6.864 -33.370 1.00 55.72 380 CYS A C 1
ATOM 2844 O O . CYS A 1 380 ? 28.127 -6.069 -32.498 1.00 55.72 380 CYS A O 1
ATOM 2846 N N . SER A 1 381 ? 29.232 -6.477 -34.400 1.00 59.06 381 SER A N 1
ATOM 2847 C CA . SER A 1 381 ? 29.685 -5.095 -34.606 1.00 59.06 381 SER A CA 1
ATOM 2848 C C . SER A 1 381 ? 28.536 -4.199 -35.092 1.00 59.06 381 SER A C 1
ATOM 2850 O O . SER A 1 381 ? 28.386 -3.940 -36.290 1.00 59.06 381 SER A O 1
ATOM 2852 N N . ILE A 1 382 ? 27.692 -3.746 -34.166 1.00 68.00 382 ILE A N 1
ATOM 2853 C CA . ILE A 1 382 ? 26.582 -2.838 -34.465 1.00 68.00 382 ILE A CA 1
ATOM 2854 C C . ILE A 1 382 ? 27.103 -1.401 -34.403 1.00 68.00 382 ILE A C 1
ATOM 2856 O O . ILE A 1 382 ? 27.222 -0.814 -33.333 1.00 68.00 382 ILE A O 1
ATOM 2860 N N . VAL A 1 383 ? 27.394 -0.812 -35.563 1.00 72.19 383 VAL A N 1
ATOM 2861 C CA . VAL A 1 383 ? 27.714 0.618 -35.650 1.00 72.19 383 VAL A CA 1
ATOM 2862 C C . VAL A 1 383 ? 26.426 1.416 -35.448 1.00 72.19 383 VAL A C 1
ATOM 2864 O O . VAL A 1 383 ? 25.515 1.367 -36.275 1.00 72.19 383 VAL A O 1
ATOM 2867 N N . ALA A 1 384 ? 26.356 2.154 -34.343 1.00 79.31 384 ALA A N 1
ATOM 2868 C CA . ALA A 1 384 ? 25.286 3.100 -34.051 1.00 79.31 384 ALA A CA 1
ATOM 2869 C C . ALA A 1 384 ? 25.858 4.495 -33.778 1.00 79.31 384 ALA A C 1
ATOM 2871 O O . ALA A 1 384 ? 27.016 4.648 -33.385 1.00 79.31 384 ALA A O 1
ATOM 2872 N N . THR A 1 385 ? 25.029 5.509 -34.008 1.00 81.88 385 THR A N 1
ATOM 2873 C CA . THR A 1 385 ? 25.335 6.926 -33.796 1.00 81.88 385 THR A CA 1
ATOM 2874 C C . THR A 1 385 ? 24.356 7.522 -32.784 1.00 81.88 385 THR A C 1
ATOM 2876 O O . THR A 1 385 ? 23.163 7.232 -32.860 1.00 81.88 385 THR A O 1
ATOM 2879 N N . ALA A 1 386 ? 24.829 8.344 -31.845 1.00 79.69 386 ALA A N 1
ATOM 2880 C CA . ALA A 1 386 ? 23.963 9.077 -30.913 1.00 79.69 386 ALA A CA 1
ATOM 2881 C C . ALA A 1 386 ? 23.326 10.305 -31.597 1.00 79.69 386 ALA A C 1
ATOM 2883 O O . ALA A 1 386 ? 24.043 11.079 -32.234 1.00 79.69 386 ALA A O 1
ATOM 2884 N N . SER A 1 387 ? 22.005 10.502 -31.475 1.00 74.31 387 SER A N 1
ATOM 2885 C CA . SER A 1 387 ? 21.238 11.513 -32.246 1.00 74.31 387 SER A CA 1
ATOM 2886 C C . SER A 1 387 ? 20.490 12.552 -31.408 1.00 74.31 387 SER A C 1
ATOM 2888 O O . SER A 1 387 ? 19.758 12.099 -30.495 1.00 74.31 387 SER A O 1
#

pLDDT: mean 80.19, std 18.18, range [24.73, 97.75]

Foldseek 3Di:
DDDDDDDDDDDDDDDDDDPFDDWLALLPVVLPPQDFDPFDVVLVVLQVVQFDDDDCDPVNLVLVLLLQCVFVSSVSDDSVLCVQVSVQWTKGKAAAFAWNADQVRARQKKKAWQDAKKFKADPNHGDDIGHHSHIDGNPTDDDPDPGGIIITGHGMTMMTMHHNVSVSCSNVVVSVVQLVVQLVLLCVALLNPPPPSQLSSLLSSQWIKGKDFAFDWPFAAQALFQKKKAWQAAKKWWFAHDSDPPTDTQAMHGHSAMDRLCCLQPVGGHHTIMGTRGTTIMIMGGSVSLCVSQPPCSNVSSVLNLQVVQLCSDPPSVPDDSVVSSVVSVVDDDDDDDAFDKQPDDAAQAWDKDAACAAFKDAPNHTDGHHSDMDIDGRDSGIIGGD

InterPro domains:
  IPR000595 Cyclic nucleotide-binding domain [PF00027] (210-294)
  IPR000595 Cyclic nucleotide-binding domain [PS50042] (85-188)
  IPR000595 Cyclic nucleotide-binding domain [PS50042] (191-295)
  IPR000595 Cyclic nucleotide-binding domain [SM00100] (73-186)
  IPR000595 Cyclic nucleotide-binding domain [SM00100] (191-309)
  IPR000595 Cyclic nucleotide-binding domain [cd00038] (192-297)
  IPR014710 RmlC-like jelly roll fold [G3DSA:2.60.120.10] (48-175)
  IPR014710 RmlC-like jelly roll fold [G3DSA:2.60.120.10] (176-303)
  IPR018488 Cyclic nucleotide-binding, conserved site [PS00889] (259-276)
  IPR018490 Cyclic nucleotide-binding domain superfamily [SSF51206] (56-174)
  IPR018490 Cyclic nucleotide-binding domain superfamily [SSF51206] (174-295)